Protein AF-0000000080604332 (afdb_homodimer)

Structure (mmCIF, N/CA/C/O backbone):
data_AF-0000000080604332-model_v1
#
loop_
_entity.id
_entity.type
_entity.pdbx_description
1 polymer 'CRE-TWK-10 protein'
#
loop_
_atom_site.group_PDB
_atom_site.id
_atom_site.type_symbol
_atom_site.label_atom_id
_atom_site.label_alt_id
_atom_site.label_comp_id
_atom_site.label_asym_id
_atom_site.label_entity_id
_atom_site.label_seq_id
_atom_site.pdbx_PDB_ins_code
_atom_site.Cartn_x
_atom_site.Cartn_y
_atom_site.Cartn_z
_atom_site.occupancy
_atom_site.B_iso_or_equiv
_atom_site.auth_seq_id
_atom_site.auth_comp_id
_atom_site.auth_asym_id
_atom_site.auth_atom_id
_atom_site.pdbx_PDB_model_num
ATOM 1 N N . MET A 1 1 ? 10.156 51.062 -5.375 1 40.91 1 MET A N 1
ATOM 2 C CA . MET A 1 1 ? 11.289 50.219 -5.723 1 40.91 1 MET A CA 1
ATOM 3 C C . MET A 1 1 ? 11.492 49.125 -4.684 1 40.91 1 MET A C 1
ATOM 5 O O . MET A 1 1 ? 11.969 48.031 -5.012 1 40.91 1 MET A O 1
ATOM 9 N N . ASN A 1 2 ? 11.242 49.406 -3.324 1 49.41 2 ASN A N 1
ATOM 10 C CA . ASN A 1 2 ? 11.484 48.5 -2.193 1 49.41 2 ASN A CA 1
ATOM 11 C C . ASN A 1 2 ? 10.469 47.375 -2.156 1 49.41 2 ASN A C 1
ATOM 13 O O . ASN A 1 2 ? 10.789 46.281 -1.706 1 49.41 2 ASN A O 1
ATOM 17 N N . SER A 1 3 ? 9.297 47.688 -2.58 1 48.81 3 SER A N 1
ATOM 18 C CA . SER A 1 3 ? 8.242 46.688 -2.516 1 48.81 3 SER A CA 1
ATOM 19 C C . SER A 1 3 ? 8.5 45.531 -3.498 1 48.81 3 SER A C 1
ATOM 21 O O . SER A 1 3 ? 8.25 44.375 -3.188 1 48.81 3 SER A O 1
ATOM 23 N N . ALA A 1 4 ? 8.992 45.969 -4.621 1 48.16 4 ALA A N 1
ATOM 24 C CA . ALA A 1 4 ? 9.289 44.969 -5.637 1 48.16 4 ALA A CA 1
ATOM 25 C C . ALA A 1 4 ? 10.406 44.031 -5.172 1 48.16 4 ALA A C 1
ATOM 27 O O . ALA A 1 4 ? 10.367 42.844 -5.438 1 48.16 4 ALA A O 1
ATOM 28 N N . PHE A 1 5 ? 11.398 44.562 -4.562 1 49.5 5 PHE A N 1
ATOM 29 C CA . PHE A 1 5 ? 12.508 43.75 -4.074 1 49.5 5 PHE A CA 1
ATOM 30 C C . PHE A 1 5 ? 12.031 42.781 -3.002 1 49.5 5 PHE A C 1
ATOM 32 O O . PHE A 1 5 ? 12.516 41.656 -2.93 1 49.5 5 PHE A O 1
ATOM 39 N N . GLN A 1 6 ? 11.094 43.188 -2.186 1 49.22 6 GLN A N 1
ATOM 40 C CA . GLN A 1 6 ? 10.555 42.312 -1.149 1 49.22 6 GLN A CA 1
ATOM 41 C C . GLN A 1 6 ? 9.75 41.156 -1.76 1 49.22 6 GLN A C 1
ATOM 43 O O . GLN A 1 6 ? 9.812 40.031 -1.283 1 49.22 6 GLN A O 1
ATOM 48 N N . LEU A 1 7 ? 9.086 41.5 -2.711 1 50.44 7 LEU A N 1
ATOM 49 C CA . LEU A 1 7 ? 8.328 40.469 -3.408 1 50.44 7 LEU A CA 1
ATOM 50 C C . LEU A 1 7 ? 9.273 39.469 -4.059 1 50.44 7 LEU A C 1
ATOM 52 O O . LEU A 1 7 ? 9 38.25 -4.051 1 50.44 7 LEU A O 1
ATOM 56 N N . THR A 1 8 ? 10.32 40.062 -4.598 1 51.41 8 THR A N 1
ATOM 57 C CA . THR A 1 8 ? 11.281 39.188 -5.262 1 51.41 8 THR A CA 1
ATOM 58 C C . THR A 1 8 ? 12 38.281 -4.246 1 51.41 8 THR A C 1
ATOM 60 O O . THR A 1 8 ? 12.281 37.125 -4.52 1 51.41 8 THR A O 1
ATOM 63 N N . ARG A 1 9 ? 12.281 38.844 -3.111 1 53.56 9 ARG A N 1
ATOM 64 C CA . ARG A 1 9 ? 12.953 38.062 -2.082 1 53.56 9 ARG A CA 1
ATOM 65 C C . ARG A 1 9 ? 12.039 37 -1.533 1 53.56 9 ARG A C 1
ATOM 67 O O . ARG A 1 9 ? 12.469 35.844 -1.306 1 53.56 9 ARG A O 1
ATOM 74 N N . GLN A 1 10 ? 10.789 37.375 -1.355 1 57.75 10 GLN A N 1
ATOM 75 C CA . GLN A 1 10 ? 9.812 36.375 -0.91 1 57.75 10 GLN A CA 1
ATOM 76 C C . GLN A 1 10 ? 9.617 35.281 -1.955 1 57.75 10 GLN A C 1
ATOM 78 O O . GLN A 1 10 ? 9.523 34.094 -1.615 1 57.75 10 GLN A O 1
ATOM 83 N N . GLY A 1 11 ? 9.625 35.781 -3.145 1 61.22 11 GLY A N 1
ATOM 84 C CA . GLY A 1 11 ? 9.562 34.812 -4.23 1 61.22 11 GLY A CA 1
ATOM 85 C C . GLY A 1 11 ? 10.781 33.938 -4.309 1 61.22 11 GLY A C 1
ATOM 86 O O . GLY A 1 11 ? 10.672 32.75 -4.602 1 61.22 11 GLY A O 1
ATOM 87 N N . GLY A 1 12 ? 11.883 34.5 -4.043 1 64.25 12 GLY A N 1
ATOM 88 C CA . GLY A 1 12 ? 13.125 33.75 -4.062 1 64.25 12 GLY A CA 1
ATOM 89 C C . GLY A 1 12 ? 13.172 32.656 -3.014 1 64.25 12 GLY A C 1
ATOM 90 O O . GLY A 1 12 ? 13.672 31.547 -3.275 1 64.25 12 GLY A O 1
ATOM 91 N N . LEU A 1 13 ? 12.625 32.906 -1.876 1 67.5 13 LEU A N 1
ATOM 92 C CA . LEU A 1 13 ? 12.602 31.906 -0.804 1 67.5 13 LEU A CA 1
ATOM 93 C C . LEU A 1 13 ? 11.68 30.75 -1.152 1 67.5 13 LEU A C 1
ATOM 95 O O . LEU A 1 13 ? 11.992 29.594 -0.864 1 67.5 13 LEU A O 1
ATOM 99 N N . HIS A 1 14 ? 10.648 31.188 -1.83 1 73.5 14 HIS A N 1
ATOM 100 C CA . HIS A 1 14 ? 9.719 30.156 -2.264 1 73.5 14 HIS A CA 1
ATOM 101 C C . HIS A 1 14 ? 10.367 29.25 -3.305 1 73.5 14 HIS A C 1
ATOM 103 O O . HIS A 1 14 ? 10.273 28.016 -3.205 1 73.5 14 HIS A O 1
ATOM 109 N N . VAL A 1 15 ? 11.008 29.844 -4.152 1 78.38 15 VAL A N 1
ATOM 110 C CA . VAL A 1 15 ? 11.656 29.078 -5.219 1 78.38 15 VAL A CA 1
ATOM 111 C C . VAL A 1 15 ? 12.805 28.25 -4.641 1 78.38 15 VAL A C 1
ATOM 113 O O . VAL A 1 15 ? 13.031 27.125 -5.062 1 78.38 15 VAL A O 1
ATOM 116 N N . GLY A 1 16 ? 13.484 28.766 -3.74 1 81 16 GLY A N 1
ATOM 117 C CA . GLY A 1 16 ? 14.562 28.031 -3.1 1 81 16 GLY A CA 1
ATOM 118 C C . GLY A 1 16 ? 14.094 26.781 -2.387 1 81 16 GLY A C 1
ATOM 119 O O . GLY A 1 16 ? 14.742 25.734 -2.473 1 81 16 GLY A O 1
ATOM 120 N N . LEU A 1 17 ? 12.992 26.844 -1.728 1 81.75 17 LEU A N 1
ATOM 121 C CA . LEU A 1 17 ? 12.445 25.688 -1.012 1 81.75 17 LEU A CA 1
ATOM 122 C C . LEU A 1 17 ? 11.977 24.625 -1.986 1 81.75 17 LEU A C 1
ATOM 124 O O . LEU A 1 17 ? 12.148 23.422 -1.733 1 81.75 17 LEU A O 1
ATOM 128 N N . ILE A 1 18 ? 11.43 25.062 -3.029 1 82.62 18 ILE A N 1
ATOM 129 C CA . ILE A 1 18 ? 10.969 24.141 -4.051 1 82.62 18 ILE A CA 1
ATOM 130 C C . ILE A 1 18 ? 12.164 23.422 -4.668 1 82.62 18 ILE A C 1
ATOM 132 O O . ILE A 1 18 ? 12.148 22.188 -4.828 1 82.62 18 ILE A O 1
ATOM 136 N N . LEU A 1 19 ? 13.172 24.156 -4.965 1 86.75 19 LEU A N 1
ATOM 137 C CA . LEU A 1 19 ? 14.375 23.578 -5.547 1 86.75 19 LEU A CA 1
ATOM 138 C C . LEU A 1 19 ? 15.047 22.625 -4.57 1 86.75 19 LEU A C 1
ATOM 140 O O . LEU A 1 19 ? 15.562 21.578 -4.973 1 86.75 19 LEU A O 1
ATOM 144 N N . LEU A 1 20 ? 15.016 22.953 -3.361 1 88.69 20 LEU A N 1
ATOM 145 C CA . LEU A 1 20 ? 15.586 22.078 -2.34 1 88.69 20 LEU A CA 1
ATOM 146 C C . LEU A 1 20 ? 14.828 20.75 -2.264 1 88.69 20 LEU A C 1
ATOM 148 O O . LEU A 1 20 ? 15.43 19.688 -2.111 1 88.69 20 LEU A O 1
ATOM 152 N N . CYS A 1 21 ? 13.625 20.828 -2.369 1 86.62 21 CYS A N 1
ATOM 153 C CA . CYS A 1 21 ? 12.812 19.609 -2.33 1 86.62 21 CYS A CA 1
ATOM 154 C C . CYS A 1 21 ? 13.078 18.75 -3.555 1 86.62 21 CYS A C 1
ATOM 156 O O . CYS A 1 21 ? 13.164 17.516 -3.443 1 86.62 21 CYS A O 1
ATOM 158 N N . ILE A 1 22 ? 13.18 19.422 -4.648 1 88.25 22 ILE A N 1
ATOM 159 C CA . ILE A 1 22 ? 13.461 18.688 -5.883 1 88.25 22 ILE A CA 1
ATOM 160 C C . ILE A 1 22 ? 14.82 18 -5.777 1 88.25 22 ILE A C 1
ATOM 162 O O . ILE A 1 22 ? 14.953 16.828 -6.125 1 88.25 22 ILE A O 1
ATOM 166 N N . LEU A 1 23 ? 15.727 18.703 -5.281 1 92.5 23 LEU A N 1
ATOM 167 C CA . LEU A 1 23 ? 17.062 18.141 -5.102 1 92.5 23 LEU A CA 1
ATOM 168 C C . LEU A 1 23 ? 17.031 16.984 -4.105 1 92.5 23 LEU A C 1
ATOM 170 O O . LEU A 1 23 ? 17.672 15.953 -4.312 1 92.5 23 LEU A O 1
ATOM 174 N N . TYR A 1 24 ? 16.297 17.172 -3.062 1 93 24 TYR A N 1
ATOM 175 C CA . TYR A 1 24 ? 16.172 16.141 -2.045 1 93 24 TYR A CA 1
ATOM 176 C C . TYR A 1 24 ? 15.594 14.859 -2.645 1 93 24 TYR A C 1
ATOM 178 O O . TYR A 1 24 ? 16.094 13.758 -2.371 1 93 24 TYR A O 1
ATOM 186 N N . VAL A 1 25 ? 14.633 15 -3.498 1 93.62 25 VAL A N 1
ATOM 187 C CA . VAL A 1 25 ? 13.969 13.859 -4.133 1 93.62 25 VAL A CA 1
ATOM 188 C C . VAL A 1 25 ? 14.93 13.172 -5.094 1 93.62 25 VAL A C 1
ATOM 190 O O . VAL A 1 25 ? 15.016 11.945 -5.125 1 93.62 25 VAL A O 1
ATOM 193 N N . HIS A 1 26 ? 15.68 13.961 -5.797 1 93.69 26 HIS A N 1
ATOM 194 C CA . HIS A 1 26 ? 16.594 13.391 -6.777 1 93.69 26 HIS A CA 1
ATOM 195 C C . HIS A 1 26 ? 17.766 12.68 -6.098 1 93.69 26 HIS A C 1
ATOM 197 O O . HIS A 1 26 ? 18.172 11.602 -6.535 1 93.69 26 HIS A O 1
ATOM 203 N N . VAL A 1 27 ? 18.25 13.258 -5.047 1 96.62 27 VAL A N 1
ATOM 204 C CA . VAL A 1 27 ? 19.344 12.633 -4.312 1 96.62 27 VAL A CA 1
ATOM 205 C C . VAL A 1 27 ? 18.875 11.32 -3.703 1 96.62 27 VAL A C 1
ATOM 207 O O . VAL A 1 27 ? 19.594 10.312 -3.754 1 96.62 27 VAL A O 1
ATOM 210 N N . GLY A 1 28 ? 17.703 11.32 -3.107 1 97.12 28 GLY A N 1
ATOM 211 C CA . GLY A 1 28 ? 17.156 10.078 -2.594 1 97.12 28 GLY A CA 1
ATOM 212 C C . GLY A 1 28 ? 16.969 9.016 -3.662 1 97.12 28 GLY A C 1
ATOM 213 O O . GLY A 1 28 ? 17.297 7.848 -3.445 1 97.12 28 GLY A O 1
ATOM 214 N N . ALA A 1 29 ? 16.484 9.469 -4.801 1 95.25 29 ALA A N 1
ATOM 215 C CA . ALA A 1 29 ? 16.234 8.539 -5.902 1 95.25 29 ALA A CA 1
ATOM 216 C C . ALA A 1 29 ? 17.547 7.898 -6.371 1 95.25 29 ALA A C 1
ATOM 218 O O . ALA A 1 29 ? 17.594 6.688 -6.605 1 95.25 29 ALA A O 1
ATOM 219 N N . LEU A 1 30 ? 18.547 8.68 -6.469 1 96.44 30 LEU A N 1
ATOM 220 C CA . LEU A 1 30 ? 19.844 8.164 -6.891 1 96.44 30 LEU A CA 1
ATOM 221 C C . LEU A 1 30 ? 20.406 7.191 -5.859 1 96.44 30 LEU A C 1
ATOM 223 O O . LEU A 1 30 ? 20.922 6.137 -6.219 1 96.44 30 LEU A O 1
ATOM 227 N N . PHE A 1 31 ? 20.281 7.508 -4.648 1 97.5 31 PHE A N 1
ATOM 228 C CA . PHE A 1 31 ? 20.781 6.633 -3.592 1 97.5 31 PHE A CA 1
ATOM 229 C C . PHE A 1 31 ? 20.078 5.281 -3.635 1 97.5 31 PHE A C 1
ATOM 231 O O . PHE A 1 31 ? 20.734 4.238 -3.67 1 97.5 31 PHE A O 1
ATOM 238 N N . PHE A 1 32 ? 18.797 5.273 -3.643 1 97.62 32 PHE A N 1
ATOM 239 C CA . PHE A 1 32 ? 18.047 4.02 -3.572 1 97.62 32 PHE A CA 1
ATOM 240 C C . PHE A 1 32 ? 18.219 3.219 -4.859 1 97.62 32 PHE A C 1
ATOM 242 O O . PHE A 1 32 ? 18.297 1.989 -4.824 1 97.62 32 PHE A O 1
ATOM 249 N N . MET A 1 33 ? 18.234 3.949 -5.953 1 96.69 33 MET A N 1
ATOM 250 C CA . MET A 1 33 ? 18.453 3.256 -7.219 1 96.69 33 MET A CA 1
ATOM 251 C C . MET A 1 33 ? 19.781 2.506 -7.211 1 96.69 33 MET A C 1
ATOM 253 O O . MET A 1 33 ? 19.828 1.314 -7.52 1 96.69 33 MET A O 1
ATOM 257 N N . TYR A 1 34 ? 20.828 3.162 -6.789 1 96.31 34 TYR A N 1
ATOM 258 C CA . TYR A 1 34 ? 22.156 2.582 -6.84 1 96.31 34 TYR A CA 1
ATOM 259 C C . TYR A 1 34 ? 22.344 1.535 -5.746 1 96.31 34 TYR A C 1
ATOM 261 O O . TYR A 1 34 ? 22.969 0.495 -5.973 1 96.31 34 TYR A O 1
ATOM 269 N N . TYR A 1 35 ? 21.781 1.761 -4.645 1 96.62 35 TYR A N 1
ATOM 270 C CA . TYR A 1 35 ? 22.047 0.892 -3.5 1 96.62 35 TYR A CA 1
ATOM 271 C C . TYR A 1 35 ? 21.156 -0.353 -3.555 1 96.62 35 TYR A C 1
ATOM 273 O O . TYR A 1 35 ? 21.562 -1.425 -3.098 1 96.62 35 TYR A O 1
ATOM 281 N N . GLU A 1 36 ? 19.969 -0.281 -4.09 1 97.62 36 GLU A N 1
ATOM 282 C CA . GLU A 1 36 ? 19.016 -1.387 -4.059 1 97.62 36 GLU A CA 1
ATOM 283 C C . GLU A 1 36 ? 19.109 -2.221 -5.332 1 97.62 36 GLU A C 1
ATOM 285 O O . GLU A 1 36 ? 18.656 -3.373 -5.355 1 97.62 36 GLU A O 1
ATOM 290 N N . SER A 1 37 ? 19.672 -1.721 -6.406 1 96.62 37 SER A N 1
ATOM 291 C CA . SER A 1 37 ? 19.688 -2.387 -7.703 1 96.62 37 SER A CA 1
ATOM 292 C C . SER A 1 37 ? 20.438 -3.711 -7.637 1 96.62 37 SER A C 1
ATOM 294 O O . SER A 1 37 ? 19.969 -4.727 -8.148 1 96.62 37 SER A O 1
ATOM 296 N N . PRO A 1 38 ? 21.641 -3.738 -6.957 1 96.88 38 PRO A N 1
ATOM 297 C CA . PRO A 1 38 ? 22.344 -5.016 -6.887 1 96.88 38 PRO A CA 1
ATOM 298 C C . PRO A 1 38 ? 21.562 -6.094 -6.145 1 96.88 38 PRO A C 1
ATOM 300 O O . PRO A 1 38 ? 21.609 -7.27 -6.516 1 96.88 38 PRO A O 1
ATOM 303 N N . GLU A 1 39 ? 20.906 -5.711 -5.082 1 96.94 39 GLU A N 1
ATOM 304 C CA . GLU A 1 39 ? 20.094 -6.68 -4.344 1 96.94 39 GLU A CA 1
ATOM 305 C C . GLU A 1 39 ? 18.906 -7.164 -5.18 1 96.94 39 GLU A C 1
ATOM 307 O O . GLU A 1 39 ? 18.547 -8.344 -5.133 1 96.94 39 GLU A O 1
ATOM 312 N N . GLU A 1 40 ? 18.312 -6.273 -5.934 1 97.19 40 GLU A N 1
ATOM 313 C CA . GLU A 1 40 ? 17.25 -6.668 -6.855 1 97.19 40 GLU A CA 1
ATOM 314 C C . GLU A 1 40 ? 17.734 -7.715 -7.848 1 97.19 40 GLU A C 1
ATOM 316 O O . GLU A 1 40 ? 17.047 -8.703 -8.109 1 97.19 40 GLU A O 1
ATOM 321 N N . GLU A 1 41 ? 18.891 -7.477 -8.383 1 96.81 41 GLU A N 1
ATOM 322 C CA . GLU A 1 41 ? 19.469 -8.414 -9.344 1 96.81 41 GLU A CA 1
ATOM 323 C C . GLU A 1 41 ? 19.75 -9.766 -8.695 1 96.81 41 GLU A C 1
ATOM 325 O O . GLU A 1 41 ? 19.531 -10.812 -9.305 1 96.81 41 GLU A O 1
ATOM 330 N N . ARG A 1 42 ? 20.234 -9.68 -7.543 1 97.06 42 ARG A N 1
ATOM 331 C CA . ARG A 1 42 ? 20.5 -10.914 -6.816 1 97.06 42 ARG A CA 1
ATOM 332 C C . ARG A 1 42 ? 19.219 -11.719 -6.605 1 97.06 42 ARG A C 1
ATOM 334 O O . ARG A 1 42 ? 19.188 -12.922 -6.852 1 97.06 42 ARG A O 1
ATOM 341 N N . ILE A 1 43 ? 18.234 -11.078 -6.133 1 96.19 43 ILE A N 1
ATOM 342 C CA . ILE A 1 43 ? 16.953 -11.727 -5.887 1 96.19 43 ILE A CA 1
ATOM 343 C C . ILE A 1 43 ? 16.375 -12.25 -7.199 1 96.19 43 ILE A C 1
ATOM 345 O O . ILE A 1 43 ? 15.805 -13.344 -7.242 1 96.19 43 ILE A O 1
ATOM 349 N N . HIS A 1 44 ? 16.5 -11.43 -8.242 1 96.06 44 HIS A N 1
ATOM 350 C CA . HIS A 1 44 ? 16.047 -11.836 -9.562 1 96.06 44 HIS A CA 1
ATOM 351 C C . HIS A 1 44 ? 16.703 -13.133 -10.008 1 96.06 44 HIS A C 1
ATOM 353 O O . HIS A 1 44 ? 16.031 -14.07 -10.438 1 96.06 44 HIS A O 1
ATOM 359 N N . ARG A 1 45 ? 18 -13.203 -9.883 1 96 45 ARG A N 1
ATOM 360 C CA . ARG A 1 45 ? 18.75 -14.391 -10.281 1 96 45 ARG A CA 1
ATOM 361 C C . ARG A 1 45 ? 18.344 -15.594 -9.43 1 96 45 ARG A C 1
ATOM 363 O O . ARG A 1 45 ? 18.156 -16.688 -9.953 1 96 45 ARG A O 1
ATOM 370 N N . LYS A 1 46 ? 18.281 -15.367 -8.141 1 96.56 46 LYS A N 1
ATOM 371 C CA . LYS A 1 46 ? 17.891 -16.438 -7.234 1 96.56 46 LYS A CA 1
ATOM 372 C C . LYS A 1 46 ? 16.531 -17 -7.594 1 96.56 46 LYS A C 1
ATOM 374 O O . LYS A 1 46 ? 16.328 -18.219 -7.637 1 96.56 46 LYS A O 1
ATOM 379 N N . ASN A 1 47 ? 15.578 -16.109 -7.859 1 95.38 47 ASN A N 1
ATOM 380 C CA . ASN A 1 47 ? 14.219 -16.547 -8.172 1 95.38 47 ASN A CA 1
ATOM 381 C C . ASN A 1 47 ? 14.141 -17.203 -9.547 1 95.38 47 ASN A C 1
ATOM 383 O O . ASN A 1 47 ? 13.328 -18.109 -9.758 1 95.38 47 ASN A O 1
ATOM 387 N N . THR A 1 48 ? 14.969 -16.734 -10.477 1 94.38 48 THR A N 1
ATOM 388 C CA . THR A 1 48 ? 15.031 -17.375 -11.789 1 94.38 48 THR A CA 1
ATOM 389 C C . THR A 1 48 ? 15.523 -18.812 -11.672 1 94.38 48 THR A C 1
ATOM 391 O O . THR A 1 48 ? 14.961 -19.719 -12.281 1 94.38 48 THR A O 1
ATOM 394 N N . LYS A 1 49 ? 16.484 -18.984 -10.898 1 95.94 49 LYS A N 1
ATOM 395 C CA . LYS A 1 49 ? 17.016 -20.328 -10.68 1 95.94 49 LYS A CA 1
ATOM 396 C C . LYS A 1 49 ? 16 -21.203 -9.961 1 95.94 49 LYS A C 1
ATOM 398 O O . LYS A 1 49 ? 15.828 -22.375 -10.305 1 95.94 49 LYS A O 1
ATOM 403 N N . LYS A 1 50 ? 15.391 -20.656 -8.93 1 95.31 50 LYS A N 1
ATOM 404 C CA . LYS A 1 50 ? 14.375 -21.406 -8.195 1 95.31 50 LYS A CA 1
ATOM 405 C C . LYS A 1 50 ? 13.227 -21.828 -9.109 1 95.31 50 LYS A C 1
ATOM 407 O O . LYS A 1 50 ? 12.727 -22.953 -9 1 95.31 50 LYS A O 1
ATOM 412 N N . PHE A 1 51 ? 12.797 -20.922 -9.984 1 94 51 PHE A N 1
ATOM 413 C CA . PHE A 1 51 ? 11.727 -21.234 -10.93 1 94 51 PHE A CA 1
ATOM 414 C C . PHE A 1 51 ? 12.148 -22.344 -11.875 1 94 51 PHE A C 1
ATOM 416 O O . PHE A 1 51 ? 11.375 -23.281 -12.125 1 94 51 PHE A O 1
ATOM 423 N N . ALA A 1 52 ? 13.344 -22.25 -12.383 1 93.44 52 ALA A N 1
ATOM 424 C CA . ALA A 1 52 ? 13.852 -23.281 -13.289 1 93.44 52 ALA A CA 1
ATOM 425 C C . ALA A 1 52 ? 13.945 -24.641 -12.586 1 93.44 52 ALA A C 1
ATOM 427 O O . ALA A 1 52 ? 13.586 -25.672 -13.164 1 93.44 52 ALA A O 1
ATOM 428 N N . SER A 1 53 ? 14.414 -24.594 -11.391 1 95.19 53 SER A N 1
ATOM 429 C CA . SER A 1 53 ? 14.523 -25.828 -10.617 1 95.19 53 SER A CA 1
ATOM 430 C C . SER A 1 53 ? 13.148 -26.438 -10.336 1 95.19 53 SER A C 1
ATOM 432 O O . SER A 1 53 ? 12.977 -27.656 -10.398 1 95.19 53 SER A O 1
ATOM 434 N N . LEU A 1 54 ? 12.234 -25.562 -9.977 1 93.44 54 LEU A N 1
ATOM 435 C CA . LEU A 1 54 ? 10.875 -26.016 -9.703 1 93.44 54 LEU A CA 1
ATOM 436 C C . LEU A 1 54 ? 10.273 -26.688 -10.938 1 93.44 54 LEU A C 1
ATOM 438 O O . LEU A 1 54 ? 9.664 -27.75 -10.828 1 93.44 54 LEU A O 1
ATOM 442 N N . ARG A 1 55 ? 10.461 -26.094 -12.031 1 91.75 55 ARG A N 1
ATOM 443 C CA . ARG A 1 55 ? 9.961 -26.625 -13.289 1 91.75 55 ARG A CA 1
ATOM 444 C C . ARG A 1 55 ? 10.609 -27.953 -13.617 1 91.75 55 ARG A C 1
ATOM 446 O O . ARG A 1 55 ? 9.922 -28.922 -13.961 1 91.75 55 ARG A O 1
ATOM 453 N N . GLU A 1 56 ? 11.898 -27.969 -13.508 1 93.12 56 GLU A N 1
ATOM 454 C CA . GLU A 1 56 ? 12.641 -29.188 -13.828 1 93.12 56 GLU A CA 1
ATOM 455 C C . GLU A 1 56 ? 12.273 -30.328 -12.875 1 93.12 56 GLU A C 1
ATOM 457 O O . GLU A 1 56 ? 12.109 -31.469 -13.305 1 93.12 56 GLU A O 1
ATOM 462 N N . ASN A 1 57 ? 12.211 -30.031 -11.57 1 93.62 57 ASN A N 1
ATOM 463 C CA . ASN A 1 57 ? 11.82 -31.047 -10.594 1 93.62 57 ASN A CA 1
ATOM 464 C C . ASN A 1 57 ? 10.422 -31.578 -10.867 1 93.62 57 ASN A C 1
ATOM 466 O O . ASN A 1 57 ? 10.172 -32.781 -10.711 1 93.62 57 ASN A O 1
ATOM 470 N N . PHE A 1 58 ? 9.508 -30.719 -11.203 1 94 58 PHE A N 1
ATOM 471 C CA . PHE A 1 58 ? 8.148 -31.125 -11.531 1 94 58 PHE A CA 1
ATOM 472 C C . PHE A 1 58 ? 8.141 -32.062 -12.727 1 94 58 PHE A C 1
ATOM 474 O O . PHE A 1 58 ? 7.527 -33.156 -12.672 1 94 58 PHE A O 1
ATOM 481 N N . LEU A 1 59 ? 8.82 -31.719 -13.805 1 90.81 59 LEU A N 1
ATOM 482 C CA . LEU A 1 59 ? 8.852 -32.531 -15.023 1 90.81 59 LEU A CA 1
ATOM 483 C C . LEU A 1 59 ? 9.508 -33.875 -14.758 1 90.81 59 LEU A C 1
ATOM 485 O O . LEU A 1 59 ? 9.023 -34.906 -15.242 1 90.81 59 LEU A O 1
ATOM 489 N N . SER A 1 60 ? 10.57 -33.844 -14.023 1 92 60 SER A N 1
ATOM 490 C CA . SER A 1 60 ? 11.25 -35.094 -13.68 1 92 60 SER A CA 1
ATOM 491 C C . SER A 1 60 ? 10.352 -36 -12.836 1 92 60 SER A C 1
ATOM 493 O O . SER A 1 60 ? 10.344 -37.219 -13.016 1 92 60 SER A O 1
ATOM 495 N N . SER A 1 61 ? 9.641 -35.406 -11.898 1 91.75 61 SER A N 1
ATOM 496 C CA . SER A 1 61 ? 8.742 -36.188 -11.039 1 91.75 61 SER A CA 1
ATOM 497 C C . SER A 1 61 ? 7.594 -36.781 -11.844 1 91.75 61 SER A C 1
ATOM 499 O O . SER A 1 61 ? 7.164 -37.906 -11.578 1 91.75 61 SER A O 1
ATOM 501 N N . VAL A 1 62 ? 7.051 -36.031 -12.734 1 89.25 62 VAL A N 1
ATOM 502 C CA . VAL A 1 62 ? 5.973 -36.531 -13.578 1 89.25 62 VAL A CA 1
ATOM 503 C C . VAL A 1 62 ? 6.473 -37.688 -14.414 1 89.25 62 VAL A C 1
ATOM 505 O O . VAL A 1 62 ? 5.762 -38.688 -14.586 1 89.25 62 VAL A O 1
ATOM 508 N N . GLU A 1 63 ? 7.645 -37.594 -14.953 1 86.5 63 GLU A N 1
ATOM 509 C CA . GLU A 1 63 ? 8.242 -38.656 -15.727 1 86.5 63 GLU A CA 1
ATOM 510 C C . GLU A 1 63 ? 8.422 -39.906 -14.875 1 86.5 63 GLU A C 1
ATOM 512 O O . GLU A 1 63 ? 8.164 -41.031 -15.336 1 86.5 63 GLU A O 1
ATOM 517 N N . ARG A 1 64 ? 8.828 -39.719 -13.719 1 87.62 64 ARG A N 1
ATOM 518 C CA . ARG A 1 64 ? 9.031 -40.844 -12.812 1 87.62 64 ARG A CA 1
ATOM 519 C C . ARG A 1 64 ? 7.711 -41.531 -12.5 1 87.62 64 ARG A C 1
ATOM 521 O O . ARG A 1 64 ? 7.648 -42.75 -12.477 1 87.62 64 ARG A O 1
ATOM 528 N N . VAL A 1 65 ? 6.734 -40.75 -12.172 1 87.38 65 VAL A N 1
ATOM 529 C CA . VAL A 1 65 ? 5.422 -41.312 -11.852 1 87.38 65 VAL A CA 1
ATOM 530 C C . VAL A 1 65 ? 4.879 -42.094 -13.047 1 87.38 65 VAL A C 1
ATOM 532 O O . VAL A 1 65 ? 4.254 -43.156 -12.883 1 87.38 65 VAL A O 1
ATOM 535 N N . LYS A 1 66 ? 5.047 -41.625 -14.227 1 81.56 66 LYS A N 1
ATOM 536 C CA . LYS A 1 66 ? 4.594 -42.281 -15.445 1 81.56 66 LYS A CA 1
ATOM 537 C C . LYS A 1 66 ? 5.281 -43.656 -15.617 1 81.56 66 LYS A C 1
ATOM 539 O O . LYS A 1 66 ? 4.668 -44.594 -16.109 1 81.56 66 LYS A O 1
ATOM 544 N N . LEU A 1 67 ? 6.523 -43.656 -15.297 1 79.25 67 LEU A N 1
ATOM 545 C CA . LEU A 1 67 ? 7.293 -44.875 -15.461 1 79.25 67 LEU A CA 1
ATOM 546 C C . LEU A 1 67 ? 6.93 -45.906 -14.383 1 79.25 67 LEU A C 1
ATOM 548 O O . LEU A 1 67 ? 6.824 -47.094 -14.672 1 79.25 67 LEU A O 1
ATOM 552 N N . GLU A 1 68 ? 6.707 -45.406 -13.227 1 82.75 68 GLU A N 1
ATOM 553 C CA . GLU A 1 68 ? 6.453 -46.312 -12.102 1 82.75 68 GLU A CA 1
ATOM 554 C C . GLU A 1 68 ? 5.016 -46.812 -12.109 1 82.75 68 GLU A C 1
ATOM 556 O O . GLU A 1 68 ? 4.762 -48 -11.797 1 82.75 68 GLU A O 1
ATOM 561 N N . ASP A 1 69 ? 4.109 -45.969 -12.352 1 75.5 69 ASP A N 1
ATOM 562 C CA . ASP A 1 69 ? 2.695 -46.312 -12.25 1 75.5 69 ASP A CA 1
ATOM 563 C C . ASP A 1 69 ? 2.084 -46.562 -13.633 1 75.5 69 ASP A C 1
ATOM 565 O O . ASP A 1 69 ? 0.875 -46.406 -13.812 1 75.5 69 ASP A O 1
ATOM 569 N N . ALA A 1 70 ? 2.869 -46.844 -14.641 1 69.12 70 ALA A N 1
ATOM 570 C CA . ALA A 1 70 ? 2.498 -46.938 -16.047 1 69.12 70 ALA A CA 1
ATOM 571 C C . ALA A 1 70 ? 1.285 -47.844 -16.234 1 69.12 70 ALA A C 1
ATOM 573 O O . ALA A 1 70 ? 0.442 -47.594 -17.109 1 69.12 70 ALA A O 1
ATOM 574 N N . TYR A 1 71 ? 1.086 -48.781 -15.328 1 75.5 71 TYR A N 1
ATOM 575 C CA . TYR A 1 71 ? 0.052 -49.781 -15.555 1 75.5 71 TYR A CA 1
ATOM 576 C C . TYR A 1 71 ? -1.272 -49.344 -14.938 1 75.5 71 TYR A C 1
ATOM 578 O O . TYR A 1 71 ? -2.324 -49.906 -15.258 1 75.5 71 TYR A O 1
ATOM 586 N N . ASP A 1 72 ? -1.298 -48.312 -14.078 1 81.94 72 ASP A N 1
ATOM 587 C CA . ASP A 1 72 ? -2.504 -47.844 -13.391 1 81.94 72 ASP A CA 1
ATOM 588 C C . ASP A 1 72 ? -2.756 -46.375 -13.633 1 81.94 72 ASP A C 1
ATOM 590 O O . ASP A 1 72 ? -2.17 -45.531 -12.961 1 81.94 72 ASP A O 1
ATOM 594 N N . GLU A 1 73 ? -3.652 -46.062 -14.516 1 79.25 73 GLU A N 1
ATOM 595 C CA . GLU A 1 73 ? -3.947 -44.688 -14.914 1 79.25 73 GLU A CA 1
ATOM 596 C C . GLU A 1 73 ? -4.508 -43.906 -13.742 1 79.25 73 GLU A C 1
ATOM 598 O O . GLU A 1 73 ? -4.219 -42.719 -13.609 1 79.25 73 GLU A O 1
ATOM 603 N N . ARG A 1 74 ? -5.344 -44.531 -12.961 1 83.88 74 ARG A N 1
ATOM 604 C CA . ARG A 1 74 ? -5.934 -43.875 -11.812 1 83.88 74 ARG A CA 1
ATOM 605 C C . ARG A 1 74 ? -4.859 -43.438 -10.82 1 83.88 74 ARG A C 1
ATOM 607 O O . ARG A 1 74 ? -4.898 -42.312 -10.305 1 83.88 74 ARG A O 1
ATOM 614 N N . ARG A 1 75 ? -3.975 -44.281 -10.578 1 85.81 75 ARG A N 1
ATOM 615 C CA . ARG A 1 75 ? -2.891 -43.969 -9.648 1 85.81 75 ARG A CA 1
ATOM 616 C C . ARG A 1 75 ? -1.99 -42.875 -10.195 1 85.81 75 ARG A C 1
ATOM 618 O O . ARG A 1 75 ? -1.507 -42.031 -9.445 1 85.81 75 ARG A O 1
ATOM 625 N N . VAL A 1 76 ? -1.737 -42.875 -11.5 1 84.19 76 VAL A N 1
ATOM 626 C CA . VAL A 1 76 ? -0.926 -41.844 -12.141 1 84.19 76 VAL A CA 1
ATOM 627 C C . VAL A 1 76 ? -1.593 -40.5 -11.977 1 84.19 76 VAL A C 1
ATOM 629 O O . VAL A 1 76 ? -0.937 -39.5 -11.609 1 84.19 76 VAL A O 1
ATOM 632 N N . ASN A 1 77 ? -2.857 -40.469 -12.188 1 83.19 77 ASN A N 1
ATOM 633 C CA . ASN A 1 77 ? -3.596 -39.219 -12.078 1 83.19 77 ASN A CA 1
ATOM 634 C C . ASN A 1 77 ? -3.578 -38.688 -10.656 1 83.19 77 ASN A C 1
ATOM 636 O O . ASN A 1 77 ? -3.48 -37.469 -10.453 1 83.19 77 ASN A O 1
ATOM 640 N N . GLU A 1 78 ? -3.721 -39.5 -9.734 1 88.31 78 GLU A N 1
ATOM 641 C CA . GLU A 1 78 ? -3.676 -39.062 -8.336 1 88.31 78 GLU A CA 1
ATOM 642 C C . GLU A 1 78 ? -2.299 -38.531 -7.969 1 88.31 78 GLU A C 1
ATOM 644 O O . GLU A 1 78 ? -2.191 -37.531 -7.262 1 88.31 78 GLU A O 1
ATOM 649 N N . SER A 1 79 ? -1.307 -39.219 -8.438 1 89.38 79 SER A N 1
ATOM 650 C CA . SER A 1 79 ? 0.055 -38.781 -8.156 1 89.38 79 SER A CA 1
ATOM 651 C C . SER A 1 79 ? 0.355 -37.438 -8.836 1 89.38 79 SER A C 1
ATOM 653 O O . SER A 1 79 ? 0.956 -36.531 -8.227 1 89.38 79 SER A O 1
ATOM 655 N N . VAL A 1 80 ? -0.071 -37.312 -10.055 1 89.75 80 VAL A N 1
ATOM 656 C CA . VAL A 1 80 ? 0.155 -36.062 -10.781 1 89.75 80 VAL A CA 1
ATOM 657 C C . VAL A 1 80 ? -0.625 -34.938 -10.125 1 89.75 80 VAL A C 1
ATOM 659 O O . VAL A 1 80 ? -0.157 -33.781 -10.078 1 89.75 80 VAL A O 1
ATOM 662 N N . SER A 1 81 ? -1.783 -35.25 -9.594 1 90.25 81 SER A N 1
ATOM 663 C CA . SER A 1 81 ? -2.59 -34.281 -8.883 1 90.25 81 SER A CA 1
ATOM 664 C C . SER A 1 81 ? -1.86 -33.75 -7.648 1 90.25 81 SER A C 1
ATOM 666 O O . SER A 1 81 ? -1.881 -32.531 -7.371 1 90.25 81 SER A O 1
ATOM 668 N N . ARG A 1 82 ? -1.252 -34.531 -6.988 1 91.06 82 ARG A N 1
ATOM 669 C CA . ARG A 1 82 ? -0.482 -34.125 -5.816 1 91.06 82 ARG A CA 1
ATOM 670 C C . ARG A 1 82 ? 0.725 -33.281 -6.215 1 91.06 82 ARG A C 1
ATOM 672 O O . ARG A 1 82 ? 1.064 -32.312 -5.531 1 91.06 82 ARG A O 1
ATOM 679 N N . LEU A 1 83 ? 1.365 -33.719 -7.301 1 92.88 83 LEU A N 1
ATOM 680 C CA . LEU A 1 83 ? 2.537 -33 -7.777 1 92.88 83 LEU A CA 1
ATOM 681 C C . LEU A 1 83 ? 2.166 -31.562 -8.18 1 92.88 83 LEU A C 1
ATOM 683 O O . LEU A 1 83 ? 2.902 -30.625 -7.887 1 92.88 83 LEU A O 1
ATOM 687 N N . ILE A 1 84 ? 1.043 -31.453 -8.812 1 92.94 84 ILE A N 1
ATOM 688 C CA . ILE A 1 84 ? 0.639 -30.141 -9.281 1 92.94 84 ILE A CA 1
ATOM 689 C C . ILE A 1 84 ? 0.25 -29.266 -8.086 1 92.94 84 ILE A C 1
ATOM 691 O O . ILE A 1 84 ? 0.479 -28.047 -8.102 1 92.94 84 ILE A O 1
ATOM 695 N N . ASP A 1 85 ? -0.329 -29.828 -7.039 1 90.44 85 ASP A N 1
ATOM 696 C CA . ASP A 1 85 ? -0.641 -29.078 -5.824 1 90.44 85 ASP A CA 1
ATOM 697 C C . ASP A 1 85 ? 0.63 -28.562 -5.16 1 90.44 85 ASP A C 1
ATOM 699 O O . ASP A 1 85 ? 0.685 -27.406 -4.738 1 90.44 85 ASP A O 1
ATOM 703 N N . GLU A 1 86 ? 1.587 -29.359 -5.086 1 92.56 86 GLU A N 1
ATOM 704 C CA . GLU A 1 86 ? 2.863 -28.953 -4.504 1 92.56 86 GLU A CA 1
ATOM 705 C C . GLU A 1 86 ? 3.539 -27.875 -5.355 1 92.56 86 GLU A C 1
ATOM 707 O O . GLU A 1 86 ? 4.102 -26.922 -4.824 1 92.56 86 GLU A O 1
ATOM 712 N N . TYR A 1 87 ? 3.434 -28.109 -6.641 1 94.12 87 TYR A N 1
ATOM 713 C CA . TYR A 1 87 ? 3.975 -27.125 -7.57 1 94.12 87 TYR A CA 1
ATOM 714 C C . TYR A 1 87 ? 3.291 -25.781 -7.398 1 94.12 87 TYR A C 1
ATOM 716 O O . TYR A 1 87 ? 3.955 -24.75 -7.348 1 94.12 87 TYR A O 1
ATOM 724 N N . SER A 1 88 ? 1.986 -25.844 -7.289 1 92.75 88 SER A N 1
ATOM 725 C CA . SER A 1 88 ? 1.208 -24.625 -7.125 1 92.75 88 SER A CA 1
ATOM 726 C C . SER A 1 88 ? 1.557 -23.922 -5.82 1 92.75 88 SER A C 1
ATOM 728 O O . SER A 1 88 ? 1.632 -22.688 -5.773 1 92.75 88 SER A O 1
ATOM 730 N N . LYS A 1 89 ? 1.794 -24.641 -4.797 1 92.12 89 LYS A N 1
ATOM 731 C CA . LYS A 1 89 ? 2.172 -24.094 -3.5 1 92.12 89 LYS A CA 1
ATOM 732 C C . LYS A 1 89 ? 3.508 -23.359 -3.582 1 92.12 89 LYS A C 1
ATOM 734 O O . LYS A 1 89 ? 3.629 -22.219 -3.115 1 92.12 89 LYS A O 1
ATOM 739 N N . HIS A 1 90 ? 4.461 -23.938 -4.199 1 92.69 90 HIS A N 1
ATOM 740 C CA . HIS A 1 90 ? 5.785 -23.344 -4.324 1 92.69 90 HIS A CA 1
ATOM 741 C C . HIS A 1 90 ? 5.75 -22.125 -5.258 1 92.69 90 HIS A C 1
ATOM 743 O O . HIS A 1 90 ? 6.457 -21.141 -5.031 1 92.69 90 HIS A O 1
ATOM 749 N N . MET A 1 91 ? 4.961 -22.266 -6.277 1 92.69 91 MET A N 1
ATOM 750 C CA . MET A 1 91 ? 4.801 -21.125 -7.188 1 92.69 91 MET A CA 1
ATOM 751 C C . MET A 1 91 ? 4.172 -19.938 -6.473 1 92.69 91 MET A C 1
ATOM 753 O O . MET A 1 91 ? 4.582 -18.797 -6.68 1 92.69 91 MET A O 1
ATOM 757 N N . PHE A 1 92 ? 3.229 -20.219 -5.641 1 90.88 92 PHE A N 1
ATOM 758 C CA . PHE A 1 92 ? 2.561 -19.156 -4.883 1 90.88 92 PHE A CA 1
ATOM 759 C C . PHE A 1 92 ? 3.551 -18.438 -3.982 1 90.88 92 PHE A C 1
ATOM 761 O O . PHE A 1 92 ? 3.518 -17.203 -3.883 1 90.88 92 PHE A O 1
ATOM 768 N N . GLN A 1 93 ? 4.379 -19.141 -3.373 1 88.81 93 GLN A N 1
ATOM 769 C CA . GLN A 1 93 ? 5.402 -18.547 -2.521 1 88.81 93 GLN A CA 1
ATOM 770 C C . GLN A 1 93 ? 6.352 -17.672 -3.33 1 88.81 93 GLN A C 1
ATOM 772 O O . GLN A 1 93 ? 6.762 -16.594 -2.873 1 88.81 93 GLN A O 1
ATOM 777 N N . LEU A 1 94 ? 6.641 -18.156 -4.508 1 90.44 94 LEU A N 1
ATOM 778 C CA . LEU A 1 94 ? 7.52 -17.391 -5.391 1 90.44 94 LEU A CA 1
ATOM 779 C C . LEU A 1 94 ? 6.859 -16.094 -5.82 1 90.44 94 LEU A C 1
ATOM 781 O O . LEU A 1 94 ? 7.523 -15.055 -5.91 1 90.44 94 LEU A O 1
ATOM 785 N N . PHE A 1 95 ? 5.625 -16.109 -5.957 1 87.12 95 PHE A N 1
ATOM 786 C CA . PHE A 1 95 ? 4.891 -14.969 -6.488 1 87.12 95 PHE A CA 1
ATOM 787 C C . PHE A 1 95 ? 4.699 -13.898 -5.418 1 87.12 95 PHE A C 1
ATOM 789 O O . PHE A 1 95 ? 4.375 -12.75 -5.73 1 87.12 95 PHE A O 1
ATOM 796 N N . LYS A 1 96 ? 4.93 -14.258 -4.207 1 85 96 LYS A N 1
ATOM 797 C CA . LYS A 1 96 ? 4.781 -13.305 -3.109 1 85 96 LYS A CA 1
ATOM 798 C C . LYS A 1 96 ? 5.945 -12.312 -3.082 1 85 96 LYS A C 1
ATOM 800 O O . LYS A 1 96 ? 5.812 -11.211 -2.551 1 85 96 LYS A O 1
ATOM 805 N N . ASN A 1 97 ? 7.023 -12.695 -3.688 1 87.69 97 ASN A N 1
ATOM 806 C CA . ASN A 1 97 ? 8.156 -11.781 -3.828 1 87.69 97 ASN A CA 1
ATOM 807 C C . ASN A 1 97 ? 7.922 -10.773 -4.945 1 87.69 97 ASN A C 1
ATOM 809 O O . ASN A 1 97 ? 7.617 -11.148 -6.078 1 87.69 97 ASN A O 1
ATOM 813 N N . PRO A 1 98 ? 8.062 -9.516 -4.617 1 88.06 98 PRO A N 1
ATOM 814 C CA . PRO A 1 98 ? 7.75 -8.5 -5.625 1 88.06 98 PRO A CA 1
ATOM 815 C C . PRO A 1 98 ? 8.672 -8.578 -6.84 1 88.06 98 PRO A C 1
ATOM 817 O O . PRO A 1 98 ? 8.25 -8.273 -7.957 1 88.06 98 PRO A O 1
ATOM 820 N N . VAL A 1 99 ? 9.914 -8.891 -6.66 1 93.31 99 VAL A N 1
ATOM 821 C CA . VAL A 1 99 ? 10.859 -9.008 -7.77 1 93.31 99 VAL A CA 1
ATOM 822 C C . VAL A 1 99 ? 10.461 -10.172 -8.672 1 93.31 99 VAL A C 1
ATOM 824 O O . VAL A 1 99 ? 10.469 -10.055 -9.898 1 93.31 99 VAL A O 1
ATOM 827 N N . ALA A 1 100 ? 10.109 -11.258 -8.031 1 92.69 100 ALA A N 1
ATOM 828 C CA . ALA A 1 100 ? 9.648 -12.422 -8.797 1 92.69 100 ALA A CA 1
ATOM 829 C C . ALA A 1 100 ? 8.344 -12.117 -9.523 1 92.69 100 ALA A C 1
ATOM 831 O O . ALA A 1 100 ? 8.156 -12.523 -10.672 1 92.69 100 ALA A O 1
ATOM 832 N N . ALA A 1 101 ? 7.453 -11.492 -8.852 1 89.88 101 ALA A N 1
ATOM 833 C CA . ALA A 1 101 ? 6.191 -11.109 -9.484 1 89.88 101 ALA A CA 1
ATOM 834 C C . ALA A 1 101 ? 6.434 -10.273 -10.734 1 89.88 101 ALA A C 1
ATOM 836 O O . ALA A 1 101 ? 5.762 -10.453 -11.75 1 89.88 101 ALA A O 1
ATOM 837 N N . ASN A 1 102 ? 7.34 -9.336 -10.633 1 90.31 102 ASN A N 1
ATOM 838 C CA . ASN A 1 102 ? 7.707 -8.523 -11.789 1 90.31 102 ASN A CA 1
ATOM 839 C C . ASN A 1 102 ? 8.312 -9.375 -12.898 1 90.31 102 ASN A C 1
ATOM 841 O O . ASN A 1 102 ? 8.023 -9.148 -14.078 1 90.31 102 ASN A O 1
ATOM 845 N N . MET A 1 103 ? 9.164 -10.273 -12.516 1 91.62 103 MET A N 1
ATOM 846 C CA . MET A 1 103 ? 9.758 -11.195 -13.484 1 91.62 103 MET A CA 1
ATOM 847 C C . MET A 1 103 ? 8.68 -11.945 -14.266 1 91.62 103 MET A C 1
ATOM 849 O O . MET A 1 103 ? 8.75 -12.039 -15.492 1 91.62 103 MET A O 1
ATOM 853 N N . PHE A 1 104 ? 7.707 -12.359 -13.562 1 90.75 104 PHE A N 1
ATOM 854 C CA . PHE A 1 104 ? 6.66 -13.156 -14.195 1 90.75 104 PHE A CA 1
ATOM 855 C C . PHE A 1 104 ? 5.742 -12.273 -15.031 1 90.75 104 PHE A C 1
ATOM 857 O O . PHE A 1 104 ? 5.227 -12.703 -16.062 1 90.75 104 PHE A O 1
ATOM 864 N N . ASP A 1 105 ? 5.539 -11.102 -14.57 1 87.56 105 ASP A N 1
ATOM 865 C CA . ASP A 1 105 ? 4.789 -10.148 -15.391 1 87.56 105 ASP A CA 1
ATOM 866 C C . ASP A 1 105 ? 5.484 -9.898 -16.719 1 87.56 105 ASP A C 1
ATOM 868 O O . ASP A 1 105 ? 4.836 -9.852 -17.766 1 87.56 105 ASP A O 1
ATOM 872 N N . CYS A 1 106 ? 6.73 -9.758 -16.672 1 88.31 106 CYS A N 1
ATOM 873 C CA . CYS A 1 106 ? 7.512 -9.539 -17.891 1 88.31 106 CYS A CA 1
ATOM 874 C C . CYS A 1 106 ? 7.496 -10.781 -18.781 1 88.31 106 CYS A C 1
ATOM 876 O O . CYS A 1 106 ? 7.312 -10.68 -19.984 1 88.31 106 CYS A O 1
ATOM 878 N N . LEU A 1 107 ? 7.625 -11.906 -18.172 1 85.75 107 LEU A N 1
ATOM 879 C CA . LEU A 1 107 ? 7.734 -13.172 -18.891 1 85.75 107 LEU A CA 1
ATOM 880 C C . LEU A 1 107 ? 6.398 -13.547 -19.516 1 85.75 107 LEU A C 1
ATOM 882 O O . LEU A 1 107 ? 6.344 -13.875 -20.703 1 85.75 107 LEU A O 1
ATOM 886 N N . PHE A 1 108 ? 5.316 -13.398 -18.766 1 83.5 108 PHE A N 1
ATOM 887 C CA . PHE A 1 108 ? 4.047 -13.969 -19.188 1 83.5 108 PHE A CA 1
ATOM 888 C C . PHE A 1 108 ? 3.221 -12.945 -19.953 1 83.5 108 PHE A C 1
ATOM 890 O O . PHE A 1 108 ? 2.438 -13.305 -20.844 1 83.5 108 PHE A O 1
ATOM 897 N N . TYR A 1 109 ? 3.326 -11.719 -19.703 1 78.88 109 TYR A N 1
ATOM 898 C CA . TYR A 1 109 ? 2.41 -10.734 -20.281 1 78.88 109 TYR A CA 1
ATOM 899 C C . TYR A 1 109 ? 3.137 -9.797 -21.234 1 78.88 109 TYR A C 1
ATOM 901 O O . TYR A 1 109 ? 2.65 -9.523 -22.328 1 78.88 109 TYR A O 1
ATOM 909 N N . ALA A 1 110 ? 4.254 -9.414 -20.812 1 75.5 110 ALA A N 1
ATOM 910 C CA . ALA A 1 110 ? 4.988 -8.508 -21.688 1 75.5 110 ALA A CA 1
ATOM 911 C C . ALA A 1 110 ? 5.832 -9.273 -22.703 1 75.5 110 ALA A C 1
ATOM 913 O O . ALA A 1 110 ? 6.246 -8.727 -23.719 1 75.5 110 ALA A O 1
ATOM 914 N N . LYS A 1 111 ? 6.078 -10.562 -22.484 1 82.56 111 LYS A N 1
ATOM 915 C CA . LYS A 1 111 ? 6.953 -11.375 -23.328 1 82.56 111 LYS A CA 1
ATOM 916 C C . LYS A 1 111 ? 8.258 -10.648 -23.641 1 82.56 111 LYS A C 1
ATOM 918 O O . LYS A 1 111 ? 8.68 -10.594 -24.797 1 82.56 111 LYS A O 1
ATOM 923 N N . SER A 1 112 ? 8.719 -9.969 -22.656 1 82.62 112 SER A N 1
ATOM 924 C CA . SER A 1 112 ? 9.961 -9.203 -22.766 1 82.62 112 SER A CA 1
ATOM 925 C C . SER A 1 112 ? 10.961 -9.617 -21.688 1 82.62 112 SER A C 1
ATOM 927 O O . SER A 1 112 ? 10.648 -10.453 -20.844 1 82.62 112 SER A O 1
ATOM 929 N N . ASN A 1 113 ? 12.102 -9.078 -21.828 1 88.19 113 ASN A N 1
ATOM 930 C CA . ASN A 1 113 ? 13.125 -9.312 -20.812 1 88.19 113 ASN A CA 1
ATOM 931 C C . ASN A 1 113 ? 12.789 -8.586 -19.516 1 88.19 113 ASN A C 1
ATOM 933 O O . ASN A 1 113 ? 11.938 -7.699 -19.5 1 88.19 113 ASN A O 1
ATOM 937 N N . TYR A 1 114 ? 13.367 -9.039 -18.5 1 91.69 114 TYR A N 1
ATOM 938 C CA . TYR A 1 114 ? 13.156 -8.469 -17.172 1 91.69 114 TYR A CA 1
ATOM 939 C C . TYR A 1 114 ? 13.484 -6.98 -17.156 1 91.69 114 TYR A C 1
ATOM 941 O O . TYR A 1 114 ? 14.562 -6.57 -17.594 1 91.69 114 TYR A O 1
ATOM 949 N N . THR A 1 115 ? 12.562 -6.238 -16.797 1 88.56 115 THR A N 1
ATOM 950 C CA . THR A 1 115 ? 12.766 -4.812 -16.562 1 88.56 115 THR A CA 1
ATOM 951 C C . THR A 1 115 ? 12.938 -4.531 -15.07 1 88.56 115 THR A C 1
ATOM 953 O O . THR A 1 115 ? 12.055 -4.828 -14.273 1 88.56 115 THR A O 1
ATOM 956 N N . PRO A 1 116 ? 14.016 -3.959 -14.734 1 92.62 116 PRO A N 1
ATOM 957 C CA . PRO A 1 116 ? 14.25 -3.715 -13.312 1 92.62 116 PRO A CA 1
ATOM 958 C C . PRO A 1 116 ? 13.203 -2.803 -12.688 1 92.62 116 PRO A C 1
ATOM 960 O O . PRO A 1 116 ? 12.609 -1.97 -13.383 1 92.62 116 PRO A O 1
ATOM 963 N N . LEU A 1 117 ? 12.977 -3.018 -11.422 1 91.88 117 LEU A N 1
ATOM 964 C CA . LEU A 1 117 ? 12.047 -2.186 -10.664 1 91.88 117 LEU A CA 1
ATOM 965 C C . LEU A 1 117 ? 12.695 -0.86 -10.281 1 91.88 117 LEU A C 1
ATOM 967 O O . LEU A 1 117 ? 12.062 0.195 -10.367 1 91.88 117 LEU A O 1
ATOM 971 N N . TRP A 1 118 ? 13.914 -1.004 -9.867 1 94 118 TRP A N 1
ATOM 972 C CA . TRP A 1 118 ? 14.617 0.184 -9.398 1 94 118 TRP A CA 1
ATOM 973 C C . TRP A 1 118 ? 15.289 0.913 -10.562 1 94 118 TRP A C 1
ATOM 975 O O . TRP A 1 118 ? 16.516 1.02 -10.609 1 94 118 TRP A O 1
ATOM 985 N N . THR A 1 119 ? 14.445 1.456 -11.43 1 91.56 119 THR A N 1
ATOM 986 C CA . THR A 1 119 ? 14.867 2.346 -12.5 1 91.56 119 THR A CA 1
ATOM 987 C C . THR A 1 119 ? 14.875 3.799 -12.031 1 91.56 119 THR A C 1
ATOM 989 O O . THR A 1 119 ? 14.438 4.098 -10.922 1 91.56 119 THR A O 1
ATOM 992 N N . THR A 1 120 ? 15.375 4.688 -12.891 1 88.62 120 THR A N 1
ATOM 993 C CA . THR A 1 120 ? 15.43 6.105 -12.547 1 88.62 120 THR A CA 1
ATOM 994 C C . THR A 1 120 ? 14.023 6.652 -12.289 1 88.62 120 THR A C 1
ATOM 996 O O . THR A 1 120 ? 13.773 7.281 -11.258 1 88.62 120 THR A O 1
ATOM 999 N N . ASP A 1 121 ? 13.094 6.324 -13.148 1 86.06 121 ASP A N 1
ATOM 1000 C CA . ASP A 1 121 ? 11.734 6.844 -13.039 1 86.06 121 ASP A CA 1
ATOM 1001 C C . ASP A 1 121 ? 11.023 6.277 -11.805 1 86.06 121 ASP A C 1
ATOM 1003 O O . ASP A 1 121 ? 10.375 7.016 -11.062 1 86.06 121 ASP A O 1
ATOM 1007 N N . SER A 1 122 ? 11.18 4.992 -11.594 1 89.62 122 SER A N 1
ATOM 1008 C CA . SER A 1 122 ? 10.523 4.352 -10.461 1 89.62 122 SER A CA 1
ATOM 1009 C C . SER A 1 122 ? 11.125 4.824 -9.141 1 89.62 122 SER A C 1
ATOM 1011 O O . SER A 1 122 ? 10.406 4.969 -8.141 1 89.62 122 SER A O 1
ATOM 1013 N N . SER A 1 123 ? 12.414 5.086 -9.148 1 92.31 123 SER A N 1
ATOM 1014 C CA . SER A 1 123 ? 13.07 5.566 -7.938 1 92.31 123 SER A CA 1
ATOM 1015 C C . SER A 1 123 ? 12.641 6.988 -7.602 1 92.31 123 SER A C 1
ATOM 1017 O O . SER A 1 123 ? 12.469 7.328 -6.43 1 92.31 123 SER A O 1
ATOM 1019 N N . LEU A 1 124 ? 12.516 7.781 -8.641 1 89.56 124 LEU A N 1
ATOM 1020 C CA . LEU A 1 124 ? 12.047 9.148 -8.438 1 89.56 124 LEU A CA 1
ATOM 1021 C C . LEU A 1 124 ? 10.633 9.164 -7.879 1 89.56 124 LEU A C 1
ATOM 1023 O O . LEU A 1 124 ? 10.336 9.93 -6.953 1 89.56 124 LEU A O 1
ATOM 1027 N N . LEU A 1 125 ? 9.859 8.328 -8.398 1 87.19 125 LEU A N 1
ATOM 1028 C CA . LEU A 1 125 ? 8.492 8.227 -7.91 1 87.19 125 LEU A CA 1
ATOM 1029 C C . LEU A 1 125 ? 8.461 7.738 -6.465 1 87.19 125 LEU A C 1
ATOM 1031 O O . LEU A 1 125 ? 7.684 8.234 -5.652 1 87.19 125 LEU A O 1
ATOM 1035 N N . PHE A 1 126 ? 9.289 6.848 -6.223 1 91.69 126 PHE A N 1
ATOM 1036 C CA . PHE A 1 126 ? 9.375 6.27 -4.887 1 91.69 126 PHE A CA 1
ATOM 1037 C C . PHE A 1 126 ? 9.734 7.332 -3.855 1 91.69 126 PHE A C 1
ATOM 1039 O O . PHE A 1 126 ? 9.07 7.453 -2.824 1 91.69 126 PHE A O 1
ATOM 1046 N N . THR A 1 127 ? 10.68 8.047 -4.129 1 92.19 127 THR A N 1
ATOM 1047 C CA . THR A 1 127 ? 11.141 9.047 -3.174 1 92.19 127 THR A CA 1
ATOM 1048 C C . THR A 1 127 ? 10.156 10.211 -3.094 1 92.19 127 THR A C 1
ATOM 1050 O O . THR A 1 127 ? 9.898 10.742 -2.012 1 92.19 127 THR A O 1
ATOM 1053 N N . ALA A 1 128 ? 9.617 10.555 -4.195 1 87.81 128 ALA A N 1
ATOM 1054 C CA . ALA A 1 128 ? 8.633 11.633 -4.211 1 87.81 128 ALA A CA 1
ATOM 1055 C C . ALA A 1 128 ? 7.395 11.258 -3.404 1 87.81 128 ALA A C 1
ATOM 1057 O O . ALA A 1 128 ? 6.883 12.07 -2.629 1 87.81 128 ALA A O 1
ATOM 1058 N N . THR A 1 129 ? 6.93 10.047 -3.555 1 87.19 129 THR A N 1
ATOM 1059 C CA . THR A 1 129 ? 5.727 9.617 -2.852 1 87.19 129 THR A CA 1
ATOM 1060 C C . THR A 1 129 ? 6.023 9.352 -1.379 1 87.19 129 THR A C 1
ATOM 1062 O O . THR A 1 129 ? 5.129 9.422 -0.535 1 87.19 129 THR A O 1
ATOM 1065 N N . THR A 1 130 ? 7.234 9.117 -1.119 1 90.38 130 THR A N 1
ATOM 1066 C CA . THR A 1 130 ? 7.625 8.906 0.271 1 90.38 130 THR A CA 1
ATOM 1067 C C . THR A 1 130 ? 7.516 10.203 1.068 1 90.38 130 THR A C 1
ATOM 1069 O O . THR A 1 130 ? 6.984 10.211 2.182 1 90.38 130 THR A O 1
ATOM 1072 N N . ILE A 1 131 ? 7.961 11.297 0.503 1 87.94 131 ILE A N 1
ATOM 1073 C CA . ILE A 1 131 ? 8.016 12.523 1.287 1 87.94 131 ILE A CA 1
ATOM 1074 C C . ILE A 1 131 ? 6.625 13.148 1.368 1 87.94 131 ILE A C 1
ATOM 1076 O O . ILE A 1 131 ? 6.379 14.023 2.207 1 87.94 131 ILE A O 1
ATOM 1080 N N . ILE A 1 132 ? 5.703 12.797 0.515 1 81.06 132 ILE A N 1
ATOM 1081 C CA . ILE A 1 132 ? 4.301 13.164 0.64 1 81.06 132 ILE A CA 1
ATOM 1082 C C . ILE A 1 132 ? 3.498 11.984 1.182 1 81.06 132 ILE A C 1
ATOM 1084 O O . ILE A 1 132 ? 2.266 12.008 1.173 1 81.06 132 ILE A O 1
ATOM 1088 N N . PRO A 1 133 ? 3.896 11.195 1.786 1 83.81 133 PRO A N 1
ATOM 1089 C CA . PRO A 1 133 ? 3.607 9.914 2.43 1 83.81 133 PRO A CA 1
ATOM 1090 C C . PRO A 1 133 ? 2.484 9.148 1.735 1 83.81 133 PRO A C 1
ATOM 1092 O O . PRO A 1 133 ? 1.53 8.719 2.387 1 83.81 133 PRO A O 1
ATOM 1095 N N . VAL A 1 134 ? 2.662 9.078 0.378 1 83.94 134 VAL A N 1
ATOM 1096 C CA . VAL A 1 134 ? 1.82 8.172 -0.399 1 83.94 134 VAL A CA 1
ATOM 1097 C C . VAL A 1 134 ? 2.531 6.836 -0.583 1 83.94 134 VAL A C 1
ATOM 1099 O O . VAL A 1 134 ? 3.6 6.77 -1.199 1 83.94 134 VAL A O 1
ATOM 1102 N N . GLY A 1 135 ? 2.18 5.742 0.112 1 83.12 135 GLY A N 1
ATOM 1103 C CA . GLY A 1 135 ? 2.789 4.418 0.086 1 83.12 135 GLY A CA 1
ATOM 1104 C C . GLY A 1 135 ? 2.072 3.451 -0.835 1 83.12 135 GLY A C 1
ATOM 1105 O O . GLY A 1 135 ? 1.492 2.465 -0.376 1 83.12 135 GLY A O 1
ATOM 1106 N N . TYR A 1 136 ? 2.32 3.684 -2.119 1 81.69 136 TYR A N 1
ATOM 1107 C CA . TYR A 1 136 ? 1.643 2.811 -3.07 1 81.69 136 TYR A CA 1
ATOM 1108 C C . TYR A 1 136 ? 2.055 1.357 -2.865 1 81.69 136 TYR A C 1
ATOM 1110 O O . TYR A 1 136 ? 1.281 0.44 -3.15 1 81.69 136 TYR A O 1
ATOM 1118 N N . GLY A 1 137 ? 3.314 1.198 -2.512 1 84.44 137 GLY A N 1
ATOM 1119 C CA . GLY A 1 137 ? 3.803 -0.155 -2.293 1 84.44 137 GLY A CA 1
ATOM 1120 C C . GLY A 1 137 ? 4.285 -0.829 -3.562 1 84.44 137 GLY A C 1
ATOM 1121 O O . GLY A 1 137 ? 4.48 -2.045 -3.59 1 84.44 137 GLY A O 1
ATOM 1122 N N . TYR A 1 138 ? 4.402 -0.083 -4.664 1 82.81 138 TYR A N 1
ATOM 1123 C CA . TYR A 1 138 ? 4.902 -0.614 -5.926 1 82.81 138 TYR A CA 1
ATOM 1124 C C . TYR A 1 138 ? 6.352 -1.065 -5.793 1 82.81 138 TYR A C 1
ATOM 1126 O O . TYR A 1 138 ? 6.723 -2.141 -6.27 1 82.81 138 TYR A O 1
ATOM 1134 N N . ILE A 1 139 ? 7.137 -0.25 -5.242 1 89.25 139 ILE A N 1
ATOM 1135 C CA . ILE A 1 139 ? 8.508 -0.62 -4.898 1 89.25 139 ILE A CA 1
ATOM 1136 C C . ILE A 1 139 ? 8.797 -0.238 -3.449 1 89.25 139 ILE A C 1
ATOM 1138 O O . ILE A 1 139 ? 8.242 0.738 -2.936 1 89.25 139 ILE A O 1
ATOM 1142 N N . ALA A 1 140 ? 9.539 -1.002 -2.799 1 92.94 140 ALA A N 1
ATOM 1143 C CA . ALA A 1 140 ? 9.977 -0.794 -1.421 1 92.94 140 ALA A CA 1
ATOM 1144 C C . ALA A 1 140 ? 11.391 -1.336 -1.205 1 92.94 140 ALA A C 1
ATOM 1146 O O . ALA A 1 140 ? 11.852 -2.199 -1.955 1 92.94 140 ALA A O 1
ATOM 1147 N N . PRO A 1 141 ? 12.055 -0.784 -0.241 1 95.5 141 PRO A N 1
ATOM 1148 C CA . PRO A 1 141 ? 13.43 -1.239 -0.015 1 95.5 141 PRO A CA 1
ATOM 1149 C C . PRO A 1 141 ? 13.516 -2.736 0.266 1 95.5 141 PRO A C 1
ATOM 1151 O O . PRO A 1 141 ? 12.711 -3.275 1.023 1 95.5 141 PRO A O 1
ATOM 1154 N N . LEU A 1 142 ? 14.562 -3.311 -0.337 1 95.12 142 LEU A N 1
ATOM 1155 C CA . LEU A 1 142 ? 14.773 -4.75 -0.212 1 95.12 142 LEU A CA 1
ATOM 1156 C C . LEU A 1 142 ? 15.812 -5.051 0.862 1 95.12 142 LEU A C 1
ATOM 1158 O O . LEU A 1 142 ? 15.75 -6.094 1.516 1 95.12 142 LEU A O 1
ATOM 1162 N N . THR A 1 143 ? 16.719 -4.129 1.08 1 96.12 143 THR A N 1
ATOM 1163 C CA . THR A 1 143 ? 17.844 -4.344 1.991 1 96.12 143 THR A CA 1
ATOM 1164 C C . THR A 1 143 ? 17.562 -3.727 3.357 1 96.12 143 THR A C 1
ATOM 1166 O O . THR A 1 143 ? 16.734 -2.814 3.471 1 96.12 143 THR A O 1
ATOM 1169 N N . SER A 1 144 ? 18.234 -4.266 4.363 1 95.38 144 SER A N 1
ATOM 1170 C CA . SER A 1 144 ? 18.125 -3.707 5.707 1 95.38 144 SER A CA 1
ATOM 1171 C C . SER A 1 144 ? 18.656 -2.279 5.758 1 95.38 144 SER A C 1
ATOM 1173 O O . SER A 1 144 ? 18.062 -1.411 6.395 1 95.38 144 SER A O 1
ATOM 1175 N N . THR A 1 145 ? 19.766 -2.115 5.094 1 96.25 145 THR A N 1
ATOM 1176 C CA . THR A 1 145 ? 20.328 -0.775 5.047 1 96.25 145 THR A CA 1
ATOM 1177 C C . THR A 1 145 ? 19.375 0.199 4.363 1 96.25 145 THR A C 1
ATOM 1179 O O . THR A 1 145 ? 19.203 1.332 4.816 1 96.25 145 THR A O 1
ATOM 1182 N N . GLY A 1 146 ? 18.781 -0.243 3.236 1 97.12 146 GLY A N 1
ATOM 1183 C CA . GLY A 1 146 ? 17.797 0.595 2.561 1 97.12 146 GLY A CA 1
ATOM 1184 C C . GLY A 1 146 ? 16.625 0.974 3.445 1 97.12 146 GLY A C 1
ATOM 1185 O O . GLY A 1 146 ? 16.156 2.111 3.404 1 97.12 146 GLY A O 1
ATOM 1186 N N . ARG A 1 147 ? 16.203 0.063 4.277 1 96.38 147 ARG A N 1
ATOM 1187 C CA . ARG A 1 147 ? 15.078 0.3 5.184 1 96.38 147 ARG A CA 1
ATOM 1188 C C . ARG A 1 147 ? 15.453 1.308 6.266 1 96.38 147 ARG A C 1
ATOM 1190 O O . ARG A 1 147 ? 14.664 2.188 6.602 1 96.38 147 ARG A O 1
ATOM 1197 N N . ILE A 1 148 ? 16.625 1.222 6.754 1 95.69 148 ILE A N 1
ATOM 1198 C CA . ILE A 1 148 ? 17.078 2.156 7.773 1 95.69 148 ILE A CA 1
ATOM 1199 C C . ILE A 1 148 ? 17.219 3.551 7.168 1 95.69 148 ILE A C 1
ATOM 1201 O O . ILE A 1 148 ? 16.781 4.539 7.758 1 95.69 148 ILE A O 1
ATOM 1205 N N . VAL A 1 149 ? 17.812 3.621 6.031 1 97.19 149 VAL A N 1
ATOM 1206 C CA . VAL A 1 149 ? 18.031 4.902 5.371 1 97.19 149 VAL A CA 1
ATOM 1207 C C . VAL A 1 149 ? 16.672 5.543 5.031 1 97.19 149 VAL A C 1
ATOM 1209 O O . VAL A 1 149 ? 16.516 6.762 5.121 1 97.19 149 VAL A O 1
ATOM 1212 N N . LEU A 1 150 ? 15.75 4.723 4.613 1 96.88 150 LEU A N 1
ATOM 1213 C CA . LEU A 1 150 ? 14.43 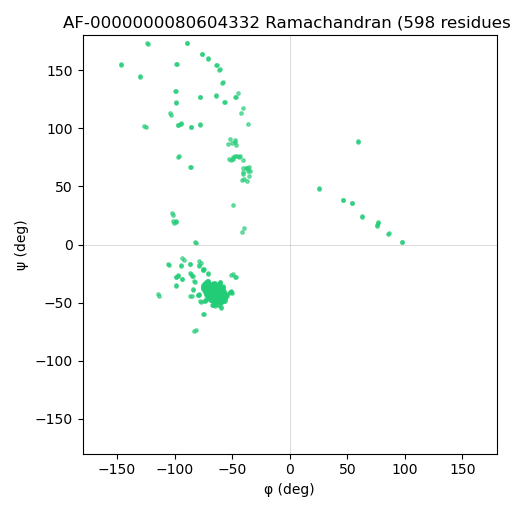5.25 4.301 1 96.88 150 LEU A CA 1
ATOM 1214 C C . LEU A 1 150 ? 13.797 5.898 5.531 1 96.88 150 LEU A C 1
ATOM 1216 O O . LEU A 1 150 ? 13.133 6.93 5.418 1 96.88 150 LEU A O 1
ATOM 1220 N N . CYS A 1 151 ? 14.016 5.25 6.672 1 92.81 151 CYS A N 1
ATOM 1221 C CA . CYS A 1 151 ? 13.484 5.812 7.91 1 92.81 151 CYS A CA 1
ATOM 1222 C C . CYS A 1 151 ? 14.062 7.199 8.172 1 92.81 151 CYS A C 1
ATOM 1224 O O . CYS A 1 151 ? 13.32 8.141 8.477 1 92.81 151 CYS A O 1
ATOM 1226 N N . ILE A 1 152 ? 15.289 7.344 8.008 1 93 152 ILE A N 1
ATOM 1227 C CA . ILE A 1 152 ? 15.961 8.625 8.195 1 93 152 ILE A CA 1
ATOM 1228 C C . ILE A 1 152 ? 15.539 9.594 7.098 1 93 152 ILE A C 1
ATOM 1230 O O . ILE A 1 152 ? 15.234 10.758 7.375 1 93 152 ILE A O 1
ATOM 1234 N N . TYR A 1 153 ? 15.508 9.117 5.871 1 94.81 153 TYR A N 1
ATOM 1235 C CA . TYR A 1 153 ? 15.109 9.922 4.719 1 94.81 153 TYR A CA 1
ATOM 1236 C C . TYR A 1 153 ? 13.711 10.492 4.914 1 94.81 153 TYR A C 1
ATOM 1238 O O . TYR A 1 153 ? 13.469 11.672 4.637 1 94.81 153 TYR A O 1
ATOM 1246 N N . ALA A 1 154 ? 12.852 9.664 5.371 1 90.94 154 ALA A N 1
ATOM 1247 C CA . ALA A 1 154 ? 11.469 10.086 5.582 1 90.94 154 ALA A CA 1
ATOM 1248 C C . ALA A 1 154 ? 11.375 11.094 6.73 1 90.94 154 ALA A C 1
ATOM 1250 O O . ALA A 1 154 ? 10.594 12.039 6.668 1 90.94 154 ALA A O 1
ATOM 1251 N N . ALA A 1 155 ? 12.156 10.891 7.73 1 85 155 ALA A N 1
ATOM 1252 C CA . ALA A 1 155 ? 12.133 11.766 8.906 1 85 155 ALA A CA 1
ATOM 1253 C C . ALA A 1 155 ? 12.484 13.203 8.531 1 85 155 ALA A C 1
ATOM 1255 O O . ALA A 1 155 ? 11.93 14.148 9.086 1 85 155 ALA A O 1
ATOM 1256 N N . PHE A 1 156 ? 13.312 13.305 7.547 1 86.75 156 PHE A N 1
ATOM 1257 C CA . PHE A 1 156 ? 13.727 14.641 7.141 1 86.75 156 PHE A CA 1
ATOM 1258 C C . PHE A 1 156 ? 12.93 15.117 5.934 1 86.75 156 PHE A C 1
ATOM 1260 O O . PHE A 1 156 ? 12.672 16.312 5.781 1 86.75 156 PHE A O 1
ATOM 1267 N N . GLY A 1 157 ? 12.625 14.219 5.102 1 87.19 157 GLY A N 1
ATOM 1268 C CA . GLY A 1 157 ? 11.953 14.57 3.859 1 87.19 157 GLY A CA 1
ATOM 1269 C C . GLY A 1 157 ? 10.523 15.016 4.059 1 87.19 157 GLY A C 1
ATOM 1270 O O . GLY A 1 157 ? 10.07 15.969 3.422 1 87.19 157 GLY A O 1
ATOM 1271 N N . ILE A 1 158 ? 9.766 14.391 4.922 1 82.81 158 ILE A N 1
ATOM 1272 C CA . ILE A 1 158 ? 8.344 14.68 5.117 1 82.81 158 ILE A CA 1
ATOM 1273 C C . ILE A 1 158 ? 8.18 16.078 5.684 1 82.81 158 ILE A C 1
ATOM 1275 O O . ILE A 1 158 ? 7.434 16.891 5.137 1 82.81 158 ILE A O 1
ATOM 1279 N N . PRO A 1 159 ? 8.914 16.438 6.73 1 76.19 159 PRO A N 1
ATOM 1280 C CA . PRO A 1 159 ? 8.828 17.828 7.203 1 76.19 159 PRO A CA 1
ATOM 1281 C C . PRO A 1 159 ? 9.242 18.844 6.141 1 76.19 159 PRO A C 1
ATOM 1283 O O . PRO A 1 159 ? 8.641 19.906 6.043 1 76.19 159 PRO A O 1
ATOM 1286 N N . LEU A 1 160 ? 10.219 18.516 5.426 1 80.06 160 LEU A N 1
ATOM 1287 C CA . LEU A 1 160 ? 10.656 19.406 4.355 1 80.06 160 LEU A CA 1
ATOM 1288 C C . LEU A 1 160 ? 9.539 19.641 3.348 1 80.06 160 LEU A C 1
ATOM 1290 O O . LEU A 1 160 ? 9.281 20.766 2.941 1 80.06 160 LEU A O 1
ATOM 1294 N N . ALA A 1 161 ? 8.969 18.594 2.961 1 80.94 161 ALA A N 1
ATOM 1295 C CA . ALA A 1 161 ? 7.863 18.688 2.014 1 80.94 161 ALA A CA 1
ATOM 1296 C C . ALA A 1 161 ? 6.699 19.484 2.609 1 80.94 161 ALA A C 1
ATOM 1298 O O . ALA A 1 161 ? 6.043 20.25 1.908 1 80.94 161 ALA A O 1
ATOM 1299 N N . LEU A 1 162 ? 6.477 19.266 3.84 1 72.75 162 LEU A N 1
ATOM 1300 C CA . LEU A 1 162 ? 5.391 19.969 4.516 1 72.75 162 LEU A CA 1
ATOM 1301 C C . LEU A 1 162 ? 5.656 21.469 4.555 1 72.75 162 LEU A C 1
ATOM 1303 O O . LEU A 1 162 ? 4.746 22.266 4.328 1 72.75 162 LEU A O 1
ATOM 1307 N N . VAL A 1 163 ? 6.852 21.781 4.891 1 72.12 163 VAL A N 1
ATOM 1308 C CA . VAL A 1 163 ? 7.223 23.188 4.941 1 72.12 163 VAL A CA 1
ATOM 13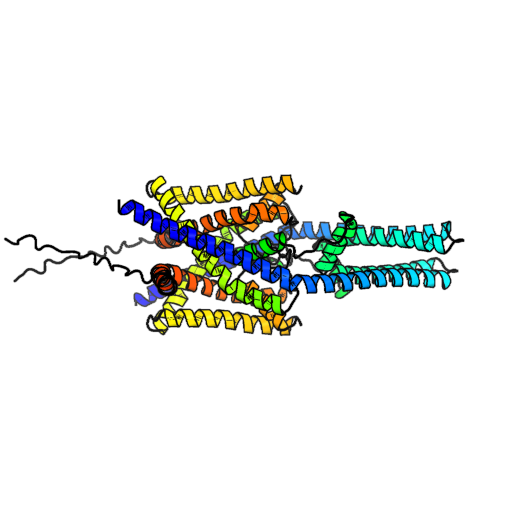09 C C . VAL A 1 163 ? 7.094 23.812 3.553 1 72.12 163 VAL A C 1
ATOM 1311 O O . VAL A 1 163 ? 6.578 24.922 3.408 1 72.12 163 VAL A O 1
ATOM 1314 N N . MET A 1 164 ? 7.594 23.172 2.633 1 76 164 MET A N 1
ATOM 1315 C CA . MET A 1 164 ? 7.48 23.641 1.258 1 76 164 MET A CA 1
ATOM 1316 C C . MET A 1 164 ? 6.016 23.812 0.86 1 76 164 MET A C 1
ATOM 1318 O O . MET A 1 164 ? 5.641 24.844 0.285 1 76 164 MET A O 1
ATOM 1322 N N . MET A 1 165 ? 5.234 22.891 1.278 1 72.19 165 MET A N 1
ATOM 1323 C CA . MET A 1 165 ? 3.814 22.938 0.939 1 72.19 165 MET A CA 1
ATOM 1324 C C . MET A 1 165 ? 3.123 24.094 1.674 1 72.19 165 MET A C 1
ATOM 1326 O O . MET A 1 165 ? 2.232 24.734 1.122 1 72.19 165 MET A O 1
ATOM 1330 N N . SER A 1 166 ? 3.484 24.203 2.799 1 66.56 166 SER A N 1
ATOM 1331 C CA . SER A 1 166 ? 2.914 25.297 3.584 1 66.56 166 SER A CA 1
ATOM 1332 C C . SER A 1 166 ? 3.279 26.656 2.994 1 66.56 166 SER A C 1
ATOM 1334 O O . SER A 1 166 ? 2.443 27.562 2.941 1 66.56 166 SER A O 1
ATOM 1336 N N . ASP A 1 167 ? 4.469 26.766 2.631 1 69.06 167 ASP A N 1
ATOM 1337 C CA . ASP A 1 167 ? 4.957 28.016 2.057 1 69.06 167 ASP A CA 1
ATOM 1338 C C . ASP A 1 167 ? 4.242 28.328 0.744 1 69.06 167 ASP A C 1
ATOM 1340 O O . ASP A 1 167 ? 3.764 29.453 0.546 1 69.06 167 ASP A O 1
ATOM 1344 N N . VAL A 1 168 ? 4.133 27.484 -0.076 1 68.44 168 VAL A N 1
ATOM 1345 C CA . VAL A 1 168 ? 3.471 27.656 -1.363 1 68.44 168 VAL A CA 1
ATOM 1346 C C . VAL A 1 168 ? 1.976 27.891 -1.148 1 68.44 168 VAL A C 1
ATOM 1348 O O . VAL A 1 168 ? 1.359 28.703 -1.831 1 68.44 168 VAL A O 1
ATOM 1351 N N . GLY A 1 169 ? 1.441 27.094 -0.237 1 65.69 169 GLY A N 1
ATOM 1352 C CA . GLY A 1 169 ? 0.034 27.266 0.088 1 65.69 169 GLY A CA 1
ATOM 1353 C C . GLY A 1 169 ? -0.301 28.672 0.579 1 65.69 169 GLY A C 1
ATOM 1354 O O . GLY A 1 169 ? -1.316 29.234 0.184 1 65.69 169 GLY A O 1
ATOM 1355 N N . LYS A 1 170 ? 0.458 29.172 1.443 1 63.09 170 LYS A N 1
ATOM 1356 C CA . LYS A 1 170 ? 0.246 30.531 1.956 1 63.09 170 LYS A CA 1
ATOM 1357 C C . LYS A 1 170 ? 0.322 31.562 0.835 1 63.09 170 LYS A C 1
ATOM 1359 O O . LYS A 1 170 ? -0.455 32.5 0.812 1 63.09 170 LYS A O 1
ATOM 1364 N N . PHE A 1 171 ? 1.265 31.328 0.007 1 65.44 171 PHE A N 1
ATOM 1365 C CA . PHE A 1 171 ? 1.409 32.219 -1.141 1 65.44 171 PHE A CA 1
ATOM 1366 C C . PHE A 1 171 ? 0.131 32.25 -1.971 1 65.44 171 PHE A C 1
ATOM 1368 O O . PHE A 1 171 ? -0.35 33.312 -2.35 1 65.44 171 PHE A O 1
ATOM 1375 N N . PHE A 1 172 ? -0.46 31.094 -2.211 1 66.44 172 PHE A N 1
ATOM 1376 C CA . PHE A 1 172 ? -1.677 30.984 -3.008 1 66.44 172 PHE A CA 1
ATOM 1377 C C . PHE A 1 172 ? -2.883 31.484 -2.225 1 66.44 172 PHE A C 1
ATOM 1379 O O . PHE A 1 172 ? -3.771 32.125 -2.791 1 66.44 172 PHE A O 1
ATOM 1386 N N . ALA A 1 173 ? -2.879 31.141 -0.984 1 63.78 173 ALA A N 1
ATOM 1387 C CA . ALA A 1 173 ? -3.986 31.594 -0.145 1 63.78 173 ALA A CA 1
ATOM 1388 C C . ALA A 1 173 ? -4.051 33.125 -0.09 1 63.78 173 ALA A C 1
ATOM 1390 O O . ALA A 1 173 ? -5.133 33.719 -0.198 1 63.78 173 ALA A O 1
ATOM 1391 N N . ASP A 1 174 ? -2.969 33.688 0.088 1 63.84 174 ASP A N 1
ATOM 1392 C CA . ASP A 1 174 ? -2.918 35.156 0.131 1 63.84 174 ASP A CA 1
ATOM 1393 C C . ASP A 1 174 ? -3.406 35.75 -1.183 1 63.84 174 ASP A C 1
ATOM 1395 O O . ASP A 1 174 ? -4.152 36.75 -1.182 1 63.84 174 ASP A O 1
ATOM 1399 N N . ALA A 1 175 ? -2.961 35.156 -2.238 1 67.19 175 ALA A N 1
ATOM 1400 C CA . ALA A 1 175 ? -3.371 35.625 -3.557 1 67.19 175 ALA A CA 1
ATOM 1401 C C . ALA A 1 175 ? -4.871 35.438 -3.762 1 67.19 175 ALA A C 1
ATOM 1403 O O . ALA A 1 175 ? -5.539 36.312 -4.309 1 67.19 175 ALA A O 1
ATOM 1404 N N . PHE A 1 176 ? -5.406 34.312 -3.297 1 69.25 176 PHE A N 1
ATOM 1405 C CA . PHE A 1 176 ? -6.82 34.031 -3.494 1 69.25 176 PHE A CA 1
ATOM 1406 C C . PHE A 1 176 ? -7.691 34.875 -2.588 1 69.25 176 PHE A C 1
ATOM 1408 O O . PHE A 1 176 ? -8.766 35.344 -2.998 1 69.25 176 PHE A O 1
ATOM 1415 N N . VAL A 1 177 ? -7.281 35.062 -1.41 1 65.81 177 VAL A N 1
ATOM 1416 C CA . VAL A 1 177 ? -8.047 35.906 -0.475 1 65.81 177 VAL A CA 1
ATOM 1417 C C . VAL A 1 177 ? -8.117 37.344 -0.985 1 65.81 177 VAL A C 1
ATOM 1419 O O . VAL A 1 177 ? -9.156 37.969 -0.868 1 65.81 177 VAL A O 1
ATOM 1422 N N . LYS A 1 178 ? -7.039 37.688 -1.461 1 69.31 178 LYS A N 1
ATOM 1423 C CA . LYS A 1 178 ? -7.051 39.031 -2.055 1 69.31 178 LYS A CA 1
ATOM 1424 C C . LYS A 1 178 ? -7.996 39.094 -3.252 1 69.31 178 LYS A C 1
ATOM 1426 O O . LYS A 1 178 ? -8.695 40.094 -3.445 1 69.31 178 LYS A O 1
ATOM 1431 N N . PHE A 1 179 ? -8.023 37.969 -3.979 1 74.12 179 PHE A N 1
ATOM 1432 C CA . PHE A 1 179 ? -8.883 37.875 -5.148 1 74.12 179 PHE A CA 1
ATOM 1433 C C . PHE A 1 179 ? -10.352 37.875 -4.738 1 74.12 179 PHE A C 1
ATOM 1435 O O . PHE A 1 179 ? -11.203 38.438 -5.43 1 74.12 179 PHE A O 1
ATOM 1442 N N . PHE A 1 180 ? -10.648 37.25 -3.639 1 73.56 180 PHE A N 1
ATOM 1443 C CA . PHE A 1 180 ? -12.023 37.125 -3.182 1 73.56 180 PHE A CA 1
ATOM 1444 C C . PHE A 1 180 ? -12.359 38.156 -2.131 1 73.56 180 PHE A C 1
ATOM 1446 O O . PHE A 1 180 ? -13.289 38 -1.345 1 73.56 180 PHE A O 1
ATOM 1453 N N . HIS A 1 181 ? -11.609 39.188 -2.076 1 75.12 181 HIS A N 1
ATOM 1454 C CA . HIS A 1 181 ? -11.844 40.312 -1.17 1 75.12 181 HIS A CA 1
ATOM 1455 C C . HIS A 1 181 ? -11.969 39.844 0.273 1 75.12 181 HIS A C 1
ATOM 1457 O O . HIS A 1 181 ? -12.898 40.219 0.983 1 75.12 181 HIS A O 1
ATOM 1463 N N . GLU A 1 182 ? -11.219 38.875 0.589 1 66.19 182 GLU A N 1
ATOM 1464 C CA . GLU A 1 182 ? -11.031 38.375 1.951 1 66.19 182 GLU A CA 1
ATOM 1465 C C . GLU A 1 182 ? -12.234 37.562 2.408 1 66.19 182 GLU A C 1
ATOM 1467 O O . GLU A 1 182 ? -12.539 37.5 3.602 1 66.19 182 GLU A O 1
ATOM 1472 N N . ASN A 1 183 ? -13.047 37.156 1.379 1 68.19 183 ASN A N 1
ATOM 1473 C CA . ASN A 1 183 ? -14.141 36.219 1.695 1 68.19 183 ASN A CA 1
ATOM 1474 C C . ASN A 1 183 ? -13.648 34.781 1.852 1 68.19 183 ASN A C 1
ATOM 1476 O O . ASN A 1 183 ? -13.469 34.094 0.861 1 68.19 183 ASN A O 1
ATOM 1480 N N . ILE A 1 184 ? -13.531 34.312 3.023 1 64.88 184 ILE A N 1
ATOM 1481 C CA . ILE A 1 184 ? -12.969 33 3.377 1 64.88 184 ILE A CA 1
ATOM 1482 C C . ILE A 1 184 ? -13.891 31.891 2.885 1 64.88 184 ILE A C 1
ATOM 1484 O O . ILE A 1 184 ? -13.422 30.844 2.436 1 64.88 184 ILE A O 1
ATOM 1488 N N . THR A 1 185 ? -15.172 32.156 2.932 1 69.69 185 THR A N 1
ATOM 1489 C CA . THR A 1 185 ? -16.141 31.156 2.488 1 69.69 185 THR A CA 1
ATOM 1490 C C . THR A 1 185 ? -15.961 30.859 1.001 1 69.69 185 THR A C 1
ATOM 1492 O O . THR A 1 185 ? -15.969 29.688 0.587 1 69.69 185 THR A O 1
ATOM 1495 N N . ALA A 1 186 ? -15.836 31.906 0.301 1 70.38 186 ALA A N 1
ATOM 1496 C CA . ALA A 1 186 ? -15.633 31.734 -1.134 1 70.38 186 ALA A CA 1
ATOM 1497 C C . ALA A 1 186 ? -14.352 30.953 -1.412 1 70.38 186 ALA A C 1
ATOM 1499 O O . ALA A 1 186 ? -14.32 30.078 -2.281 1 70.38 186 ALA A O 1
ATOM 1500 N N . PHE A 1 187 ? -13.375 31.172 -0.633 1 68.44 187 PHE A N 1
ATOM 1501 C CA . PHE A 1 187 ? -12.086 30.516 -0.78 1 68.44 187 PHE A CA 1
ATOM 1502 C C . PHE A 1 187 ? -12.219 29.016 -0.505 1 68.44 187 PHE A C 1
ATOM 1504 O O . PHE A 1 187 ? -11.703 28.188 -1.265 1 68.44 187 PHE A O 1
ATOM 1511 N N . MET A 1 188 ? -12.914 28.609 0.507 1 67.31 188 MET A N 1
ATOM 1512 C CA . MET A 1 188 ? -13.078 27.203 0.875 1 67.31 188 MET A CA 1
ATOM 1513 C C . MET A 1 188 ? -13.891 26.453 -0.179 1 67.31 188 MET A C 1
ATOM 1515 O O . MET A 1 188 ? -13.609 25.297 -0.478 1 67.31 188 MET A O 1
ATOM 1519 N N . VAL A 1 189 ? -14.844 27.141 -0.645 1 72.94 189 VAL A N 1
ATOM 1520 C CA . VAL A 1 189 ? -15.68 26.516 -1.671 1 72.94 189 VAL A CA 1
ATOM 1521 C C . VAL A 1 189 ? -14.852 26.25 -2.922 1 72.94 189 VAL A C 1
ATOM 1523 O O . VAL A 1 189 ? -14.961 25.188 -3.531 1 72.94 189 VAL A O 1
ATOM 1526 N N . VAL A 1 190 ? -14.039 27.156 -3.242 1 72.38 190 VAL A N 1
ATOM 1527 C CA . VAL A 1 190 ? -13.18 27 -4.414 1 72.38 190 VAL A CA 1
ATOM 1528 C C . VAL A 1 190 ? -12.203 25.859 -4.188 1 72.38 190 VAL A C 1
ATOM 1530 O O . VAL A 1 190 ? -11.945 25.062 -5.094 1 72.38 190 VAL A O 1
ATOM 1533 N N . LEU A 1 191 ? -11.734 25.734 -2.996 1 69.81 191 LEU A N 1
ATOM 1534 C CA . LEU A 1 191 ? -10.781 24.672 -2.674 1 69.81 191 LEU A CA 1
ATOM 1535 C C . LEU A 1 191 ? -11.438 23.297 -2.775 1 69.81 191 LEU A C 1
ATOM 1537 O O . LEU A 1 191 ? -10.844 22.359 -3.305 1 69.81 191 LEU A O 1
ATOM 1541 N N . ILE A 1 192 ? -12.594 23.219 -2.254 1 71.88 192 ILE A N 1
ATOM 1542 C CA . ILE A 1 192 ? -13.312 21.953 -2.318 1 71.88 192 ILE A CA 1
ATOM 1543 C C . ILE A 1 192 ? -13.617 21.594 -3.773 1 71.88 192 ILE A C 1
ATOM 1545 O O . ILE A 1 192 ? -13.477 20.438 -4.18 1 71.88 192 ILE A O 1
ATOM 1549 N N . PHE A 1 193 ? -13.984 22.594 -4.469 1 76.56 193 PHE A N 1
ATOM 1550 C CA . PHE A 1 193 ? -14.266 22.391 -5.883 1 76.56 193 PHE A CA 1
ATOM 1551 C C . PHE A 1 193 ? -13.016 21.922 -6.621 1 76.56 193 PHE A C 1
ATOM 1553 O O . PHE A 1 193 ? -13.086 21.016 -7.461 1 76.56 193 PHE A O 1
ATOM 1560 N N . LEU A 1 194 ? -11.945 22.531 -6.309 1 72.38 194 LEU A N 1
ATOM 1561 C CA . LEU A 1 194 ? -10.688 22.172 -6.961 1 72.38 194 LEU A CA 1
ATOM 1562 C C . LEU A 1 194 ? -10.289 20.734 -6.602 1 72.38 194 LEU A C 1
ATOM 1564 O O . LEU A 1 194 ? -9.758 20.016 -7.441 1 72.38 194 LEU A O 1
ATOM 1568 N N . LEU A 1 195 ? -10.539 20.375 -5.379 1 73.69 195 LEU A N 1
ATOM 1569 C CA . LEU A 1 195 ? -10.219 19.016 -4.938 1 73.69 195 LEU A CA 1
ATOM 1570 C C . LEU A 1 195 ? -11.047 17.984 -5.707 1 73.69 195 LEU A C 1
ATOM 1572 O O . LEU A 1 195 ? -10.516 16.969 -6.156 1 73.69 195 LEU A O 1
ATOM 1576 N N . VAL A 1 196 ? -12.242 18.29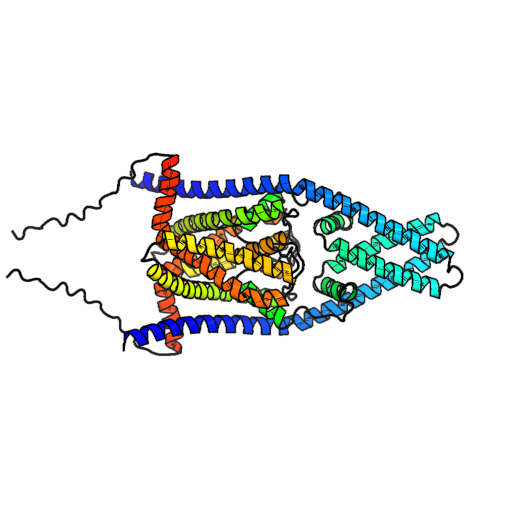7 -5.84 1 80.69 196 VAL A N 1
ATOM 1577 C CA . VAL A 1 196 ? -13.148 17.391 -6.531 1 80.69 196 VAL A CA 1
ATOM 1578 C C . VAL A 1 196 ? -12.828 17.375 -8.023 1 80.69 196 VAL A C 1
ATOM 1580 O O . VAL A 1 196 ? -12.766 16.312 -8.641 1 80.69 196 VAL A O 1
ATOM 1583 N N . ALA A 1 197 ? -12.617 18.5 -8.594 1 81.56 197 ALA A N 1
ATOM 1584 C CA . ALA A 1 197 ? -12.32 18.609 -10.023 1 81.56 197 ALA A CA 1
ATOM 1585 C C . ALA A 1 197 ? -11.023 17.891 -10.367 1 81.56 197 ALA A C 1
ATOM 1587 O O . ALA A 1 197 ? -10.945 17.172 -11.375 1 81.56 197 ALA A O 1
ATOM 1588 N N . TYR A 1 198 ? -10.148 18.125 -9.586 1 75.88 198 TYR A N 1
ATOM 1589 C CA . TYR A 1 198 ? -8.867 17.469 -9.82 1 75.88 198 TYR A CA 1
ATOM 1590 C C . TYR A 1 198 ? -9 15.953 -9.766 1 75.88 198 TYR A C 1
ATOM 1592 O O . TYR A 1 198 ? -8.414 15.242 -10.586 1 75.88 198 TYR A O 1
ATOM 1600 N N . SER A 1 199 ? -9.664 15.492 -8.75 1 83.56 199 SER A N 1
ATOM 1601 C CA . SER A 1 199 ? -9.867 14.055 -8.625 1 83.56 199 SER A CA 1
ATOM 1602 C C . SER A 1 199 ? -10.617 13.492 -9.82 1 83.56 199 SER A C 1
ATOM 1604 O O . SER A 1 199 ? -10.305 12.398 -10.305 1 83.56 199 SER A O 1
ATOM 1606 N N . LEU A 1 200 ? -11.547 14.273 -10.289 1 87.25 200 LEU A N 1
ATOM 1607 C CA . LEU A 1 200 ? -12.344 13.82 -11.43 1 87.25 200 LEU A CA 1
ATOM 1608 C C . LEU A 1 200 ? -11.523 13.859 -12.711 1 87.25 200 LEU A C 1
ATOM 1610 O O . LEU A 1 200 ? -11.461 12.867 -13.445 1 87.25 200 LEU A O 1
ATOM 1614 N N . ILE A 1 201 ? -10.859 14.891 -12.969 1 84.44 201 ILE A N 1
ATOM 1615 C CA . ILE A 1 201 ? -10.07 15.047 -14.188 1 84.44 201 ILE A CA 1
ATOM 1616 C C . ILE A 1 201 ? -8.898 14.078 -14.164 1 84.44 201 ILE A C 1
ATOM 1618 O O . ILE A 1 201 ? -8.641 13.383 -15.156 1 84.44 201 ILE A O 1
ATOM 1622 N N . GLY A 1 202 ? -8.234 14.094 -13.023 1 82 202 GLY A N 1
ATOM 1623 C CA . GLY A 1 202 ? -7.133 13.148 -12.891 1 82 202 GLY A CA 1
ATOM 1624 C C . GLY A 1 202 ? -7.566 11.703 -13.023 1 82 202 GLY A C 1
ATOM 1625 O O . GLY A 1 202 ? -6.879 10.898 -13.656 1 82 202 GLY A O 1
ATOM 1626 N N . GLY A 1 203 ? -8.68 11.398 -12.445 1 86.38 203 GLY A N 1
ATOM 1627 C CA . GLY A 1 203 ? -9.203 10.047 -12.516 1 86.38 203 GLY A CA 1
ATOM 1628 C C . GLY A 1 203 ? -9.602 9.633 -13.922 1 86.38 203 GLY A C 1
ATOM 1629 O O . GLY A 1 203 ? -9.312 8.516 -14.352 1 86.38 203 GLY A O 1
ATOM 1630 N N . ILE A 1 204 ? -10.258 10.516 -14.602 1 88.25 204 ILE A N 1
ATOM 1631 C CA . ILE A 1 204 ? -10.688 10.234 -15.969 1 88.25 204 ILE A CA 1
ATOM 1632 C C . ILE A 1 204 ? -9.469 10.094 -16.875 1 88.25 204 ILE A C 1
ATOM 1634 O O . ILE A 1 204 ? -9.406 9.195 -17.719 1 88.25 204 ILE A O 1
ATOM 1638 N N . ALA A 1 205 ? -8.547 10.961 -16.719 1 83.19 205 ALA A N 1
ATOM 1639 C CA . ALA A 1 205 ? -7.309 10.859 -17.484 1 83.19 205 ALA A CA 1
ATOM 1640 C C . ALA A 1 205 ? -6.598 9.539 -17.219 1 83.19 205 ALA A C 1
ATOM 1642 O O . ALA A 1 205 ? -6.109 8.891 -18.141 1 83.19 205 ALA A O 1
ATOM 1643 N N . TYR A 1 206 ? -6.574 9.18 -15.977 1 84.12 206 TYR A N 1
ATOM 1644 C CA . TYR A 1 206 ? -5.945 7.918 -15.594 1 84.12 206 TYR A CA 1
ATOM 1645 C C . TYR A 1 206 ? -6.668 6.734 -16.234 1 84.12 206 TYR A C 1
ATOM 1647 O O . TYR A 1 206 ? -6.031 5.797 -16.719 1 84.12 206 TYR A O 1
ATOM 1655 N N . SER A 1 207 ? -7.953 6.805 -16.188 1 87.88 207 SER A N 1
ATOM 1656 C CA . SER A 1 207 ? -8.758 5.742 -16.781 1 87.88 207 SER A CA 1
ATOM 1657 C C . SER A 1 207 ? -8.484 5.598 -18.266 1 87.88 207 SER A C 1
ATOM 1659 O O . SER A 1 207 ? -8.344 4.48 -18.781 1 87.88 207 SER A O 1
ATOM 1661 N N . LYS A 1 208 ? -8.344 6.617 -18.984 1 85.12 208 LYS A N 1
ATOM 1662 C CA . LYS A 1 208 ? -8.133 6.598 -20.438 1 85.12 208 LYS A CA 1
ATOM 1663 C C . LYS A 1 208 ? -6.734 6.082 -20.781 1 85.12 208 LYS A C 1
ATOM 1665 O O . LYS A 1 208 ? -6.551 5.391 -21.781 1 85.12 208 LYS A O 1
ATOM 1670 N N . VAL A 1 209 ? -5.844 6.34 -19.938 1 80 209 VAL A N 1
ATOM 1671 C CA . VAL A 1 209 ? -4.461 5.973 -20.234 1 80 209 VAL A CA 1
ATOM 1672 C C . VAL A 1 209 ? -4.227 4.508 -19.859 1 80 209 VAL A C 1
ATOM 1674 O O . VAL A 1 209 ? -3.5 3.793 -20.547 1 80 209 VAL A O 1
ATOM 1677 N N . THR A 1 210 ? -4.773 4.023 -18.766 1 81.38 210 THR A N 1
ATOM 1678 C CA . THR A 1 210 ? -4.457 2.697 -18.25 1 81.38 210 THR A CA 1
ATOM 1679 C C . THR A 1 210 ? -5.5 1.679 -18.703 1 81.38 210 THR A C 1
ATOM 1681 O O . THR A 1 210 ? -5.246 0.472 -18.688 1 81.38 210 THR A O 1
ATOM 1684 N N . GLY A 1 211 ? -6.742 2.15 -18.969 1 84.5 211 GLY A N 1
ATOM 1685 C CA . GLY A 1 211 ? -7.781 1.238 -19.422 1 84.5 211 GLY A CA 1
ATOM 1686 C C . GLY A 1 211 ? -8.688 0.766 -18.297 1 84.5 211 GLY A C 1
ATOM 1687 O O . GLY A 1 211 ? -9.609 -0.017 -18.516 1 84.5 211 GLY A O 1
ATOM 1688 N N . VAL A 1 212 ? -8.422 1.273 -17.141 1 87.19 212 VAL A N 1
ATOM 1689 C CA . VAL A 1 212 ? -9.297 0.89 -16.047 1 87.19 212 VAL A CA 1
ATOM 1690 C C . VAL A 1 212 ? -10.625 1.636 -16.141 1 87.19 212 VAL A C 1
ATOM 1692 O O . VAL A 1 212 ? -10.734 2.613 -16.891 1 87.19 212 VAL A O 1
ATOM 1695 N N . SER A 1 213 ? -11.633 1.202 -15.453 1 92.19 213 SER A N 1
ATOM 1696 C CA . SER A 1 213 ? -12.938 1.861 -15.484 1 92.19 213 SER A CA 1
ATOM 1697 C C . SER A 1 213 ? -12.852 3.275 -14.914 1 92.19 213 SER A C 1
ATOM 1699 O O . SER A 1 213 ? -11.922 3.598 -14.172 1 92.19 213 SER A O 1
ATOM 1701 N N . MET A 1 214 ? -13.75 4.066 -15.344 1 92.25 214 MET A N 1
ATOM 1702 C CA . MET A 1 214 ? -13.789 5.461 -14.914 1 92.25 214 MET A CA 1
ATOM 1703 C C . MET A 1 214 ? -13.891 5.559 -13.398 1 92.25 214 MET A C 1
ATOM 1705 O O . MET A 1 214 ? -13.203 6.375 -12.773 1 92.25 214 MET A O 1
ATOM 1709 N N . ILE A 1 215 ? -14.672 4.711 -12.812 1 94.31 215 ILE A N 1
ATOM 1710 C CA . ILE A 1 215 ? -14.852 4.734 -11.367 1 94.31 215 ILE A CA 1
ATOM 1711 C C . ILE A 1 215 ? -13.539 4.348 -10.68 1 94.31 215 ILE A C 1
ATOM 1713 O O . ILE A 1 215 ? -13.148 4.969 -9.688 1 94.31 215 ILE A O 1
ATOM 1717 N N . GLU A 1 216 ? -12.875 3.4 -11.242 1 93.06 216 GLU A N 1
ATOM 1718 C CA . GLU A 1 216 ? -11.594 2.984 -10.688 1 93.06 216 GLU A CA 1
ATOM 1719 C C . GLU A 1 216 ? -10.555 4.098 -10.805 1 93.06 216 GLU A C 1
ATOM 1721 O O . GLU A 1 216 ? -9.734 4.281 -9.906 1 93.06 216 GLU A O 1
ATOM 1726 N N . GLY A 1 217 ? -10.656 4.734 -11.914 1 90.12 217 GLY A N 1
ATOM 1727 C CA . GLY A 1 217 ? -9.742 5.852 -12.094 1 90.12 217 GLY A CA 1
ATOM 1728 C C . GLY A 1 217 ? -9.977 6.973 -11.102 1 90.12 217 GLY A C 1
ATOM 1729 O O . GLY A 1 217 ? -9.031 7.484 -10.5 1 90.12 217 GLY A O 1
ATOM 1730 N N . ILE A 1 218 ? -11.164 7.367 -10.914 1 90.25 218 ILE A N 1
ATOM 1731 C CA . ILE A 1 218 ? -11.523 8.43 -9.984 1 90.25 218 ILE A CA 1
ATOM 1732 C C . ILE A 1 218 ? -11.195 8.008 -8.555 1 90.25 218 ILE A C 1
ATOM 1734 O O . ILE A 1 218 ? -10.68 8.805 -7.766 1 90.25 218 ILE A O 1
ATOM 1738 N N . TYR A 1 219 ? -11.531 6.781 -8.289 1 92.69 219 TYR A N 1
ATOM 1739 C CA . TYR A 1 219 ? -11.172 6.211 -6.996 1 92.69 219 TYR A CA 1
ATOM 1740 C C . TYR A 1 219 ? -9.672 6.305 -6.75 1 92.69 219 TYR A C 1
ATOM 1742 O O . TYR A 1 219 ? -9.242 6.777 -5.695 1 92.69 219 TYR A O 1
ATOM 1750 N N . PHE A 1 220 ? -8.93 5.934 -7.715 1 89.94 220 PHE A N 1
ATOM 1751 C CA . PHE A 1 220 ? -7.477 5.957 -7.621 1 89.94 220 PHE A CA 1
ATOM 1752 C C . PHE A 1 220 ? -6.969 7.375 -7.395 1 89.94 220 PHE A C 1
ATOM 1754 O O . PHE A 1 220 ? -6.129 7.613 -6.523 1 89.94 220 PHE A O 1
ATOM 1761 N N . SER A 1 221 ? -7.484 8.211 -8.133 1 85.88 221 SER A N 1
ATOM 1762 C CA . SER A 1 221 ? -7.07 9.609 -8.023 1 85.88 221 SER A CA 1
ATOM 1763 C C . SER A 1 221 ? -7.445 10.188 -6.668 1 85.88 221 SER A C 1
ATOM 1765 O O . SER A 1 221 ? -6.652 10.906 -6.055 1 85.88 221 SER A O 1
ATOM 1767 N N . THR A 1 222 ? -8.539 9.891 -6.141 1 87.5 222 THR A N 1
ATOM 1768 C CA . THR A 1 222 ? -9.023 10.438 -4.875 1 87.5 222 THR A CA 1
ATOM 1769 C C . THR A 1 222 ? -8.188 9.922 -3.707 1 87.5 222 THR A C 1
ATOM 1771 O O . THR A 1 222 ? -7.758 10.695 -2.854 1 87.5 222 THR A O 1
ATOM 1774 N N . ILE A 1 223 ? -7.93 8.656 -3.699 1 88.25 223 ILE A N 1
ATOM 1775 C CA . ILE A 1 223 ? -7.176 8.102 -2.578 1 88.25 223 ILE A CA 1
ATOM 1776 C C . ILE A 1 223 ? -5.723 8.562 -2.658 1 88.25 223 ILE A C 1
ATOM 1778 O O . ILE A 1 223 ? -5.039 8.664 -1.636 1 88.25 223 ILE A O 1
ATOM 1782 N N . THR A 1 224 ? -5.348 8.867 -3.863 1 84.44 224 THR A N 1
ATOM 1783 C CA . THR A 1 224 ? -4.008 9.414 -4.023 1 84.44 224 THR A CA 1
ATOM 1784 C C . THR A 1 224 ? -3.934 10.836 -3.475 1 84.44 224 THR A C 1
ATOM 1786 O O . THR A 1 224 ? -2.998 11.18 -2.748 1 84.44 224 THR A O 1
ATOM 1789 N N . ILE A 1 225 ? -4.93 11.562 -3.768 1 80.38 225 ILE A N 1
ATOM 1790 C CA . ILE A 1 225 ? -4.961 12.945 -3.303 1 80.38 225 ILE A CA 1
ATOM 1791 C C . ILE A 1 225 ? -5.051 12.969 -1.779 1 80.38 225 ILE A C 1
ATOM 1793 O O . ILE A 1 225 ? -4.434 13.82 -1.132 1 80.38 225 ILE A O 1
ATOM 1797 N N . PHE A 1 226 ? -5.758 12.078 -1.235 1 82.5 226 PHE A N 1
ATOM 1798 C CA . PHE A 1 226 ? -5.906 12.008 0.213 1 82.5 226 PHE A CA 1
ATOM 1799 C C . PHE A 1 226 ? -4.711 11.305 0.846 1 82.5 226 PHE A C 1
ATOM 1801 O O . PHE A 1 226 ? -4.672 11.109 2.062 1 82.5 226 PHE A O 1
ATOM 1808 N N . THR A 1 227 ? -3.729 10.891 0.085 1 81.12 227 THR A N 1
ATOM 1809 C CA . THR A 1 227 ? -2.459 10.273 0.458 1 81.12 227 THR A CA 1
ATOM 1810 C C . THR A 1 227 ? -2.688 8.938 1.158 1 81.12 227 THR A C 1
ATOM 1812 O O . THR A 1 227 ? -1.892 8.531 2.008 1 81.12 227 THR A O 1
ATOM 1815 N N . ILE A 1 228 ? -3.785 8.328 0.899 1 87.12 228 ILE A N 1
ATOM 1816 C CA . ILE A 1 228 ? -4.062 7.012 1.451 1 87.12 228 ILE A CA 1
ATOM 1817 C C . ILE A 1 228 ? -3.24 5.957 0.71 1 87.12 228 ILE A C 1
ATOM 1819 O O . ILE A 1 228 ? -2.383 5.301 1.303 1 87.12 228 ILE A O 1
ATOM 1823 N N . GLY A 1 229 ? -3.381 5.781 -0.588 1 85.44 229 GLY A N 1
ATOM 1824 C CA . GLY A 1 229 ? -2.6 4.902 -1.444 1 85.44 229 GLY A CA 1
ATOM 1825 C C . GLY A 1 229 ? -2.672 3.445 -1.029 1 85.44 229 GLY A C 1
ATOM 1826 O O . GLY A 1 229 ? -1.745 2.926 -0.405 1 85.44 229 GLY A O 1
ATOM 1827 N N . TYR A 1 230 ? -3.598 2.664 -1.469 1 86.75 230 TYR A N 1
ATOM 1828 C CA . TYR A 1 230 ? -3.754 1.258 -1.116 1 86.75 230 TYR A CA 1
ATOM 1829 C C . TYR A 1 230 ? -2.873 0.375 -1.991 1 86.75 230 TYR A C 1
ATOM 1831 O O . TYR A 1 230 ? -2.547 -0.755 -1.617 1 86.75 230 TYR A O 1
ATOM 1839 N N . GLY A 1 231 ? -2.592 0.838 -3.154 1 85 231 GLY A N 1
ATOM 1840 C CA . GLY A 1 231 ? -1.82 0.042 -4.094 1 85 231 GLY A CA 1
ATOM 1841 C C . GLY A 1 231 ? -2.633 -1.057 -4.754 1 85 231 GLY A C 1
ATOM 1842 O O . GLY A 1 231 ? -2.072 -2.02 -5.281 1 85 231 GLY A O 1
ATOM 1843 N N . ASP A 1 232 ? -3.936 -0.972 -4.727 1 85.62 232 ASP A N 1
ATOM 1844 C CA . ASP A 1 232 ? -4.812 -2.021 -5.242 1 85.62 232 ASP A CA 1
ATOM 1845 C C . ASP A 1 232 ? -5.043 -1.858 -6.742 1 85.62 232 ASP A C 1
ATOM 1847 O O . ASP A 1 232 ? -5.418 -2.812 -7.426 1 85.62 232 ASP A O 1
ATOM 1851 N N . ILE A 1 233 ? -4.902 -0.657 -7.176 1 81.69 233 ILE A N 1
ATOM 1852 C CA . ILE A 1 233 ? -5.066 -0.411 -8.602 1 81.69 233 ILE A CA 1
ATOM 1853 C C . ILE A 1 233 ? -3.699 -0.335 -9.273 1 81.69 233 ILE A C 1
ATOM 1855 O O . ILE A 1 233 ? -2.754 0.223 -8.711 1 81.69 233 ILE A O 1
ATOM 1859 N N . SER A 1 234 ? -3.598 -1.048 -10.367 1 70.19 234 SER A N 1
ATOM 1860 C CA . SER A 1 234 ? -2.336 -1.137 -11.094 1 70.19 234 SER A CA 1
ATOM 1861 C C . SER A 1 234 ? -1.714 0.242 -11.289 1 70.19 234 SER A C 1
ATOM 1863 O O . SER A 1 234 ? -2.424 1.222 -11.523 1 70.19 234 SER A O 1
ATOM 1865 N N . PHE A 1 235 ? -0.471 0.179 -10.828 1 63.75 235 PHE A N 1
ATOM 1866 C CA . PHE A 1 235 ? 0.33 1.397 -10.867 1 63.75 235 PHE A CA 1
ATOM 1867 C C . PHE A 1 235 ? 1.231 1.418 -12.094 1 63.75 235 PHE A C 1
ATOM 1869 O O . PHE A 1 235 ? 1.95 0.452 -12.359 1 63.75 235 PHE A O 1
ATOM 1876 N N . TYR A 1 236 ? 0.818 2.203 -13.102 1 59.59 236 TYR A N 1
ATOM 1877 C CA . TYR A 1 236 ? 1.803 2.398 -14.156 1 59.59 236 TYR A CA 1
ATOM 1878 C C . TYR A 1 236 ? 2.752 3.541 -13.82 1 59.59 236 TYR A C 1
ATOM 1880 O O . TYR A 1 236 ? 2.359 4.711 -13.836 1 59.59 236 TYR A O 1
ATOM 1888 N N . ALA A 1 237 ? 3.928 3.174 -13.359 1 55.81 237 ALA A N 1
ATOM 1889 C CA . ALA A 1 237 ? 4.914 4.094 -12.797 1 55.81 237 ALA A CA 1
ATOM 1890 C C . ALA A 1 237 ? 5.168 5.266 -13.734 1 55.81 237 ALA A C 1
ATOM 1892 O O . ALA A 1 237 ? 5.262 6.414 -13.297 1 55.81 237 ALA A O 1
ATOM 1893 N N . ASP A 1 238 ? 5.23 4.977 -14.969 1 56.34 238 ASP A N 1
ATOM 1894 C CA . ASP A 1 238 ? 5.59 6.031 -15.914 1 56.34 238 ASP A CA 1
ATOM 1895 C C . ASP A 1 238 ? 4.535 7.133 -15.938 1 56.34 238 ASP A C 1
ATOM 1897 O O . ASP A 1 238 ? 4.867 8.32 -15.969 1 56.34 238 ASP A O 1
ATOM 1901 N N . LEU A 1 239 ? 3.385 6.648 -15.883 1 55.47 239 LEU A N 1
ATOM 1902 C CA . LEU A 1 239 ? 2.297 7.609 -16 1 55.47 239 LEU A CA 1
ATOM 1903 C C . LEU A 1 239 ? 2.117 8.398 -14.711 1 55.47 239 LEU A C 1
ATOM 1905 O O . LEU A 1 239 ? 1.884 9.609 -14.75 1 55.47 239 LEU A O 1
ATOM 1909 N N . VAL A 1 240 ? 2.322 7.676 -13.672 1 56 240 VAL A N 1
ATOM 1910 C CA . VAL A 1 240 ? 2.072 8.312 -12.383 1 56 240 VAL A CA 1
ATOM 1911 C C . VAL A 1 240 ? 3.189 9.305 -12.078 1 56 240 VAL A C 1
ATOM 1913 O O . VAL A 1 240 ? 2.939 10.383 -11.523 1 56 240 VAL A O 1
ATOM 1916 N N . ALA A 1 241 ? 4.305 8.891 -12.547 1 55.94 241 ALA A N 1
ATOM 1917 C CA . ALA A 1 241 ? 5.453 9.766 -12.328 1 55.94 241 ALA A CA 1
ATOM 1918 C C . ALA A 1 241 ? 5.258 11.109 -13.031 1 55.94 241 ALA A C 1
ATOM 1920 O O . ALA A 1 241 ? 5.723 12.141 -12.539 1 55.94 241 ALA A O 1
ATOM 1921 N N . LEU A 1 242 ? 4.668 11.039 -14.148 1 50.12 242 LEU A N 1
ATOM 1922 C CA . LEU A 1 242 ? 4.461 12.258 -14.93 1 50.12 242 LEU A CA 1
ATOM 1923 C C . LEU A 1 242 ? 3.408 13.148 -14.281 1 50.12 242 LEU A C 1
ATOM 1925 O O . LEU A 1 242 ? 3.502 14.375 -14.344 1 50.12 242 LEU A O 1
ATOM 1929 N N . PHE A 1 243 ? 2.467 12.531 -13.672 1 53.97 243 PHE A N 1
ATOM 1930 C CA . PHE A 1 243 ? 1.339 13.328 -13.203 1 53.97 243 PHE A CA 1
ATOM 1931 C C . PHE A 1 243 ? 1.414 13.531 -11.695 1 53.97 243 PHE A C 1
ATOM 1933 O O . PHE A 1 243 ? 0.83 14.469 -11.156 1 53.97 243 PHE A O 1
ATOM 1940 N N . SER A 1 244 ? 2.162 12.766 -11.031 1 52.88 244 SER A N 1
ATOM 1941 C CA . SER A 1 244 ? 2.039 12.625 -9.586 1 52.88 244 SER A CA 1
ATOM 1942 C C . SER A 1 244 ? 2.586 13.852 -8.859 1 52.88 244 SER A C 1
ATOM 1944 O O . SER A 1 244 ? 1.932 14.398 -7.969 1 52.88 244 SER A O 1
ATOM 1946 N N . PRO A 1 245 ? 3.766 14.25 -9.25 1 49.41 245 PRO A N 1
ATOM 1947 C CA . PRO A 1 245 ? 4.258 15.344 -8.414 1 49.41 245 PRO A CA 1
ATOM 1948 C C . PRO A 1 245 ? 3.375 16.594 -8.492 1 49.41 245 PRO A C 1
ATOM 1950 O O . PRO A 1 245 ? 3.15 17.25 -7.48 1 49.41 245 PRO A O 1
ATOM 1953 N N . PHE A 1 246 ? 2.924 16.891 -9.672 1 49.5 246 PHE A N 1
ATOM 1954 C CA . PHE A 1 246 ? 2.111 18.094 -9.828 1 49.5 246 PHE A CA 1
ATOM 1955 C C . PHE A 1 246 ? 0.777 17.938 -9.102 1 49.5 246 PHE A C 1
ATOM 1957 O O . PHE A 1 246 ? 0.319 18.859 -8.438 1 49.5 246 PHE A O 1
ATOM 1964 N N . VAL A 1 247 ? 0.308 16.828 -9.281 1 51.19 247 VAL A N 1
ATOM 1965 C CA . VAL A 1 247 ? -0.996 16.578 -8.672 1 51.19 247 VAL A CA 1
ATOM 1966 C C . VAL A 1 247 ? -0.873 16.594 -7.152 1 51.19 247 VAL A C 1
ATOM 1968 O O . VAL A 1 247 ? -1.734 17.141 -6.461 1 51.19 247 VAL A O 1
ATOM 1971 N N . GLN A 1 248 ? 0.195 16.125 -6.777 1 50.81 248 GLN A N 1
ATOM 1972 C CA . GLN A 1 248 ? 0.398 16.031 -5.336 1 50.81 248 GLN A CA 1
ATOM 1973 C C . GLN A 1 248 ? 0.661 17.406 -4.727 1 50.81 248 GLN A C 1
ATOM 1975 O O . GLN A 1 248 ? 0.204 17.688 -3.621 1 50.81 248 GLN A O 1
ATOM 1980 N N . PHE A 1 249 ? 1.327 18.172 -5.594 1 51.22 249 PHE A N 1
ATOM 1981 C CA . PHE A 1 249 ? 1.592 19.531 -5.148 1 51.22 249 PHE A CA 1
ATOM 1982 C C . PHE A 1 249 ? 0.292 20.312 -4.996 1 51.22 249 PHE A C 1
ATOM 1984 O O . PHE A 1 249 ? 0.104 21.031 -4.008 1 51.22 249 PHE A O 1
ATOM 1991 N N . VAL A 1 250 ? -0.503 20.203 -5.891 1 51.22 250 VAL A N 1
ATOM 1992 C CA . VAL A 1 250 ? -1.78 20.906 -5.836 1 51.22 250 VAL A CA 1
ATOM 1993 C C . VAL A 1 250 ? -2.592 20.422 -4.641 1 51.22 250 VAL A C 1
ATOM 1995 O O . VAL A 1 250 ? -3.221 21.219 -3.941 1 51.22 250 VAL A O 1
ATOM 1998 N N . GLU A 1 251 ? -2.439 19.219 -4.414 1 51.12 251 GLU A N 1
ATOM 1999 C CA . GLU A 1 251 ? -3.191 18.578 -3.338 1 51.12 251 GLU A CA 1
ATOM 2000 C C . GLU A 1 251 ? -2.734 19.078 -1.974 1 51.12 251 GLU A C 1
ATOM 2002 O O . GLU A 1 251 ? -3.561 19.391 -1.109 1 51.12 251 GLU A O 1
ATOM 2007 N N . LEU A 1 252 ? -1.508 19.047 -1.908 1 49.84 252 LEU A N 1
ATOM 2008 C CA . LEU A 1 252 ? -0.966 19.5 -0.631 1 49.84 252 LEU A CA 1
ATOM 2009 C C . LEU A 1 252 ? -1.276 20.969 -0.399 1 49.84 252 LEU A C 1
ATOM 2011 O O . LEU A 1 252 ? -1.553 21.391 0.73 1 49.84 252 LEU A O 1
ATOM 2015 N N . LEU A 1 253 ? -1.277 21.641 -1.509 1 49.81 253 LEU A N 1
ATOM 2016 C CA . LEU A 1 253 ? -1.634 23.047 -1.435 1 49.81 253 LEU A CA 1
ATOM 2017 C C . LEU A 1 253 ? -3.053 23.219 -0.907 1 49.81 253 LEU A C 1
ATOM 2019 O O . LEU A 1 253 ? -3.307 24.094 -0.072 1 49.81 253 LEU A O 1
ATOM 2023 N N . ILE A 1 254 ? -3.803 22.359 -1.324 1 49.28 254 ILE A N 1
ATOM 2024 C CA . ILE A 1 254 ? -5.211 22.453 -0.946 1 49.28 254 ILE A CA 1
ATOM 2025 C C . ILE A 1 254 ? -5.371 22.109 0.533 1 49.28 254 ILE A C 1
ATOM 2027 O O . ILE A 1 254 ? -6.082 22.797 1.264 1 49.28 254 ILE A O 1
ATOM 2031 N N . ILE A 1 255 ? -4.695 21.094 0.896 1 49.5 255 ILE A N 1
ATOM 2032 C CA . ILE A 1 255 ? -4.793 20.656 2.279 1 49.5 255 ILE A CA 1
ATOM 2033 C C . ILE A 1 255 ? -4.234 21.719 3.213 1 49.5 255 ILE A C 1
ATOM 2035 O O . ILE A 1 255 ? -4.82 22.016 4.258 1 49.5 255 ILE A O 1
ATOM 2039 N N . PHE A 1 256 ? -3.225 22.297 2.77 1 49.53 256 PHE A N 1
ATOM 2040 C CA . PHE A 1 256 ? -2.598 23.312 3.609 1 49.53 256 PHE A CA 1
ATOM 2041 C C . PHE A 1 256 ? -3.443 24.578 3.656 1 49.53 256 PHE A C 1
ATOM 2043 O O . PHE A 1 256 ? -3.559 25.219 4.703 1 49.53 256 PHE A O 1
ATOM 2050 N N . CYS A 1 257 ? -3.908 24.875 2.52 1 49.72 257 CYS A N 1
ATOM 2051 C CA . CYS A 1 257 ? -4.809 26.016 2.527 1 49.72 257 CYS A CA 1
ATOM 2052 C C . CYS A 1 257 ? -5.988 25.781 3.465 1 49.72 257 CYS A C 1
ATOM 2054 O O . CYS A 1 257 ? -6.391 26.672 4.203 1 49.72 257 CYS A O 1
ATOM 2056 N N . TYR A 1 258 ? -6.309 24.531 3.395 1 46.66 258 TYR A N 1
ATOM 2057 C CA . TYR A 1 258 ? -7.41 24.172 4.277 1 46.66 258 TYR A CA 1
ATOM 2058 C C . TYR A 1 258 ? -6.984 24.25 5.738 1 46.66 258 TYR A C 1
ATOM 2060 O O . TYR A 1 258 ? -7.715 24.781 6.578 1 46.66 258 TYR A O 1
ATOM 2068 N N . GLN A 1 259 ? -5.898 23.734 5.996 1 44.56 259 GLN A N 1
ATOM 2069 C CA . GLN A 1 259 ? -5.395 23.719 7.367 1 44.56 259 GLN A CA 1
ATOM 2070 C C . GLN A 1 259 ? -5.109 25.141 7.852 1 44.56 259 GLN A C 1
ATOM 2072 O O . GLN A 1 259 ? -5.375 25.469 9.016 1 44.56 259 GLN A O 1
ATOM 2077 N N . SER A 1 260 ? -4.391 25.812 7.07 1 44.31 260 SER A N 1
ATOM 2078 C CA . SER A 1 260 ? -4.133 27.203 7.426 1 44.31 260 SER A CA 1
ATOM 2079 C C . SER A 1 260 ? -5.43 27.953 7.707 1 44.31 260 SER A C 1
ATOM 2081 O O . SER A 1 260 ? -5.488 28.797 8.609 1 44.31 260 SER A O 1
ATOM 2083 N N . PHE A 1 261 ? -6.281 27.656 6.906 1 43.59 261 PHE A N 1
ATOM 2084 C CA . PHE A 1 261 ? -7.582 28.266 7.125 1 43.59 261 PHE A CA 1
ATOM 2085 C C . PHE A 1 261 ? -8.234 27.734 8.398 1 43.59 261 PHE A C 1
ATOM 2087 O O . PHE A 1 261 ? -8.906 28.469 9.117 1 43.59 261 PHE A O 1
ATOM 2094 N N . GLN A 1 262 ? -8.141 26.453 8.516 1 39.22 262 GLN A N 1
ATOM 2095 C CA . GLN A 1 262 ? -8.648 25.891 9.766 1 39.22 262 GLN A CA 1
ATOM 2096 C C . GLN A 1 262 ? -7.922 26.484 10.969 1 39.22 262 GLN A C 1
ATOM 2098 O O . GLN A 1 262 ? -8.539 26.719 12.016 1 39.22 262 GLN A O 1
ATOM 2103 N N . LEU A 1 263 ? -6.695 26.5 10.922 1 35.88 263 LEU A N 1
ATOM 2104 C CA . LEU A 1 263 ? -5.949 27.125 12.016 1 35.88 263 LEU A CA 1
ATOM 2105 C C . LEU A 1 263 ? -6.32 28.594 12.164 1 35.88 263 LEU A C 1
ATOM 2107 O O . LEU A 1 263 ? -6.453 29.094 13.281 1 35.88 263 LEU A O 1
ATOM 2111 N N . GLU A 1 264 ? -6.215 29.266 11.172 1 36.69 264 GLU A N 1
ATOM 2112 C CA . GLU A 1 264 ? -6.707 30.641 11.32 1 36.69 264 GLU A CA 1
ATOM 2113 C C . GLU A 1 264 ? -8.219 30.656 11.531 1 36.69 264 GLU A C 1
ATOM 2115 O O . GLU A 1 264 ? -8.727 31.438 12.344 1 36.69 264 GLU A O 1
ATOM 2120 N N . GLY A 1 265 ? -9 30.031 10.711 1 34.47 265 GLY A N 1
ATOM 2121 C CA . GLY A 1 265 ? -10.438 29.859 10.852 1 34.47 265 GLY A CA 1
ATOM 2122 C C . GLY A 1 265 ? -10.82 28.859 11.93 1 34.47 265 GLY A C 1
ATOM 2123 O O . GLY A 1 265 ? -12 28.719 12.266 1 34.47 265 GLY A O 1
ATOM 2124 N N . GLY A 1 266 ? -10.188 27.828 12.227 1 33.62 266 GLY A N 1
ATOM 2125 C CA . GLY A 1 266 ? -10.477 26.969 13.359 1 33.62 266 GLY A CA 1
ATOM 2126 C C . GLY A 1 266 ? -10.672 27.734 14.656 1 33.62 266 GLY A C 1
ATOM 2127 O O . GLY A 1 266 ? -11.219 27.203 15.625 1 33.62 266 GLY A O 1
ATOM 2128 N N . MET A 1 267 ? -10.094 28.844 14.82 1 30.59 267 MET A N 1
ATOM 2129 C CA . MET A 1 267 ? -10.75 29.672 15.836 1 30.59 267 MET A CA 1
ATOM 2130 C C . MET A 1 267 ? -12.188 29.984 15.438 1 30.59 267 MET A C 1
ATOM 2132 O O . MET A 1 267 ? -13.094 29.938 16.266 1 30.59 267 MET A O 1
ATOM 2136 N N . TYR A 1 268 ? -12.43 30.328 14.211 1 30.8 268 TYR A N 1
ATOM 2137 C CA . TYR A 1 268 ? -13.789 30.641 13.781 1 30.8 268 TYR A CA 1
ATOM 2138 C C . TYR A 1 268 ? -14.539 29.359 13.391 1 30.8 268 TYR A C 1
ATOM 2140 O O . TYR A 1 268 ? -15.727 29.219 13.695 1 30.8 268 TYR A O 1
ATOM 2148 N N . LEU A 1 269 ? -14.047 28.453 12.695 1 29.64 269 LEU A N 1
ATOM 2149 C CA . LEU A 1 269 ? -14.766 27.219 12.383 1 29.64 269 LEU A CA 1
ATOM 2150 C C . LEU A 1 269 ? -14.914 26.359 13.633 1 29.64 269 LEU A C 1
ATOM 2152 O O . LEU A 1 269 ? -15.953 25.734 13.836 1 29.64 269 LEU A O 1
ATOM 2156 N N . MET A 1 270 ? -14.016 26.188 14.484 1 28.83 270 MET A N 1
ATOM 2157 C CA . MET A 1 270 ? -14.359 25.719 15.82 1 28.83 270 MET A CA 1
ATOM 2158 C C . MET A 1 270 ? -15.484 26.547 16.422 1 28.83 270 MET A C 1
ATOM 2160 O O . MET A 1 270 ? -16.375 26 17.078 1 28.83 270 MET A O 1
ATOM 2164 N N . LYS A 1 271 ? -15.492 27.844 16.281 1 32.56 271 LYS A N 1
ATOM 2165 C CA . LYS A 1 271 ? -16.625 28.656 16.672 1 32.56 271 LYS A CA 1
ATOM 2166 C C . LYS A 1 271 ? -17.859 28.344 15.828 1 32.56 271 LYS A C 1
ATOM 2168 O O . LYS A 1 271 ? -18.969 28.203 16.344 1 32.56 271 LYS A O 1
ATOM 2173 N N . SER A 1 272 ? -17.781 28.25 14.555 1 29.56 272 SER A N 1
ATOM 2174 C CA . SER A 1 272 ? -18.953 28.016 13.719 1 29.56 272 SER A CA 1
ATOM 2175 C C . SER A 1 272 ? -19.375 26.547 13.75 1 29.56 272 SER A C 1
ATOM 2177 O O . SER A 1 272 ? -20.562 26.234 13.68 1 29.56 272 SER A O 1
ATOM 2179 N N . LEU A 1 273 ? -18.562 25.578 13.586 1 28.67 273 LEU A N 1
ATOM 2180 C CA . LEU A 1 273 ? -18.984 24.203 13.773 1 28.67 273 LEU A CA 1
ATOM 2181 C C . LEU A 1 273 ? -19.453 23.969 15.211 1 28.67 273 LEU A C 1
ATOM 2183 O O . LEU A 1 273 ? -20.344 23.156 15.445 1 28.67 273 LEU A O 1
ATOM 2187 N N . LEU A 1 274 ? -18.906 24.578 16.109 1 26.97 274 LEU A N 1
ATOM 2188 C CA . LEU A 1 274 ? -19.578 24.641 17.406 1 26.97 274 LEU A CA 1
ATOM 2189 C C . LEU A 1 274 ? -20.938 25.344 17.281 1 26.97 274 LEU A C 1
ATOM 2191 O O . LEU A 1 274 ? -21.906 24.953 17.938 1 26.97 274 LEU A O 1
ATOM 2195 N N . VAL A 1 275 ? -21.031 26.438 16.578 1 27.89 275 VAL A N 1
ATOM 2196 C CA . VAL A 1 275 ? -22.328 27.094 16.438 1 27.89 275 VAL A CA 1
ATOM 2197 C C . VAL A 1 275 ? -23.25 26.234 15.57 1 27.89 275 VAL A C 1
ATOM 2199 O O . VAL A 1 275 ? -24.438 26.125 15.844 1 27.89 275 VAL A O 1
ATOM 2202 N N . PHE A 1 276 ? -22.781 25.719 14.508 1 26.97 276 PHE A N 1
ATOM 2203 C CA . PHE A 1 276 ? -23.781 24.938 13.781 1 26.97 276 PHE A CA 1
ATOM 2204 C C . PHE A 1 276 ? -24.188 23.703 14.578 1 26.97 276 PHE A C 1
ATOM 2206 O O . PHE A 1 276 ? -25.375 23.359 14.633 1 26.97 276 PHE A O 1
ATOM 2213 N N . ASN A 1 277 ? -23.266 22.906 15.023 1 28.08 277 ASN A N 1
ATOM 2214 C CA . ASN A 1 277 ? -23.812 21.781 15.781 1 28.08 277 ASN A CA 1
ATOM 2215 C C . ASN A 1 277 ? -24.328 22.234 17.156 1 28.08 277 ASN A C 1
ATOM 2217 O O . ASN A 1 277 ? -24.984 21.469 17.859 1 28.08 277 ASN A O 1
ATOM 2221 N N . PHE A 1 278 ? -23.672 23.234 17.688 1 26.22 278 PHE A N 1
ATOM 2222 C CA . PHE A 1 278 ? -24.281 23.672 18.938 1 26.22 278 PHE A CA 1
ATOM 2223 C C . PHE A 1 278 ? -25.656 24.266 18.688 1 26.22 278 PHE A C 1
ATOM 2225 O O . PHE A 1 278 ? -26.422 24.5 19.625 1 26.22 278 PHE A O 1
ATOM 2232 N N . LYS A 1 279 ? -25.875 25.031 17.656 1 28.95 279 LYS A N 1
ATOM 2233 C CA . LYS A 1 279 ? -27.266 25.453 17.531 1 28.95 279 LYS A CA 1
ATOM 2234 C C . LYS A 1 279 ? -28.203 24.25 17.5 1 28.95 279 LYS A C 1
ATOM 2236 O O . LYS A 1 279 ? -29.328 24.312 18 1 28.95 279 LYS A O 1
ATOM 2241 N N . VAL A 1 280 ? -27.922 23.156 16.781 1 27.16 280 VAL A N 1
ATOM 2242 C CA . VAL A 1 280 ? -28.984 22.156 16.859 1 27.16 280 VAL A CA 1
ATOM 2243 C C . VAL A 1 280 ? -29.062 21.578 18.266 1 27.16 280 VAL A C 1
ATOM 2245 O O . VAL A 1 280 ? -30.156 21.344 18.781 1 27.16 280 VAL A O 1
ATOM 2248 N N . LEU A 1 281 ? -27.891 21.219 18.812 1 23.97 281 LEU A N 1
ATOM 2249 C CA . LEU A 1 281 ? -28.25 20.609 20.078 1 23.97 281 LEU A CA 1
ATOM 2250 C C . LEU A 1 281 ? -28.469 21.656 21.156 1 23.97 281 LEU A C 1
ATOM 2252 O O . LEU A 1 281 ? -29.406 21.547 21.953 1 23.97 281 LEU A O 1
ATOM 2256 N N . PHE A 1 282 ? -27.484 22.406 21.828 1 23.42 282 PHE A N 1
ATOM 2257 C CA . PHE A 1 282 ? -27.859 23.266 22.938 1 23.42 282 PHE A CA 1
ATOM 2258 C C . PHE A 1 282 ? -27.859 24.734 22.484 1 23.42 282 PHE A C 1
ATOM 2260 O O . PHE A 1 282 ? -26.969 25.172 21.766 1 23.42 282 PHE A O 1
ATOM 2267 N N . PRO A 1 283 ? -28.969 25.547 22.375 1 23.75 283 PRO A N 1
ATOM 2268 C CA . PRO A 1 283 ? -29.188 26.984 22.266 1 23.75 283 PRO A CA 1
ATOM 2269 C C . PRO A 1 283 ? -28.25 27.797 23.156 1 23.75 283 PRO A C 1
ATOM 2271 O O . PRO A 1 283 ? -28.516 28.969 23.438 1 23.75 283 PRO A O 1
ATOM 2274 N N . LEU A 1 284 ? -27.125 27.297 23.766 1 22.86 284 LEU A N 1
ATOM 2275 C CA . LEU A 1 284 ? -26.578 28.141 24.812 1 22.86 284 LEU A CA 1
ATOM 2276 C C . LEU A 1 284 ? -26.094 29.469 24.25 1 22.86 284 LEU A C 1
ATOM 2278 O O . LEU A 1 284 ? -25.578 29.531 23.125 1 22.86 284 LEU A O 1
ATOM 2282 N N . GLN A 1 285 ? -26.469 30.703 24.75 1 22.14 285 GLN A N 1
ATOM 2283 C CA . GLN A 1 285 ? -26.172 32.125 24.766 1 22.14 285 GLN A CA 1
ATOM 2284 C C . GLN A 1 285 ? -24.656 32.375 24.828 1 22.14 285 GLN A C 1
ATOM 2286 O O . GLN A 1 285 ? -24 31.984 25.797 1 22.14 285 GLN A O 1
ATOM 2291 N N . PHE A 1 286 ? -23.969 32.188 23.891 1 24.16 286 PHE A N 1
ATOM 2292 C CA . PHE A 1 286 ? -22.562 32.594 23.844 1 24.16 286 PHE A CA 1
ATOM 2293 C C . PHE A 1 286 ? -22.375 34 24.328 1 24.16 286 PHE A C 1
ATOM 2295 O O . PHE A 1 286 ? -22.906 34.969 23.734 1 24.16 286 PHE A O 1
ATOM 2302 N N . VAL A 1 287 ? -22.234 34.25 25.656 1 21.97 287 VAL A N 1
ATOM 2303 C CA . VAL A 1 287 ? -21.859 35.5 26.312 1 21.97 287 VAL A CA 1
ATOM 2304 C C . VAL A 1 287 ? -20.547 36 25.719 1 21.97 287 VAL A C 1
ATOM 2306 O O . VAL A 1 287 ? -19.531 35.281 25.703 1 21.97 287 VAL A O 1
ATOM 2309 N N . CYS A 1 288 ? -20.594 36.75 24.625 1 22.84 288 CYS A N 1
ATOM 2310 C CA . CYS A 1 288 ? -19.625 37.719 24.109 1 22.84 288 CYS A CA 1
ATOM 2311 C C . CYS A 1 288 ? -18.938 38.469 25.234 1 22.84 288 CYS A C 1
ATOM 2313 O O . CYS A 1 288 ? -19.578 39.219 25.969 1 22.84 288 CYS A O 1
ATOM 2315 N N . PHE A 1 289 ? -18.109 37.781 26.078 1 21.3 289 PHE A N 1
ATOM 2316 C CA . PHE A 1 289 ? -17.406 38.625 27.047 1 21.3 289 PHE A CA 1
ATOM 2317 C C . PHE A 1 289 ? -16.75 39.781 26.344 1 21.3 289 PHE A C 1
ATOM 2319 O O . PHE A 1 289 ? -15.977 39.625 25.406 1 21.3 289 PHE A O 1
ATOM 2326 N N . GLU A 1 290 ? -17.422 40.906 26.125 1 22.39 290 GLU A N 1
ATOM 2327 C CA . GLU A 1 290 ? -17.016 42.312 25.922 1 22.39 290 GLU A CA 1
ATOM 2328 C C . GLU A 1 290 ? -15.805 42.656 26.797 1 22.39 290 GLU A C 1
ATOM 2330 O O . GLU A 1 290 ? -15.93 42.75 28.016 1 22.39 290 GLU A O 1
ATOM 2335 N N . VAL A 1 291 ? -14.594 41.969 26.562 1 23.02 291 VAL A N 1
ATOM 2336 C CA . VAL A 1 291 ? -13.461 42.594 27.234 1 23.02 291 VAL A CA 1
ATOM 2337 C C . VAL A 1 291 ? -13.469 44.094 26.938 1 23.02 291 VAL A C 1
ATOM 2339 O O . VAL A 1 291 ? -13.297 44.5 25.797 1 23.02 291 VAL A O 1
ATOM 2342 N N . ARG A 1 292 ? -14.383 44.875 27.547 1 23.48 292 ARG A N 1
ATOM 2343 C CA . ARG A 1 292 ? -14.359 46.312 27.75 1 23.48 292 ARG A CA 1
ATOM 2344 C C . ARG A 1 292 ? -12.984 46.781 28.219 1 23.48 292 ARG A C 1
ATOM 2346 O O . ARG A 1 292 ? -12.516 46.406 29.281 1 23.48 292 ARG A O 1
ATOM 2353 N N . SER A 1 293 ? -11.938 46.844 27.266 1 21.59 293 SER A N 1
ATOM 2354 C CA . SER A 1 293 ? -10.812 47.75 27.516 1 21.59 293 SER A CA 1
ATOM 2355 C C . SER A 1 293 ? -11.289 49.094 28.078 1 21.59 293 SER A C 1
ATOM 2357 O O . SER A 1 293 ? -11.914 49.875 27.375 1 21.59 293 SER A O 1
ATOM 2359 N N . GLU A 1 294 ? -12.008 49.156 29.141 1 22.05 294 GLU A N 1
ATOM 2360 C CA . GLU A 1 294 ? -12.164 50.438 29.828 1 22.05 294 GLU A CA 1
ATOM 2361 C C . GLU A 1 294 ? -10.812 51.062 30.078 1 22.05 294 GLU A C 1
ATOM 2363 O O . GLU A 1 294 ? -9.992 50.531 30.844 1 22.05 294 GLU A O 1
ATOM 2368 N N . CYS A 1 295 ? -10.117 51.594 29 1 21.86 295 CYS A N 1
ATOM 2369 C CA . CYS A 1 295 ? -9.195 52.719 29.109 1 21.86 295 CYS A CA 1
ATOM 2370 C C . CYS A 1 295 ? -9.711 53.75 30.125 1 21.86 295 CYS A C 1
ATOM 2372 O O . CYS A 1 295 ? -10.672 54.469 29.844 1 21.86 295 CYS A O 1
ATOM 2374 N N . GLY A 1 296 ? -10 53.312 31.359 1 20.09 296 GLY A N 1
ATOM 2375 C CA . GLY A 1 296 ? -10.141 54.312 32.375 1 20.09 296 GLY A CA 1
ATOM 2376 C C . GLY A 1 296 ? -9.109 55.438 32.281 1 20.09 296 GLY A C 1
ATOM 2377 O O . GLY A 1 296 ? -7.988 55.188 31.828 1 20.09 296 GLY A O 1
ATOM 2378 N N . THR A 1 297 ? -9.484 56.719 32.062 1 21.89 297 THR A N 1
ATOM 2379 C CA . THR A 1 297 ? -8.945 58.062 32.281 1 21.89 297 THR A CA 1
ATOM 2380 C C . THR A 1 297 ? -8.203 58.125 33.594 1 21.89 297 THR A C 1
ATOM 2382 O O . THR A 1 297 ? -8.797 57.938 34.656 1 21.89 297 THR A O 1
ATOM 2385 N N . PHE A 1 298 ? -7.066 57.406 33.781 1 20.33 298 PHE A N 1
ATOM 2386 C CA . PHE A 1 298 ? -6.234 57.969 34.844 1 20.33 298 PHE A CA 1
ATOM 2387 C C . PHE A 1 298 ? -6.164 59.469 34.75 1 20.33 298 PHE A C 1
ATOM 2389 O O . PHE A 1 298 ? -5.66 60.031 33.75 1 20.33 298 PHE A O 1
ATOM 2396 N N . LYS A 1 299 ? -7.281 60.188 35.188 1 20.48 299 LYS A N 1
ATOM 2397 C CA . LYS A 1 299 ? -7.242 61.562 35.75 1 20.48 299 LYS A CA 1
ATOM 2398 C C . LYS A 1 299 ? -6 61.75 36.594 1 20.48 299 LYS A C 1
ATOM 2400 O O . LYS A 1 299 ? -5.73 60.969 37.5 1 20.48 299 LYS A O 1
ATOM 2405 N N . ALA A 1 300 ? -4.949 62.5 36 1 23 300 ALA A N 1
ATOM 2406 C CA . ALA A 1 300 ? -4.043 63.5 36.5 1 23 300 ALA A CA 1
ATOM 2407 C C . ALA A 1 300 ? -4.746 64.375 37.531 1 23 300 ALA A C 1
ATOM 2409 O O . ALA A 1 300 ? -5.691 65.125 37.188 1 23 300 ALA A O 1
ATOM 2410 N N . LEU A 1 301 ? -5.273 63.812 38.656 1 19.7 301 LEU A N 1
ATOM 2411 C CA . LEU A 1 301 ? -4.93 64.625 39.812 1 19.7 301 LEU A CA 1
ATOM 2412 C C . LEU A 1 301 ? -3.463 64.5 40.188 1 19.7 301 LEU A C 1
ATOM 2414 O O . LEU A 1 301 ? -2.932 63.375 40.125 1 19.7 301 LEU A O 1
ATOM 2418 N N . MET B 1 1 ? -14.844 27.734 41.656 1 41.62 1 MET B N 1
ATOM 2419 C CA . MET B 1 1 ? -15.875 26.828 41.156 1 41.62 1 MET B CA 1
ATOM 2420 C C . MET B 1 1 ? -15.977 26.906 39.625 1 41.62 1 MET B C 1
ATOM 2422 O O . MET B 1 1 ? -16.312 25.922 38.969 1 41.62 1 MET B O 1
ATOM 2426 N N . ASN B 1 2 ? -15.805 28.156 39 1 49.75 2 ASN B N 1
ATOM 2427 C CA . ASN B 1 2 ? -15.977 28.438 37.594 1 49.75 2 ASN B CA 1
ATOM 2428 C C . ASN B 1 2 ? -14.852 27.828 36.75 1 49.75 2 ASN B C 1
ATOM 2430 O O . ASN B 1 2 ? -15.07 27.422 35.625 1 49.75 2 ASN B O 1
ATOM 2434 N N . SER B 1 3 ? -13.719 27.828 37.312 1 48.91 3 SER B N 1
ATOM 2435 C CA . SER B 1 3 ? -12.562 27.328 36.594 1 48.91 3 SER B CA 1
ATOM 2436 C C . SER B 1 3 ? -12.664 25.828 36.344 1 48.91 3 SER B C 1
ATOM 2438 O O . SER B 1 3 ? -12.305 25.344 35.281 1 48.91 3 SER B O 1
ATOM 2440 N N . ALA B 1 4 ? -13.164 25.203 37.375 1 48.84 4 ALA B N 1
ATOM 2441 C CA . ALA B 1 4 ? -13.328 23.766 37.25 1 48.84 4 ALA B CA 1
ATOM 2442 C C . ALA B 1 4 ? -14.352 23.422 36.188 1 48.84 4 ALA B C 1
ATOM 2444 O O . ALA B 1 4 ? -14.18 22.438 35.438 1 48.84 4 ALA B O 1
ATOM 2445 N N . PHE B 1 5 ? -15.414 24.125 36.125 1 49.78 5 PHE B N 1
ATOM 2446 C CA . PHE B 1 5 ? -16.453 23.875 35.125 1 49.78 5 PHE B CA 1
ATOM 2447 C C . PHE B 1 5 ? -15.914 24.109 33.719 1 49.78 5 PHE B C 1
ATOM 2449 O O . PHE B 1 5 ? -16.281 23.406 32.781 1 49.78 5 PHE B O 1
ATOM 2456 N N . GLN B 1 6 ? -15.031 25.078 33.531 1 49.5 6 GLN B N 1
ATOM 2457 C CA . GLN B 1 6 ? -14.438 25.359 32.25 1 49.5 6 GLN B CA 1
ATOM 2458 C C . GLN B 1 6 ? -13.5 24.234 31.812 1 49.5 6 GLN B C 1
ATOM 2460 O O . GLN B 1 6 ? -13.461 23.875 30.641 1 49.5 6 GLN B O 1
ATOM 2465 N N . LEU B 1 7 ? -12.836 23.797 32.719 1 50.78 7 LEU B N 1
ATOM 2466 C CA . LEU B 1 7 ? -11.953 22.672 32.438 1 50.78 7 LEU B CA 1
ATOM 2467 C C . LEU B 1 7 ? -12.75 21.438 32.031 1 50.78 7 LEU B C 1
ATOM 2469 O O . LEU B 1 7 ? -12.359 20.703 31.125 1 50.78 7 LEU B O 1
ATOM 2473 N N . THR B 1 8 ? -13.852 21.312 32.781 1 51.34 8 THR B N 1
ATOM 2474 C CA . THR B 1 8 ? -14.695 20.156 32.5 1 51.34 8 THR B CA 1
ATOM 2475 C C . THR B 1 8 ? -15.352 20.297 31.109 1 51.34 8 THR B C 1
ATOM 2477 O O . THR B 1 8 ? -15.508 19.312 30.391 1 51.34 8 THR B O 1
ATOM 2480 N N . ARG B 1 9 ? -15.742 21.484 30.781 1 53.94 9 ARG B N 1
ATOM 2481 C CA . ARG B 1 9 ? -16.359 21.703 29.484 1 53.94 9 ARG B CA 1
ATOM 2482 C C . ARG B 1 9 ? -15.359 21.516 28.344 1 53.94 9 ARG B C 1
ATOM 2484 O O . ARG B 1 9 ? -15.672 20.922 27.328 1 53.94 9 ARG B O 1
ATOM 2491 N N . GLN B 1 10 ? -14.141 22 28.594 1 57.72 10 GLN B N 1
ATOM 2492 C CA . GLN B 1 10 ? -13.086 21.797 27.609 1 57.72 10 GLN B CA 1
ATOM 2493 C C . GLN B 1 10 ? -12.742 20.328 27.469 1 57.72 10 GLN B C 1
ATOM 2495 O O . GLN B 1 10 ? -12.539 19.828 26.359 1 57.72 10 GLN B O 1
ATOM 2500 N N . GLY B 1 11 ? -12.758 19.734 28.609 1 60.97 11 GLY B N 1
ATOM 2501 C CA . GLY B 1 11 ? -12.547 18.297 28.578 1 60.97 11 GLY B CA 1
ATOM 2502 C C . GLY B 1 11 ? -13.672 17.547 27.891 1 60.97 11 GLY B C 1
ATOM 2503 O O . GLY B 1 11 ? -13.43 16.562 27.188 1 60.97 11 GLY B O 1
ATOM 2504 N N . GLY B 1 12 ? -14.828 18.016 28.109 1 64.31 12 GLY B N 1
ATOM 2505 C CA . GLY B 1 12 ? -15.984 17.391 27.484 1 64.31 12 GLY B CA 1
ATOM 2506 C C . GLY B 1 12 ? -15.969 17.469 25.969 1 64.31 12 GLY B C 1
ATOM 2507 O O . GLY B 1 12 ? -16.344 16.516 25.281 1 64.31 12 GLY B O 1
ATOM 2508 N N . LEU B 1 13 ? -15.5 18.547 25.438 1 67.38 13 LEU B N 1
ATOM 2509 C CA . LEU B 1 13 ? -15.43 18.734 24 1 67.38 13 LEU B CA 1
ATOM 2510 C C . LEU B 1 13 ? -14.375 17.812 23.391 1 67.38 13 LEU B C 1
ATOM 2512 O O . LEU B 1 13 ? -14.586 17.25 22.312 1 67.38 13 LEU B O 1
ATOM 2516 N N . HIS B 1 14 ? -13.352 17.672 24.219 1 73.69 14 HIS B N 1
ATOM 2517 C CA . HIS B 1 14 ? -12.312 16.766 23.75 1 73.69 14 HIS B CA 1
ATOM 2518 C C . HIS B 1 14 ? -12.812 15.336 23.703 1 73.69 14 HIS B C 1
ATOM 2520 O O . HIS B 1 14 ? -12.609 14.633 22.703 1 73.69 14 HIS B O 1
ATOM 2526 N N . VAL B 1 15 ? -13.484 15.008 24.672 1 78.44 15 VAL B N 1
ATOM 2527 C CA . VAL B 1 15 ? -14.008 13.648 24.766 1 78.44 15 VAL B CA 1
ATOM 2528 C C . VAL B 1 15 ? -15.094 13.445 23.719 1 78.44 15 VAL B C 1
ATOM 2530 O O . VAL B 1 15 ? -15.188 12.375 23.109 1 78.44 15 VAL B O 1
ATOM 2533 N N . GLY B 1 16 ? -15.859 14.391 23.484 1 81.12 16 GLY B N 1
ATOM 2534 C CA . GLY B 1 16 ? -16.891 14.297 22.469 1 81.12 16 GLY B CA 1
ATOM 2535 C C . GLY B 1 16 ? -16.328 14.078 21.078 1 81.12 16 GLY B C 1
ATOM 2536 O O . GLY B 1 16 ? -16.859 13.273 20.297 1 81.12 16 GLY B O 1
ATOM 2537 N N . LEU B 1 17 ? -15.281 14.734 20.734 1 81.62 17 LEU B N 1
ATOM 2538 C CA . LEU B 1 17 ? -14.656 14.594 19.422 1 81.62 17 LEU B CA 1
ATOM 2539 C C . LEU B 1 17 ? -14.031 13.211 19.266 1 81.62 17 LEU B C 1
ATOM 2541 O O . LEU B 1 17 ? -14.109 12.617 18.188 1 81.62 17 LEU B O 1
ATOM 2545 N N . ILE B 1 18 ? -13.477 12.773 20.297 1 82.69 18 ILE B N 1
ATOM 2546 C CA . ILE B 1 18 ? -12.875 11.445 20.281 1 82.69 18 ILE B CA 1
ATOM 2547 C C . ILE B 1 18 ? -13.969 10.391 20.078 1 82.69 18 ILE B C 1
ATOM 2549 O O . ILE B 1 18 ? -13.82 9.484 19.25 1 82.69 18 ILE B O 1
ATOM 2553 N N . LEU B 1 19 ? -15.016 10.531 20.781 1 86.75 19 LEU B N 1
ATOM 2554 C CA . LEU B 1 19 ? -16.125 9.586 20.672 1 86.75 19 LEU B CA 1
ATOM 2555 C C . LEU B 1 19 ? -16.75 9.656 19.281 1 86.75 19 LEU B C 1
ATOM 2557 O O . LEU B 1 19 ? -17.141 8.625 18.719 1 86.75 19 LEU B O 1
ATOM 2561 N N . LEU B 1 20 ? -16.812 10.789 18.75 1 88.69 20 LEU B N 1
ATOM 2562 C CA . LEU B 1 20 ? -17.344 10.945 17.391 1 88.69 20 LEU B CA 1
ATOM 2563 C C . LEU B 1 20 ? -16.469 10.234 16.375 1 88.69 20 LEU B C 1
ATOM 2565 O O . LEU B 1 20 ? -16.969 9.602 15.445 1 88.69 20 LEU B O 1
ATOM 2569 N N . CYS B 1 21 ? -15.273 10.328 16.547 1 86.75 21 CYS B N 1
ATOM 2570 C CA . CYS B 1 21 ? -14.344 9.664 15.641 1 86.75 21 CYS B CA 1
ATOM 2571 C C . CYS B 1 21 ? -14.453 8.148 15.766 1 86.75 21 CYS B C 1
ATOM 2573 O O . CYS B 1 21 ? -14.43 7.438 14.758 1 86.75 21 CYS B O 1
ATOM 2575 N N . ILE B 1 22 ? -14.578 7.742 16.984 1 88.25 22 ILE B N 1
ATOM 2576 C CA . ILE B 1 22 ? -14.719 6.309 17.219 1 88.25 22 ILE B CA 1
ATOM 2577 C C . ILE B 1 22 ? -16.016 5.805 16.562 1 88.25 22 ILE B C 1
ATOM 2579 O O . ILE B 1 22 ? -16.016 4.773 15.891 1 88.25 22 ILE B O 1
ATOM 2583 N N . LEU B 1 23 ? -17 6.531 16.719 1 92.5 23 LEU B N 1
ATOM 2584 C CA . LEU B 1 23 ? -18.281 6.172 16.125 1 92.5 23 LEU B CA 1
ATOM 2585 C C . LEU B 1 23 ? -18.188 6.195 14.594 1 92.5 23 LEU B C 1
ATOM 2587 O O . LEU B 1 23 ? -18.719 5.309 13.922 1 92.5 23 LEU B O 1
ATOM 2591 N N . TYR B 1 24 ? -17.531 7.176 14.094 1 93.12 24 TYR B N 1
ATOM 2592 C CA . TYR B 1 24 ? -17.344 7.297 12.656 1 93.12 24 TYR B CA 1
ATOM 2593 C C . TYR B 1 24 ? -16.625 6.078 12.094 1 93.12 24 TYR B C 1
ATOM 2595 O O . TYR B 1 24 ? -17.016 5.531 11.062 1 93.12 24 TYR B O 1
ATOM 2603 N N . VAL B 1 25 ? -15.641 5.625 12.797 1 93.62 25 VAL B N 1
ATOM 2604 C CA . VAL B 1 25 ? -14.844 4.48 12.375 1 93.62 25 VAL B CA 1
ATOM 2605 C C . VAL B 1 25 ? -15.688 3.209 12.43 1 93.62 25 VAL B C 1
ATOM 2607 O O . VAL B 1 25 ? -15.648 2.387 11.516 1 93.62 25 VAL B O 1
ATOM 2610 N N . HIS B 1 26 ? -16.469 3.104 13.453 1 93.5 26 HIS B N 1
ATOM 2611 C CA . HIS B 1 26 ? -17.281 1.902 13.617 1 93.5 26 HIS B CA 1
ATOM 2612 C C . HIS B 1 26 ? -18.406 1.842 12.586 1 93.5 26 HIS B C 1
ATOM 2614 O O . HIS B 1 26 ? -18.688 0.778 12.031 1 93.5 26 HIS B O 1
ATOM 2620 N N . VAL B 1 27 ? -18.984 2.961 12.32 1 96.69 27 VAL B N 1
ATOM 2621 C CA . VAL B 1 27 ? -20.062 3.01 11.328 1 96.69 27 VAL B CA 1
ATOM 2622 C C . VAL B 1 27 ? -19.484 2.672 9.945 1 96.69 27 VAL B C 1
ATOM 2624 O O . VAL B 1 27 ? -20.094 1.915 9.188 1 96.69 27 VAL B O 1
ATOM 2627 N N . GLY B 1 28 ? -18.359 3.248 9.625 1 97.12 28 GLY B N 1
ATOM 2628 C CA . GLY B 1 28 ? -17.703 2.896 8.367 1 97.12 28 GLY B CA 1
ATOM 2629 C C . GLY B 1 28 ? -17.375 1.422 8.266 1 97.12 28 GLY B C 1
ATOM 2630 O O . GLY B 1 28 ? -17.594 0.802 7.223 1 97.12 28 GLY B O 1
ATOM 2631 N N . ALA B 1 29 ? -16.875 0.893 9.359 1 95.25 29 ALA B N 1
ATOM 2632 C CA . ALA B 1 29 ? -16.5 -0.517 9.375 1 95.25 29 ALA B CA 1
ATOM 2633 C C . ALA B 1 29 ? -17.703 -1.417 9.133 1 95.25 29 ALA B C 1
ATOM 2635 O O . ALA B 1 29 ? -17.625 -2.375 8.359 1 95.25 29 ALA B O 1
ATOM 2636 N N . LEU B 1 30 ? -18.766 -1.085 9.75 1 96.44 30 LEU B N 1
ATOM 2637 C CA . LEU B 1 30 ? -19.984 -1.869 9.578 1 96.44 30 LEU B CA 1
ATOM 2638 C C . LEU B 1 30 ? -20.5 -1.766 8.148 1 96.44 30 LEU B C 1
ATOM 2640 O O . LEU B 1 30 ? -20.891 -2.77 7.551 1 96.44 30 LEU B O 1
ATOM 2644 N N . PHE B 1 31 ? -20.453 -0.626 7.609 1 97.5 31 PHE B N 1
ATOM 2645 C CA . PHE B 1 31 ? -20.922 -0.436 6.238 1 97.5 31 PHE B CA 1
ATOM 2646 C C . PHE B 1 31 ? -20.094 -1.267 5.266 1 97.5 31 PHE B C 1
ATOM 2648 O O . PHE B 1 31 ? -20.641 -2.029 4.469 1 97.5 31 PHE B O 1
ATOM 2655 N N . PHE B 1 32 ? -18.812 -1.155 5.316 1 97.62 32 PHE B N 1
ATOM 2656 C CA . PHE B 1 32 ? -17.953 -1.831 4.352 1 97.62 32 PHE B CA 1
ATOM 2657 C C . PHE B 1 32 ? -17.969 -3.34 4.57 1 97.62 32 PHE B C 1
ATOM 2659 O O . PHE B 1 32 ? -17.938 -4.113 3.609 1 97.62 32 PHE B O 1
ATOM 2666 N N . MET B 1 33 ? -18.031 -3.697 5.828 1 96.69 33 MET B N 1
ATOM 2667 C CA . MET B 1 33 ? -18.109 -5.129 6.113 1 96.69 33 MET B CA 1
ATOM 2668 C C . MET B 1 33 ? -19.359 -5.738 5.48 1 96.69 33 MET B C 1
ATOM 2670 O O . MET B 1 33 ? -19.266 -6.742 4.773 1 96.69 33 MET B O 1
ATOM 2674 N N . TYR B 1 34 ? -20.469 -5.105 5.656 1 96.38 34 TYR B N 1
ATOM 2675 C CA . TYR B 1 34 ? -21.75 -5.645 5.188 1 96.38 34 TYR B CA 1
ATOM 2676 C C . TYR B 1 34 ? -21.875 -5.504 3.674 1 96.38 34 TYR B C 1
ATOM 2678 O O . TYR B 1 34 ? -22.375 -6.406 3.002 1 96.38 34 TYR B O 1
ATOM 2686 N N . TYR B 1 35 ? -21.406 -4.465 3.158 1 96.69 35 TYR B N 1
ATOM 2687 C CA . TYR B 1 35 ? -21.625 -4.176 1.745 1 96.69 35 TYR B CA 1
ATOM 2688 C C . TYR B 1 35 ? -20.625 -4.93 0.874 1 96.69 35 TYR B C 1
ATOM 2690 O O . TYR B 1 35 ? -20.938 -5.316 -0.253 1 96.69 35 TYR B O 1
ATOM 2698 N N . GLU B 1 36 ? -19.422 -5.172 1.325 1 97.62 36 GLU B N 1
ATOM 2699 C CA . GLU B 1 36 ? -18.359 -5.762 0.506 1 97.62 36 GLU B CA 1
ATOM 2700 C C . GLU B 1 36 ? -18.297 -7.273 0.691 1 97.62 36 GLU B C 1
ATOM 2702 O O . GLU B 1 36 ? -17.75 -7.988 -0.15 1 97.62 36 GLU B O 1
ATOM 2707 N N . SER B 1 37 ? -18.875 -7.832 1.744 1 96.69 37 SER B N 1
ATOM 2708 C CA . SER B 1 37 ? -18.766 -9.25 2.074 1 96.69 37 SER B CA 1
ATOM 2709 C C . SER B 1 37 ? -19.391 -10.117 0.989 1 96.69 37 SER B C 1
ATOM 2711 O O . SER B 1 37 ? -18.781 -11.109 0.564 1 96.69 37 SER B O 1
ATOM 2713 N N . PRO B 1 38 ? -20.594 -9.727 0.473 1 96.88 38 PRO B N 1
ATOM 2714 C CA . PRO B 1 38 ? -21.188 -10.57 -0.576 1 96.88 38 PRO B CA 1
ATOM 2715 C C . PRO B 1 38 ? -20.328 -10.617 -1.839 1 96.88 38 PRO B C 1
ATOM 2717 O O . PRO B 1 38 ? -20.25 -11.656 -2.498 1 96.88 38 PRO B O 1
ATOM 2720 N N . GLU B 1 39 ? -19.766 -9.5 -2.209 1 96.94 39 GLU B N 1
ATOM 2721 C CA . GLU B 1 39 ? -18.906 -9.484 -3.387 1 96.94 39 GLU B CA 1
ATOM 2722 C C . GLU B 1 39 ? -17.641 -10.312 -3.162 1 96.94 39 GLU B C 1
ATOM 2724 O O . GLU B 1 39 ? -17.172 -10.992 -4.074 1 96.94 39 GLU B O 1
ATOM 2729 N N . GLU B 1 40 ? -17.094 -10.25 -1.965 1 97.19 40 GLU B N 1
ATOM 2730 C CA . GLU B 1 40 ? -15.953 -11.094 -1.62 1 97.19 40 GLU B CA 1
ATOM 2731 C C . GLU B 1 40 ? -16.281 -12.578 -1.792 1 97.19 40 GLU B C 1
ATOM 2733 O O . GLU B 1 40 ? -15.492 -13.336 -2.348 1 97.19 40 GLU B O 1
ATOM 2738 N N . GLU B 1 41 ? -17.438 -12.945 -1.315 1 96.81 41 GLU B N 1
ATOM 2739 C CA . GLU B 1 41 ? -17.875 -14.336 -1.431 1 96.81 41 GLU B CA 1
ATOM 2740 C C . GLU B 1 41 ? -18.047 -14.734 -2.893 1 96.81 41 GLU B C 1
ATOM 2742 O O . GLU B 1 41 ? -17.688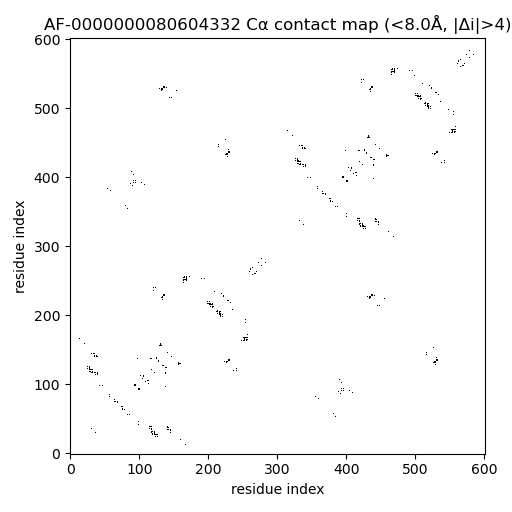 -15.852 -3.279 1 96.81 41 GLU B O 1
ATOM 2747 N N . ARG B 1 42 ? -18.609 -13.859 -3.594 1 97.06 42 ARG B N 1
ATOM 2748 C CA . ARG B 1 42 ? -18.781 -14.125 -5.02 1 97.06 42 ARG B CA 1
ATOM 2749 C C . ARG B 1 42 ? -17.438 -14.352 -5.703 1 97.06 42 ARG B C 1
ATOM 2751 O O . ARG B 1 42 ? -17.281 -15.312 -6.461 1 97.06 42 ARG B O 1
ATOM 2758 N N . ILE B 1 43 ? -16.531 -13.484 -5.477 1 96.25 43 ILE B N 1
ATOM 2759 C CA . ILE B 1 43 ? -15.211 -13.586 -6.074 1 96.25 43 ILE B CA 1
ATOM 2760 C C . ILE B 1 43 ? -14.523 -14.867 -5.598 1 96.25 43 ILE B C 1
ATOM 2762 O O . ILE B 1 43 ? -13.844 -15.547 -6.375 1 96.25 43 ILE B O 1
ATOM 2766 N N . HIS B 1 44 ? -14.68 -15.141 -4.309 1 96.12 44 HIS B N 1
ATOM 2767 C CA . HIS B 1 44 ? -14.117 -16.359 -3.746 1 96.12 44 HIS B CA 1
ATOM 2768 C C . HIS B 1 44 ? -14.641 -17.594 -4.477 1 96.12 44 HIS B C 1
ATOM 2770 O O . HIS B 1 44 ? -13.852 -18.453 -4.883 1 96.12 44 HIS B O 1
ATOM 2776 N N . ARG B 1 45 ? -15.914 -17.688 -4.66 1 96.06 45 ARG B N 1
ATOM 2777 C CA . ARG B 1 45 ? -16.531 -18.812 -5.344 1 96.06 45 ARG B CA 1
ATOM 2778 C C . ARG B 1 45 ? -16.047 -18.906 -6.793 1 96.06 45 ARG B C 1
ATOM 2780 O O . ARG B 1 45 ? -15.719 -19.984 -7.277 1 96.06 45 ARG B O 1
ATOM 2787 N N . LYS B 1 46 ? -16.062 -17.766 -7.449 1 96.56 46 LYS B N 1
ATOM 2788 C CA . LYS B 1 46 ? -15.625 -17.719 -8.836 1 96.56 46 LYS B CA 1
ATOM 2789 C C . LYS B 1 46 ? -14.188 -18.219 -8.969 1 96.56 46 LYS B C 1
ATOM 2791 O O . LYS B 1 46 ? -13.875 -19.031 -9.852 1 96.56 46 LYS B O 1
ATOM 2796 N N . ASN B 1 47 ? -13.32 -17.766 -8.086 1 95.44 47 ASN B N 1
ATOM 2797 C CA . ASN B 1 47 ? -11.914 -18.141 -8.148 1 95.44 47 ASN B CA 1
ATOM 2798 C C . ASN B 1 47 ? -11.703 -19.594 -7.754 1 95.44 47 ASN B C 1
ATOM 2800 O O . ASN B 1 47 ? -10.797 -20.266 -8.266 1 95.44 47 ASN B O 1
ATOM 2804 N N . THR B 1 48 ? -12.516 -20.094 -6.836 1 94.5 48 THR B N 1
ATOM 2805 C CA . THR B 1 48 ? -12.453 -21.516 -6.473 1 94.5 48 THR B CA 1
ATOM 2806 C C . THR B 1 48 ? -12.805 -22.391 -7.664 1 94.5 48 THR B C 1
ATOM 2808 O O . THR B 1 48 ? -12.125 -23.375 -7.934 1 94.5 48 THR B O 1
ATOM 2811 N N . LYS B 1 49 ? -13.797 -22 -8.336 1 96 49 LYS B N 1
ATOM 2812 C CA . LYS B 1 49 ? -14.203 -22.75 -9.523 1 96 49 LYS B CA 1
ATOM 2813 C C . LYS B 1 49 ? -13.133 -22.672 -10.609 1 96 49 LYS B C 1
ATOM 2815 O O . LYS B 1 49 ? -12.828 -23.672 -11.266 1 96 49 LYS B O 1
ATOM 2820 N N . LYS B 1 50 ? -12.633 -21.469 -10.836 1 95.38 50 LYS B N 1
ATOM 2821 C CA . LYS B 1 50 ? -11.586 -21.297 -11.836 1 95.38 50 LYS B CA 1
ATOM 2822 C C . LYS B 1 50 ? -10.359 -22.141 -11.516 1 95.38 50 LYS B C 1
ATOM 2824 O O . LYS B 1 50 ? -9.758 -22.734 -12.414 1 95.38 50 LYS B O 1
ATOM 2829 N N . PHE B 1 51 ? -9.977 -22.188 -10.25 1 94.19 51 PHE B N 1
ATOM 2830 C CA . PHE B 1 51 ? -8.836 -22.984 -9.82 1 94.19 51 PHE B CA 1
ATOM 2831 C C . PHE B 1 51 ? -9.102 -24.469 -10.078 1 94.19 51 PHE B C 1
ATOM 2833 O O . PHE B 1 51 ? -8.234 -25.172 -10.602 1 94.19 51 PHE B O 1
ATOM 2840 N N . ALA B 1 52 ? -10.266 -24.922 -9.719 1 93.56 52 ALA B N 1
ATOM 2841 C CA . ALA B 1 52 ? -10.633 -26.312 -9.938 1 93.56 52 ALA B CA 1
ATOM 2842 C C . ALA B 1 52 ? -10.625 -26.656 -11.43 1 93.56 52 ALA B C 1
ATOM 2844 O O . ALA B 1 52 ? -10.133 -27.719 -11.82 1 93.56 52 ALA B O 1
ATOM 2845 N N . SER B 1 53 ? -11.148 -25.766 -12.195 1 95.25 53 SER B N 1
ATOM 2846 C CA . SER B 1 53 ? -11.18 -25.984 -13.633 1 95.25 53 SER B CA 1
ATOM 2847 C C . SER B 1 53 ? -9.766 -26.016 -14.219 1 95.25 53 SER B C 1
ATOM 2849 O O . SER B 1 53 ? -9.469 -26.828 -15.094 1 95.25 53 SER B O 1
ATOM 2851 N N . LEU B 1 54 ? -8.953 -25.094 -13.75 1 93.5 54 LEU B N 1
ATOM 2852 C CA . LEU B 1 54 ? -7.574 -25.047 -14.219 1 93.5 54 LEU B CA 1
ATOM 2853 C C . LEU B 1 54 ? -6.852 -26.344 -13.906 1 93.5 54 LEU B C 1
ATOM 2855 O O . LEU B 1 54 ? -6.137 -26.891 -14.75 1 93.5 54 LEU B O 1
ATOM 2859 N N . ARG B 1 55 ? -7.039 -26.828 -12.742 1 91.88 55 ARG B N 1
ATOM 2860 C CA . ARG B 1 55 ? -6.426 -28.078 -12.305 1 91.88 55 ARG B CA 1
ATOM 2861 C C . ARG B 1 55 ? -6.926 -29.25 -13.141 1 91.88 55 ARG B C 1
ATOM 2863 O O . ARG B 1 55 ? -6.133 -30.062 -13.625 1 91.88 55 ARG B O 1
ATOM 2870 N N . GLU B 1 56 ? -8.203 -29.297 -13.289 1 93.12 56 GLU B N 1
ATOM 2871 C CA . GLU B 1 56 ? -8.812 -30.391 -14.031 1 93.12 56 GLU B CA 1
ATOM 2872 C C . GLU B 1 56 ? -8.383 -30.359 -15.5 1 93.12 56 GLU B C 1
ATOM 2874 O O . GLU B 1 56 ? -8.078 -31.406 -16.078 1 93.12 56 GLU B O 1
ATOM 2879 N N . ASN B 1 57 ? -8.414 -29.188 -16.125 1 93.69 57 ASN B N 1
ATOM 2880 C CA . ASN B 1 57 ? -7.973 -29.047 -17.5 1 93.69 57 ASN B CA 1
ATOM 2881 C C . ASN B 1 57 ? -6.516 -29.453 -17.672 1 93.69 57 ASN B C 1
ATOM 2883 O O . ASN B 1 57 ? -6.156 -30.078 -18.672 1 93.69 57 ASN B O 1
ATOM 2887 N N . PHE B 1 58 ? -5.68 -29.062 -16.766 1 93.94 58 PHE B N 1
ATOM 2888 C CA . PHE B 1 58 ? -4.27 -29.438 -16.797 1 93.94 58 PHE B CA 1
ATOM 2889 C C . PHE B 1 58 ? -4.109 -30.953 -16.75 1 93.94 58 PHE B C 1
ATOM 2891 O O . PHE B 1 58 ? -3.395 -31.547 -17.562 1 93.94 58 PHE B O 1
ATOM 2898 N N . LEU B 1 59 ? -4.762 -31.625 -15.805 1 90.88 59 LEU B N 1
ATOM 2899 C CA . LEU B 1 59 ? -4.656 -33.062 -15.633 1 90.88 59 LEU B CA 1
ATOM 2900 C C . LEU B 1 59 ? -5.184 -33.812 -16.859 1 90.88 59 LEU B C 1
ATOM 2902 O O . LEU B 1 59 ? -4.578 -34.781 -17.312 1 90.88 59 LEU B O 1
ATOM 2906 N N . SER B 1 60 ? -6.281 -33.312 -17.359 1 92.12 60 SER B N 1
ATOM 2907 C CA . SER B 1 60 ? -6.844 -33.938 -18.562 1 92.12 60 SER B CA 1
ATOM 2908 C C . SER B 1 60 ? -5.906 -33.781 -19.75 1 92.12 60 SER B C 1
ATOM 2910 O O . SER B 1 60 ? -5.766 -34.719 -20.562 1 92.12 60 SER B O 1
ATOM 2912 N N . SER B 1 61 ? -5.312 -32.625 -19.891 1 91.69 61 SER B N 1
ATOM 2913 C CA . SER B 1 61 ? -4.383 -32.375 -20.984 1 91.69 61 SER B CA 1
ATOM 2914 C C . SER B 1 61 ? -3.139 -33.25 -20.875 1 91.69 61 SER B C 1
ATOM 2916 O O . SER B 1 61 ? -2.611 -33.75 -21.875 1 91.69 61 SER B O 1
ATOM 2918 N N . VAL B 1 62 ? -2.625 -33.375 -19.688 1 89.19 62 VAL B N 1
ATOM 2919 C CA . VAL B 1 62 ? -1.463 -34.25 -19.469 1 89.19 62 VAL B CA 1
ATOM 2920 C C . VAL B 1 62 ? -1.801 -35.688 -19.844 1 89.19 62 VAL B C 1
ATOM 2922 O O . VAL B 1 62 ? -0.986 -36.375 -20.453 1 89.19 62 VAL B O 1
ATOM 2925 N N . GLU B 1 63 ? -2.953 -36.125 -19.453 1 86.56 63 GLU B N 1
ATOM 2926 C CA . GLU B 1 63 ? -3.402 -37.469 -19.797 1 86.56 63 GLU B CA 1
ATOM 2927 C C . GLU B 1 63 ? -3.488 -37.656 -21.312 1 86.56 63 GLU B C 1
ATOM 2929 O O . GLU B 1 63 ? -3.092 -38.688 -21.844 1 86.56 63 GLU B O 1
ATOM 2934 N N . ARG B 1 64 ? -3.969 -36.688 -21.938 1 87.69 64 ARG B N 1
ATOM 2935 C CA . ARG B 1 64 ? -4.102 -36.719 -23.375 1 87.69 64 ARG B CA 1
ATOM 2936 C C . ARG B 1 64 ? -2.734 -36.812 -24.062 1 87.69 64 ARG B C 1
ATOM 2938 O O . ARG B 1 64 ? -2.545 -37.594 -25 1 87.69 64 ARG B O 1
ATOM 2945 N N . VAL B 1 65 ? -1.847 -35.969 -23.641 1 87.38 65 VAL B N 1
ATOM 2946 C CA . VAL B 1 65 ? -0.503 -35.969 -24.219 1 87.38 65 VAL B CA 1
ATOM 2947 C C . VAL B 1 65 ? 0.171 -37.312 -24 1 87.38 65 VAL B C 1
ATOM 2949 O O . VAL B 1 65 ? 0.886 -37.781 -24.875 1 87.38 65 VAL B O 1
ATOM 2952 N N . LYS B 1 66 ? 0.009 -37.906 -22.891 1 81.69 66 LYS B N 1
ATOM 2953 C CA . LYS B 1 66 ? 0.587 -39.219 -22.578 1 81.69 66 LYS B CA 1
ATOM 2954 C C . LYS B 1 66 ? 0.048 -40.312 -23.516 1 81.69 66 LYS B C 1
ATOM 2956 O O . LYS B 1 66 ? 0.774 -41.219 -23.891 1 81.69 66 LYS B O 1
ATOM 2961 N N . LEU B 1 67 ? -1.197 -40.188 -23.797 1 79.25 67 LEU B N 1
ATOM 2962 C CA . LEU B 1 67 ? -1.833 -41.188 -24.656 1 79.25 67 LEU B CA 1
ATOM 2963 C C . LEU B 1 67 ? -1.419 -40.969 -26.109 1 79.25 67 LEU B C 1
ATOM 2965 O O . LEU B 1 67 ? -1.178 -41.969 -26.828 1 79.25 67 LEU B O 1
ATOM 2969 N N . GLU B 1 68 ? -1.307 -39.75 -26.5 1 82.69 68 GLU B N 1
ATOM 2970 C CA . GLU B 1 68 ? -1.021 -39.469 -27.891 1 82.69 68 GLU B CA 1
ATOM 2971 C C . GLU B 1 68 ? 0.46 -39.656 -28.203 1 82.69 68 GLU B C 1
ATOM 2973 O O . GLU B 1 68 ? 0.813 -40.125 -29.281 1 82.69 68 GLU B O 1
ATOM 2978 N N . ASP B 1 69 ? 1.292 -39.188 -27.359 1 75.44 69 ASP B N 1
ATOM 2979 C CA . ASP B 1 69 ? 2.725 -39.188 -27.625 1 75.44 69 ASP B CA 1
ATOM 2980 C C . ASP B 1 69 ? 3.424 -40.344 -26.891 1 75.44 69 ASP B C 1
ATOM 2982 O O . ASP B 1 69 ? 4.621 -40.25 -26.594 1 75.44 69 ASP B O 1
ATOM 2986 N N . ALA B 1 70 ? 2.721 -41.344 -26.469 1 69.19 70 ALA B N 1
ATOM 2987 C CA . ALA B 1 70 ? 3.172 -42.438 -25.625 1 69.19 70 ALA B CA 1
ATOM 2988 C C . ALA B 1 70 ? 4.473 -43.062 -26.141 1 69.19 70 ALA B C 1
ATOM 2990 O O . ALA B 1 70 ? 5.328 -43.469 -25.359 1 69.19 70 ALA B O 1
ATOM 2991 N N . TYR B 1 71 ? 4.73 -42.938 -27.453 1 75.5 71 TYR B N 1
ATOM 2992 C CA . TYR B 1 71 ? 5.867 -43.656 -28.016 1 75.5 71 TYR B CA 1
ATOM 2993 C C . TYR B 1 71 ? 7.109 -42.781 -28.031 1 75.5 71 TYR B C 1
ATOM 2995 O O . TYR B 1 71 ? 8.227 -43.281 -28.203 1 75.5 71 TYR B O 1
ATOM 3003 N N . ASP B 1 72 ? 6.977 -41.438 -27.781 1 81.81 72 ASP B N 1
ATOM 3004 C CA . ASP B 1 72 ? 8.094 -40.531 -27.844 1 81.81 72 ASP B CA 1
ATOM 3005 C C . ASP B 1 72 ? 8.211 -39.719 -26.547 1 81.81 72 ASP B C 1
ATOM 3007 O O . ASP B 1 72 ? 7.512 -38.719 -26.359 1 81.81 72 ASP B O 1
ATOM 3011 N N . GLU B 1 73 ? 9.117 -40.094 -25.703 1 79.25 73 GLU B N 1
ATOM 3012 C CA . GLU B 1 73 ? 9.289 -39.5 -24.391 1 79.25 73 GLU B CA 1
ATOM 3013 C C . GLU B 1 73 ? 9.711 -38.031 -24.5 1 79.25 73 GLU B C 1
ATOM 3015 O O . GLU B 1 73 ? 9.297 -37.188 -23.703 1 79.25 73 GLU B O 1
ATOM 3020 N N . ARG B 1 74 ? 10.57 -37.781 -25.469 1 83.94 74 ARG B N 1
ATOM 3021 C CA . ARG B 1 74 ? 11.031 -36.406 -25.672 1 83.94 74 ARG B CA 1
ATOM 3022 C C . ARG B 1 74 ? 9.867 -35.469 -26.031 1 83.94 74 ARG B C 1
ATOM 3024 O O . ARG B 1 74 ? 9.766 -34.375 -25.516 1 83.94 74 ARG B O 1
ATOM 3031 N N . ARG B 1 75 ? 9.062 -35.938 -26.859 1 85.75 75 ARG B N 1
ATOM 3032 C CA . ARG B 1 75 ? 7.906 -35.125 -27.281 1 85.75 75 ARG B CA 1
ATOM 3033 C C . ARG B 1 75 ? 6.926 -34.938 -26.125 1 85.75 75 ARG B C 1
ATOM 3035 O O . ARG B 1 75 ? 6.32 -33.875 -25.984 1 85.75 75 ARG B O 1
ATOM 3042 N N . VAL B 1 76 ? 6.746 -35.969 -25.297 1 84.31 76 VAL B N 1
ATOM 3043 C CA . VAL B 1 76 ? 5.867 -35.875 -24.141 1 84.31 76 VAL B CA 1
ATOM 3044 C C . VAL B 1 76 ? 6.383 -34.812 -23.188 1 84.31 76 VAL B C 1
ATOM 3046 O O . VAL B 1 76 ? 5.613 -33.969 -22.703 1 84.31 76 VAL B O 1
ATOM 3049 N N . ASN B 1 77 ? 7.645 -34.844 -22.984 1 83.19 77 ASN B N 1
ATOM 3050 C CA . ASN B 1 77 ? 8.242 -33.875 -22.062 1 83.19 77 ASN B CA 1
ATOM 3051 C C . ASN B 1 77 ? 8.102 -32.438 -22.578 1 83.19 77 ASN B C 1
ATOM 3053 O O . ASN B 1 77 ? 7.871 -31.516 -21.797 1 83.19 77 ASN B O 1
ATOM 3057 N N . GLU B 1 78 ? 8.289 -32.25 -23.797 1 88.38 78 GLU B N 1
ATOM 3058 C CA . GLU B 1 78 ? 8.133 -30.922 -24.391 1 88.38 78 GLU B CA 1
ATOM 3059 C C . GLU B 1 78 ? 6.691 -30.438 -24.266 1 88.38 78 GLU B C 1
ATOM 3061 O O . GLU B 1 78 ? 6.449 -29.266 -23.969 1 88.38 78 GLU B O 1
ATOM 3066 N N . SER B 1 79 ? 5.797 -31.328 -24.531 1 89.38 79 SER B N 1
ATOM 3067 C CA . SER B 1 79 ? 4.387 -30.969 -24.438 1 89.38 79 SER B CA 1
ATOM 3068 C C . SER B 1 79 ? 3.984 -30.656 -23 1 89.38 79 SER B C 1
ATOM 3070 O O . SER B 1 79 ? 3.268 -29.688 -22.75 1 89.38 79 SER B O 1
ATOM 3072 N N . VAL B 1 80 ? 4.461 -31.453 -22.094 1 89.81 80 VAL B N 1
ATOM 3073 C CA . VAL B 1 80 ? 4.145 -31.234 -20.688 1 89.81 80 VAL B CA 1
ATOM 3074 C C . VAL B 1 80 ? 4.773 -29.938 -20.203 1 89.81 80 VAL B C 1
ATOM 3076 O O . VAL B 1 80 ? 4.191 -29.219 -19.391 1 89.81 80 VAL B O 1
ATOM 3079 N N . SER B 1 81 ? 5.914 -29.609 -20.734 1 90.12 81 SER B N 1
ATOM 3080 C CA . SER B 1 81 ? 6.582 -28.359 -20.422 1 90.12 81 SER B CA 1
ATOM 3081 C C . SER B 1 81 ? 5.75 -27.156 -20.859 1 90.12 81 SER B C 1
ATOM 3083 O O . SER B 1 81 ? 5.633 -26.172 -20.125 1 90.12 81 SER B O 1
ATOM 3085 N N . ARG B 1 82 ? 5.195 -27.219 -21.906 1 91.06 82 ARG B N 1
ATOM 3086 C CA . ARG B 1 82 ? 4.332 -26.156 -22.406 1 91.06 82 ARG B CA 1
ATOM 3087 C C . ARG B 1 82 ? 3.068 -26.031 -21.562 1 91.06 82 ARG B C 1
ATOM 3089 O O . ARG B 1 82 ? 2.6 -24.938 -21.281 1 91.06 82 ARG B O 1
ATOM 3096 N N . LEU B 1 83 ? 2.533 -27.203 -21.203 1 92.88 83 LEU B N 1
ATOM 3097 C CA . LEU B 1 83 ? 1.318 -27.219 -20.406 1 92.88 83 LEU B CA 1
ATOM 3098 C C . LEU B 1 83 ? 1.563 -26.578 -19.047 1 92.88 83 LEU B C 1
ATOM 3100 O O . LEU B 1 83 ? 0.722 -25.812 -18.547 1 92.88 83 LEU B O 1
ATOM 3104 N N . ILE B 1 84 ? 2.699 -26.875 -18.5 1 92.88 84 ILE B N 1
ATOM 3105 C CA . ILE B 1 84 ? 2.992 -26.328 -17.172 1 92.88 84 ILE B CA 1
ATOM 3106 C C . ILE B 1 84 ? 3.232 -24.828 -17.266 1 92.88 84 ILE B C 1
ATOM 3108 O O . ILE B 1 84 ? 2.887 -24.078 -16.344 1 92.88 84 ILE B O 1
ATOM 3112 N N . ASP B 1 85 ? 3.811 -24.344 -18.328 1 90.31 85 ASP B N 1
ATOM 3113 C CA . ASP B 1 85 ? 3.988 -22.906 -18.547 1 90.31 85 ASP B CA 1
ATOM 3114 C C . ASP B 1 85 ? 2.641 -22.203 -18.625 1 90.31 85 ASP B C 1
ATOM 3116 O O . ASP B 1 85 ? 2.451 -21.141 -18.031 1 90.31 85 ASP B O 1
ATOM 3120 N N . GLU B 1 86 ? 1.769 -22.75 -19.344 1 92.56 86 GLU B N 1
ATOM 3121 C CA . GLU B 1 86 ? 0.433 -22.172 -19.469 1 92.56 86 GLU B CA 1
ATOM 3122 C C . GLU B 1 86 ? -0.306 -22.203 -18.125 1 92.56 86 GLU B C 1
ATOM 3124 O O . GLU B 1 86 ? -0.987 -21.25 -17.766 1 92.56 86 GLU B O 1
ATOM 3129 N N . TYR B 1 87 ? -0.12 -23.312 -17.469 1 94.12 87 TYR B N 1
ATOM 3130 C CA . TYR B 1 87 ? -0.712 -23.438 -16.141 1 94.12 87 TYR B CA 1
ATOM 3131 C C . TYR B 1 87 ? -0.174 -22.375 -15.195 1 94.12 87 TYR B C 1
ATOM 3133 O O . TYR B 1 87 ? -0.941 -21.734 -14.469 1 94.12 87 TYR B O 1
ATOM 3141 N N . SER B 1 88 ? 1.121 -22.219 -15.258 1 92.62 88 SER B N 1
ATOM 3142 C CA . SER B 1 88 ? 1.768 -21.219 -14.398 1 92.62 88 SER B CA 1
ATOM 3143 C C . SER B 1 88 ? 1.291 -19.812 -14.719 1 92.62 88 SER B C 1
ATOM 3145 O O . SER B 1 88 ? 1.093 -19 -13.82 1 92.62 88 SER B O 1
ATOM 3147 N N . LYS B 1 89 ? 1.086 -19.531 -15.945 1 92 89 LYS B N 1
ATOM 3148 C CA . LYS B 1 89 ? 0.596 -18.219 -16.375 1 92 89 LYS B CA 1
ATOM 3149 C C . LYS B 1 89 ? -0.801 -17.953 -15.828 1 92 89 LYS B C 1
ATOM 3151 O O . LYS B 1 89 ? -1.055 -16.875 -15.273 1 92 89 LYS B O 1
ATOM 3156 N N . HIS B 1 90 ? -1.668 -18.891 -15.914 1 92.62 90 HIS B N 1
ATOM 3157 C CA . HIS B 1 90 ? -3.033 -18.719 -15.43 1 92.62 90 HIS B CA 1
ATOM 3158 C C . HIS B 1 90 ? -3.076 -18.656 -13.906 1 92.62 90 HIS B C 1
ATOM 3160 O O . HIS B 1 90 ? -3.879 -17.922 -13.336 1 92.62 90 HIS B O 1
ATOM 3166 N N . MET B 1 91 ? -2.234 -19.438 -13.312 1 92.69 91 MET B N 1
ATOM 3167 C CA . MET B 1 91 ? -2.143 -19.391 -11.852 1 92.69 91 MET B CA 1
ATOM 3168 C C . MET B 1 91 ? -1.667 -18.031 -11.383 1 92.69 91 MET B C 1
ATOM 3170 O O . MET B 1 91 ? -2.18 -17.484 -10.398 1 92.69 91 MET B O 1
ATOM 3174 N N . PHE B 1 92 ? -0.74 -17.484 -12.094 1 90.69 92 PHE B N 1
ATOM 3175 C CA . PHE B 1 92 ? -0.215 -16.156 -11.75 1 90.69 92 PHE B CA 1
ATOM 3176 C C . PHE B 1 92 ? -1.312 -15.109 -11.812 1 90.69 92 PHE B C 1
ATOM 3178 O O . PHE B 1 92 ? -1.405 -14.25 -10.938 1 90.69 92 PHE B O 1
ATOM 3185 N N . GLN B 1 93 ? -2.1 -15.172 -12.773 1 88.62 93 GLN B N 1
ATOM 3186 C CA . GLN B 1 93 ? -3.215 -14.242 -12.914 1 88.62 93 GLN B CA 1
ATOM 3187 C C . GLN B 1 93 ? -4.199 -14.391 -11.758 1 88.62 93 GLN B C 1
ATOM 3189 O O . GLN B 1 93 ? -4.73 -13.398 -11.25 1 88.62 93 GLN B O 1
ATOM 3194 N N . LEU B 1 94 ? -4.395 -15.625 -11.375 1 90.5 94 LEU B N 1
ATOM 3195 C CA . LEU B 1 94 ? -5.293 -15.898 -10.258 1 90.5 94 LEU B CA 1
ATOM 3196 C C . LEU B 1 94 ? -4.734 -15.328 -8.953 1 90.5 94 LEU B C 1
ATOM 3198 O O . LEU B 1 94 ? -5.484 -14.797 -8.133 1 90.5 94 LEU B O 1
ATOM 3202 N N . PHE B 1 95 ? -3.5 -15.344 -8.836 1 87.38 95 PHE B N 1
ATOM 3203 C CA . PHE B 1 95 ? -2.846 -14.938 -7.602 1 87.38 95 PHE B CA 1
ATOM 3204 C C . PHE B 1 95 ? -2.824 -13.422 -7.465 1 87.38 95 PHE B C 1
ATOM 3206 O O . PHE B 1 95 ? -2.602 -12.898 -6.371 1 87.38 95 PHE B O 1
ATOM 3213 N N . LYS B 1 96 ? -3.07 -12.742 -8.516 1 85.25 96 LYS B N 1
ATOM 3214 C CA . LYS B 1 96 ? -3.068 -11.281 -8.5 1 85.25 96 LYS B CA 1
ATOM 3215 C C . LYS B 1 96 ? -4.324 -10.742 -7.824 1 85.25 96 LYS B C 1
ATOM 3217 O O . LYS B 1 96 ? -4.328 -9.617 -7.316 1 85.25 96 LYS B O 1
ATOM 3222 N N . ASN B 1 97 ? -5.332 -11.555 -7.781 1 87.75 97 ASN B N 1
ATOM 3223 C CA . ASN B 1 97 ? -6.543 -11.18 -7.055 1 87.75 97 ASN B CA 1
ATOM 3224 C C . ASN B 1 97 ? -6.367 -11.352 -5.547 1 87.75 97 ASN B C 1
ATOM 3226 O O . ASN B 1 97 ? -5.977 -12.422 -5.082 1 87.75 97 ASN B O 1
ATOM 3230 N N . PRO B 1 98 ? -6.648 -10.312 -4.82 1 88.12 98 PRO B N 1
ATOM 3231 C CA . PRO B 1 98 ? -6.402 -10.383 -3.381 1 88.12 98 PRO B CA 1
ATOM 3232 C C . PRO B 1 98 ? -7.258 -11.445 -2.691 1 88.12 98 PRO B C 1
ATOM 3234 O O . PRO B 1 98 ? -6.816 -12.062 -1.716 1 88.12 98 PRO B O 1
ATOM 3237 N N . VAL B 1 99 ? -8.453 -11.641 -3.104 1 93.31 99 VAL B N 1
ATOM 3238 C CA . VAL B 1 99 ? -9.328 -12.648 -2.512 1 93.31 99 VAL B CA 1
ATOM 3239 C C . VAL B 1 99 ? -8.773 -14.047 -2.801 1 93.31 99 VAL B C 1
ATOM 3241 O O . VAL B 1 99 ? -8.734 -14.898 -1.912 1 93.31 99 VAL B O 1
ATOM 3244 N N . ALA B 1 100 ? -8.359 -14.227 -4.027 1 92.81 100 ALA B N 1
ATOM 3245 C CA . ALA B 1 100 ? -7.754 -15.508 -4.391 1 92.81 100 ALA B CA 1
ATOM 3246 C C . ALA B 1 100 ? -6.453 -15.742 -3.633 1 92.81 100 ALA B C 1
ATOM 3248 O O . ALA B 1 100 ? -6.172 -16.859 -3.193 1 92.81 100 ALA B O 1
ATOM 3249 N N . ALA B 1 101 ? -5.66 -14.734 -3.547 1 90.06 101 ALA B N 1
ATOM 3250 C CA . ALA B 1 101 ? -4.418 -14.844 -2.791 1 90.06 101 ALA B CA 1
ATOM 3251 C C . ALA B 1 101 ? -4.684 -15.281 -1.353 1 90.06 101 ALA B C 1
ATOM 3253 O O . ALA B 1 101 ? -3.955 -16.109 -0.801 1 90.06 101 ALA B O 1
ATOM 3254 N N . ASN B 1 102 ? -5.676 -14.688 -0.751 1 90.31 102 ASN B N 1
ATOM 3255 C CA . ASN B 1 102 ? -6.07 -15.086 0.597 1 90.31 102 ASN B CA 1
ATOM 3256 C C . ASN B 1 102 ? -6.535 -16.547 0.642 1 90.31 102 ASN B C 1
ATOM 3258 O O . ASN B 1 102 ? -6.219 -17.266 1.587 1 90.31 102 ASN B O 1
ATOM 3262 N N . MET B 1 103 ? -7.305 -16.906 -0.33 1 91.81 103 MET B N 1
ATOM 3263 C CA . MET B 1 103 ? -7.762 -18.281 -0.431 1 91.81 103 MET B CA 1
ATOM 3264 C C . MET B 1 103 ? -6.582 -19.25 -0.446 1 91.81 103 MET B C 1
ATOM 3266 O O . MET B 1 103 ? -6.582 -20.25 0.277 1 91.81 103 MET B O 1
ATOM 3270 N N . PHE B 1 104 ? -5.605 -18.906 -1.184 1 90.94 104 PHE B N 1
ATOM 3271 C CA . PHE B 1 104 ? -4.453 -19.781 -1.326 1 90.94 104 PHE B CA 1
ATOM 3272 C C . PHE B 1 104 ? -3.594 -19.766 -0.068 1 90.94 104 PHE B C 1
ATOM 3274 O O . PHE B 1 104 ? -2.99 -20.766 0.297 1 90.94 104 PHE B O 1
ATOM 3281 N N . ASP B 1 105 ? -3.523 -18.641 0.536 1 87.81 105 ASP B N 1
ATOM 3282 C CA . ASP B 1 105 ? -2.834 -18.578 1.82 1 87.81 105 ASP B CA 1
ATOM 3283 C C . ASP B 1 105 ? -3.49 -19.516 2.842 1 87.81 105 ASP B C 1
ATOM 3285 O O . ASP B 1 105 ? -2.801 -20.203 3.586 1 87.81 105 ASP B O 1
ATOM 3289 N N . CYS B 1 106 ? -4.746 -19.5 2.857 1 88.5 106 CYS B N 1
ATOM 3290 C CA . CYS B 1 106 ? -5.488 -20.359 3.768 1 88.5 106 CYS B CA 1
ATOM 3291 C C . CYS B 1 106 ? -5.305 -21.828 3.396 1 88.5 106 CYS B C 1
ATOM 3293 O O . CYS B 1 106 ? -5.07 -22.672 4.27 1 88.5 106 CYS B O 1
ATOM 3295 N N . LEU B 1 107 ? -5.355 -22.109 2.137 1 86.31 107 LEU B N 1
ATOM 3296 C CA . LEU B 1 107 ? -5.301 -23.469 1.632 1 86.31 107 LEU B CA 1
ATOM 3297 C C . LEU B 1 107 ? -3.908 -24.062 1.812 1 86.31 107 LEU B C 1
ATOM 3299 O O . LEU B 1 107 ? -3.76 -25.172 2.33 1 86.31 107 LEU B O 1
ATOM 3303 N N . PHE B 1 108 ? -2.871 -23.281 1.479 1 83.88 108 PHE B N 1
ATOM 3304 C CA . PHE B 1 108 ? -1.53 -23.844 1.378 1 83.88 108 PHE B CA 1
ATOM 3305 C C . PHE B 1 108 ? -0.777 -23.688 2.695 1 83.88 108 PHE B C 1
ATOM 3307 O O . PHE B 1 108 ? 0.073 -24.516 3.031 1 83.88 108 PHE B O 1
ATOM 3314 N N . TYR B 1 109 ? -1.021 -22.719 3.465 1 79.25 109 TYR B N 1
ATOM 3315 C CA . TYR B 1 109 ? -0.181 -22.422 4.621 1 79.25 109 TYR B CA 1
ATOM 3316 C C . TYR B 1 109 ? -0.95 -22.641 5.922 1 79.25 109 TYR B C 1
ATOM 3318 O O . TYR B 1 109 ? -0.444 -23.266 6.855 1 79.25 109 TYR B O 1
ATOM 3326 N N . ALA B 1 110 ? -2.109 -22.172 5.902 1 75.81 110 ALA B N 1
ATOM 3327 C CA . ALA B 1 110 ? -2.885 -22.312 7.133 1 75.81 110 ALA B CA 1
ATOM 3328 C C . ALA B 1 110 ? -3.602 -23.672 7.16 1 75.81 110 ALA B C 1
ATOM 3330 O O . ALA B 1 110 ? -4.012 -24.141 8.227 1 75.81 110 ALA B O 1
ATOM 3331 N N . LYS B 1 111 ? -3.736 -24.359 6.02 1 83.06 111 LYS B N 1
ATOM 3332 C CA . LYS B 1 111 ? -4.484 -25.609 5.902 1 83.06 111 LYS B CA 1
ATOM 3333 C C . LYS B 1 111 ? -5.836 -25.5 6.602 1 83.06 111 LYS B C 1
ATOM 3335 O O . LYS B 1 111 ? -6.207 -26.391 7.379 1 83.06 111 LYS B O 1
ATOM 3340 N N . SER B 1 112 ? -6.414 -24.391 6.473 1 82.69 112 SER B N 1
ATOM 3341 C CA . SER B 1 112 ? -7.715 -24.094 7.07 1 82.69 112 SER B CA 1
ATOM 3342 C C . SER B 1 112 ? -8.727 -23.656 6.012 1 82.69 112 SER B C 1
ATOM 3344 O O . SER B 1 112 ? -8.375 -23.516 4.84 1 82.69 112 SER B O 1
ATOM 3346 N N . ASN B 1 113 ? -9.906 -23.531 6.469 1 88.38 113 ASN B N 1
ATOM 3347 C CA . ASN B 1 113 ? -10.945 -23 5.586 1 88.38 113 ASN B CA 1
ATOM 3348 C C . ASN B 1 113 ? -10.75 -21.516 5.312 1 88.38 113 ASN B C 1
ATOM 3350 O O . ASN B 1 113 ? -9.992 -20.844 6.016 1 88.38 113 ASN B O 1
ATOM 3354 N N . TYR B 1 114 ? -11.336 -21.094 4.297 1 91.69 114 TYR B N 1
ATOM 3355 C CA . TYR B 1 114 ? -11.242 -19.703 3.881 1 91.69 114 TYR B CA 1
ATOM 3356 C C . TYR B 1 114 ? -11.711 -18.766 4.988 1 91.69 114 TYR B C 1
ATOM 3358 O O . TYR B 1 114 ? -12.805 -18.938 5.531 1 91.69 114 TYR B O 1
ATOM 3366 N N . THR B 1 115 ? -10.891 -17.922 5.359 1 88.56 115 THR B N 1
ATOM 3367 C CA . THR B 1 115 ? -11.234 -16.844 6.285 1 88.56 115 THR B CA 1
ATOM 3368 C C . THR B 1 115 ? -11.508 -15.547 5.527 1 88.56 115 THR B C 1
ATOM 3370 O O . THR B 1 115 ? -10.625 -15.039 4.832 1 88.56 115 THR B O 1
ATOM 3373 N N . PRO B 1 116 ? -12.648 -15.031 5.688 1 92.62 116 PRO B N 1
ATOM 3374 C CA . PRO B 1 116 ? -12.969 -13.812 4.945 1 92.62 116 PRO B CA 1
ATOM 3375 C C . PRO B 1 116 ? -12.039 -12.656 5.285 1 92.62 116 PRO B C 1
ATOM 3377 O O . PRO B 1 116 ? -11.516 -12.586 6.395 1 92.62 116 PRO B O 1
ATOM 3380 N N . LEU B 1 117 ? -11.859 -11.805 4.312 1 91.81 117 LEU B N 1
ATOM 3381 C CA . LEU B 1 117 ? -11.055 -10.602 4.5 1 91.81 117 LEU B CA 1
ATOM 3382 C C . LEU B 1 117 ? -11.852 -9.523 5.234 1 91.81 117 LEU B C 1
ATOM 3384 O O . LEU B 1 117 ? -11.32 -8.859 6.129 1 91.81 117 LEU B O 1
ATOM 3388 N N . TRP B 1 118 ? -13.07 -9.414 4.797 1 94.06 118 TRP B N 1
ATOM 3389 C CA . TRP B 1 118 ? -13.906 -8.367 5.367 1 94.06 118 TRP B CA 1
ATOM 3390 C C . TRP B 1 118 ? -14.586 -8.844 6.641 1 94.06 118 TRP B C 1
ATOM 3392 O O . TRP B 1 118 ? -15.82 -8.93 6.703 1 94.06 118 TRP B O 1
ATOM 3402 N N . THR B 1 119 ? -13.758 -9.086 7.664 1 91.69 119 THR B N 1
ATOM 3403 C CA . THR B 1 119 ? -14.219 -9.375 9.016 1 91.69 119 THR B CA 1
ATOM 3404 C C . THR B 1 119 ? -14.383 -8.086 9.82 1 91.69 119 THR B C 1
ATOM 3406 O O . THR B 1 119 ? -14.031 -7 9.344 1 91.69 119 THR B O 1
ATOM 3409 N N . THR B 1 120 ? -14.93 -8.211 11.016 1 88.81 120 THR B N 1
ATOM 3410 C CA . THR B 1 120 ? -15.141 -7.047 11.867 1 88.81 120 THR B CA 1
ATOM 3411 C C . THR B 1 120 ? -13.812 -6.363 12.188 1 88.81 120 THR B C 1
ATOM 3413 O O . THR B 1 120 ? -13.68 -5.152 12.008 1 88.81 120 THR B O 1
ATOM 3416 N N . ASP B 1 121 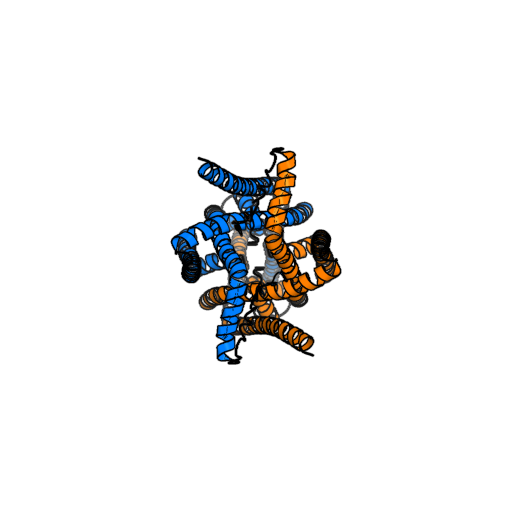? -12.812 -7.133 12.539 1 86 121 ASP B N 1
ATOM 3417 C CA . ASP B 1 121 ? -11.516 -6.582 12.922 1 86 121 ASP B CA 1
ATOM 3418 C C . ASP B 1 121 ? -10.82 -5.938 11.727 1 86 121 ASP B C 1
ATOM 3420 O O . ASP B 1 121 ? -10.281 -4.836 11.836 1 86 121 ASP B O 1
ATOM 3424 N N . SER B 1 122 ? -10.859 -6.621 10.609 1 89.62 122 SER B N 1
ATOM 3425 C CA . SER B 1 122 ? -10.195 -6.105 9.414 1 89.62 122 SER B CA 1
ATOM 3426 C C . SER B 1 122 ? -10.898 -4.855 8.891 1 89.62 122 SER B C 1
ATOM 3428 O O . SER B 1 122 ? -10.25 -3.936 8.391 1 89.62 122 SER B O 1
ATOM 3430 N N . SER B 1 123 ? -12.203 -4.82 9.031 1 92.31 123 SER B N 1
ATOM 3431 C CA . SER B 1 123 ? -12.961 -3.656 8.578 1 92.31 123 SER B CA 1
ATOM 3432 C C . SER B 1 123 ? -12.688 -2.443 9.469 1 92.31 123 SER B C 1
ATOM 3434 O O . SER B 1 123 ? -12.602 -1.316 8.977 1 92.31 123 SER B O 1
ATOM 3436 N N . LEU B 1 124 ? -12.594 -2.711 10.75 1 89.44 124 LEU B N 1
ATOM 3437 C CA . LEU B 1 124 ? -12.273 -1.634 11.68 1 89.44 124 LEU B CA 1
ATOM 3438 C C . LEU B 1 124 ? -10.891 -1.057 11.398 1 89.44 124 LEU B C 1
ATOM 3440 O O . LEU B 1 124 ? -10.711 0.164 11.391 1 89.44 124 LEU B O 1
ATOM 3444 N N . LEU B 1 125 ? -10.023 -1.923 11.133 1 87.31 125 LEU B N 1
ATOM 3445 C CA . LEU B 1 125 ? -8.672 -1.477 10.805 1 87.31 125 LEU B CA 1
ATOM 3446 C C . LEU B 1 125 ? -8.664 -0.692 9.5 1 87.31 125 LEU B C 1
ATOM 3448 O O . LEU B 1 125 ? -7.973 0.326 9.383 1 87.31 125 LEU B O 1
ATOM 3452 N N . PHE B 1 126 ? -9.406 -1.156 8.625 1 91.69 126 PHE B N 1
ATOM 3453 C CA . PHE B 1 126 ? -9.492 -0.522 7.312 1 91.69 126 PHE B CA 1
ATOM 3454 C C . PHE B 1 126 ? -10.008 0.908 7.438 1 91.69 126 PHE B C 1
ATOM 3456 O O . PHE B 1 126 ? -9.406 1.837 6.891 1 91.69 126 PHE B O 1
ATOM 3463 N N . THR B 1 127 ? -11 1.069 8.117 1 92.25 127 THR B N 1
ATOM 3464 C CA . THR B 1 127 ? -11.602 2.393 8.234 1 92.25 127 THR B CA 1
ATOM 3465 C C . THR B 1 127 ? -10.742 3.297 9.117 1 92.25 127 THR B C 1
ATOM 3467 O O . THR B 1 127 ? -10.594 4.488 8.836 1 92.25 127 THR B O 1
ATOM 3470 N N . ALA B 1 128 ? -10.188 2.729 10.117 1 87.88 128 ALA B N 1
ATOM 3471 C CA . ALA B 1 128 ? -9.32 3.506 10.992 1 87.88 128 ALA B CA 1
ATOM 3472 C C . ALA B 1 128 ? -8.094 4.008 10.242 1 87.88 128 ALA B C 1
ATOM 3474 O O . ALA B 1 128 ? -7.703 5.172 10.383 1 87.88 128 ALA B O 1
ATOM 3475 N N . THR B 1 129 ? -7.5 3.164 9.445 1 87.31 129 THR B N 1
ATOM 3476 C CA . THR B 1 129 ? -6.293 3.549 8.727 1 87.31 129 THR B CA 1
ATOM 3477 C C . THR B 1 129 ? -6.633 4.465 7.551 1 87.31 129 THR B C 1
ATOM 3479 O O . THR B 1 129 ? -5.793 5.25 7.109 1 87.31 129 THR B O 1
ATOM 3482 N N . THR B 1 130 ? -7.824 4.391 7.145 1 90.5 130 THR B N 1
ATOM 3483 C CA . THR B 1 130 ? -8.258 5.266 6.059 1 90.5 130 THR B CA 1
ATOM 3484 C C . THR B 1 130 ? -8.312 6.715 6.531 1 90.5 130 THR B C 1
ATOM 3486 O O . THR B 1 130 ? -7.844 7.621 5.836 1 90.5 130 THR B O 1
ATOM 3489 N N . ILE B 1 131 ? -8.836 6.945 7.703 1 88.12 131 ILE B N 1
ATOM 3490 C CA . ILE B 1 131 ? -9.055 8.328 8.125 1 88.12 131 ILE B CA 1
ATOM 3491 C C . ILE B 1 131 ? -7.738 8.93 8.609 1 88.12 131 ILE B C 1
ATOM 3493 O O . ILE B 1 131 ? -7.617 10.148 8.734 1 88.12 131 ILE B O 1
ATOM 3497 N N . ILE B 1 132 ? -6.746 8.141 8.93 1 81.19 132 ILE B N 1
ATOM 3498 C CA . ILE B 1 132 ? -5.391 8.617 9.188 1 81.19 132 ILE B CA 1
ATOM 3499 C C . ILE B 1 132 ? -4.504 8.344 7.977 1 81.19 132 ILE B C 1
ATOM 3501 O O . ILE B 1 132 ? -3.281 8.469 8.055 1 81.19 132 ILE B O 1
ATOM 3505 N N . PRO B 1 133 ? -4.844 8.273 6.961 1 84 133 PRO B N 1
ATOM 3506 C CA . PRO B 1 133 ? -4.449 7.98 5.582 1 84 133 PRO B CA 1
ATOM 3507 C C . PRO B 1 133 ? -3.232 7.066 5.5 1 84 133 PRO B C 1
ATOM 3509 O O . PRO B 1 133 ? -2.264 7.379 4.801 1 84 133 PRO B O 1
ATOM 3512 N N . VAL B 1 134 ? -3.311 5.977 6.289 1 84.56 134 VAL B N 1
ATOM 3513 C CA . VAL B 1 134 ? -2.35 4.887 6.137 1 84.56 134 VAL B CA 1
ATOM 3514 C C . VAL B 1 134 ? -2.922 3.816 5.211 1 84.56 134 VAL B C 1
ATOM 3516 O O . VAL B 1 134 ? -3.926 3.178 5.535 1 84.56 134 VAL B O 1
ATOM 3519 N N . GLY B 1 135 ? -2.541 3.686 4.02 1 83.75 135 GLY B N 1
ATOM 3520 C CA . GLY B 1 135 ? -3.029 2.75 3.016 1 83.75 135 GLY B CA 1
ATOM 3521 C C . GLY B 1 135 ? -2.18 1.498 2.904 1 83.75 135 GLY B C 1
ATOM 3522 O O . GLY B 1 135 ? -1.535 1.269 1.879 1 83.75 135 GLY B O 1
ATOM 3523 N N . TYR B 1 136 ? -2.336 0.623 3.859 1 82.12 136 TYR B N 1
ATOM 3524 C CA . TYR B 1 136 ? -1.542 -0.601 3.85 1 82.12 136 TYR B CA 1
ATOM 3525 C C . TYR B 1 136 ? -1.821 -1.421 2.596 1 82.12 136 TYR B C 1
ATOM 3527 O O . TYR B 1 136 ? -0.955 -2.162 2.127 1 82.12 136 TYR B O 1
ATOM 3535 N N . GLY B 1 137 ? -3.072 -1.371 2.172 1 84.62 137 GLY B N 1
ATOM 3536 C CA . GLY B 1 137 ? -3.436 -2.121 0.981 1 84.62 137 GLY B CA 1
ATOM 3537 C C . GLY B 1 137 ? -3.795 -3.566 1.272 1 84.62 137 GLY B C 1
ATOM 3538 O O . GLY B 1 137 ? -3.873 -4.387 0.358 1 84.62 137 GLY B O 1
ATOM 3539 N N . TYR B 1 138 ? -3.924 -3.932 2.545 1 82.94 138 TYR B N 1
ATOM 3540 C CA . TYR B 1 138 ? -4.312 -5.281 2.939 1 82.94 138 TYR B CA 1
ATOM 3541 C C . TYR B 1 138 ? -5.719 -5.609 2.447 1 82.94 138 TYR B C 1
ATOM 3543 O O . TYR B 1 138 ? -5.961 -6.703 1.93 1 82.94 138 TYR B O 1
ATOM 3551 N N . ILE B 1 139 ? -6.609 -4.75 2.674 1 89.25 139 ILE B N 1
ATOM 3552 C CA . ILE B 1 139 ? -7.949 -4.863 2.111 1 89.25 139 ILE B CA 1
ATOM 3553 C C . ILE B 1 139 ? -8.344 -3.545 1.446 1 89.25 139 ILE B C 1
ATOM 3555 O O . ILE B 1 139 ? -7.91 -2.473 1.879 1 89.25 139 ILE B O 1
ATOM 3559 N N . ALA B 1 140 ? -9.039 -3.613 0.417 1 92.94 140 ALA B N 1
ATOM 3560 C CA . ALA B 1 140 ? -9.555 -2.477 -0.339 1 92.94 140 ALA B CA 1
ATOM 3561 C C . ALA B 1 140 ? -10.914 -2.799 -0.952 1 92.94 140 ALA B C 1
ATOM 3563 O O . ALA B 1 140 ? -11.258 -3.969 -1.146 1 92.94 140 ALA B O 1
ATOM 3564 N N . PRO B 1 141 ? -11.68 -1.773 -1.199 1 95.56 141 PRO B N 1
ATOM 3565 C CA . PRO B 1 141 ? -13.016 -2.029 -1.752 1 95.56 141 PRO B CA 1
ATOM 3566 C C . PRO B 1 141 ? -12.969 -2.787 -3.078 1 95.56 141 PRO B C 1
ATOM 3568 O O . PRO B 1 141 ? -12.148 -2.473 -3.943 1 95.56 141 PRO B O 1
ATOM 3571 N N . LEU B 1 142 ? -13.914 -3.727 -3.172 1 95.19 142 LEU B N 1
ATOM 3572 C CA . LEU B 1 142 ? -13.992 -4.578 -4.355 1 95.19 142 LEU B CA 1
ATOM 3573 C C . LEU B 1 142 ? -15.055 -4.059 -5.324 1 95.19 142 LEU B C 1
ATOM 3575 O O . LEU B 1 142 ? -14.922 -4.223 -6.539 1 95.19 142 LEU B O 1
ATOM 3579 N N . THR B 1 143 ? -16.047 -3.398 -4.809 1 96.19 143 THR B N 1
ATOM 3580 C CA . THR B 1 143 ? -17.188 -2.955 -5.609 1 96.19 143 THR B CA 1
ATOM 3581 C C . THR B 1 143 ? -17.031 -1.492 -6.016 1 96.19 143 THR B C 1
ATOM 3583 O O . THR B 1 143 ? -16.312 -0.737 -5.359 1 96.19 143 THR B O 1
ATOM 3586 N N . SER B 1 144 ? -17.703 -1.147 -7.113 1 95.5 144 SER B N 1
ATOM 3587 C CA . SER B 1 144 ? -17.703 0.244 -7.555 1 95.5 144 SER B CA 1
ATOM 3588 C C . SER B 1 144 ? -18.375 1.147 -6.523 1 95.5 144 SER B C 1
ATOM 3590 O O . SER B 1 144 ? -17.891 2.25 -6.254 1 95.5 144 SER B O 1
ATOM 3592 N N . THR B 1 145 ? -19.453 0.643 -6.02 1 96.31 145 THR B N 1
ATOM 3593 C CA . THR B 1 145 ? -20.156 1.413 -4.996 1 96.31 145 THR B CA 1
ATOM 3594 C C . THR B 1 145 ? -19.266 1.612 -3.77 1 96.31 145 THR B C 1
ATOM 3596 O O . THR B 1 145 ? -19.234 2.701 -3.193 1 96.31 145 THR B O 1
ATOM 3599 N N . GLY B 1 146 ? -18.562 0.534 -3.34 1 97.19 146 GLY B N 1
ATOM 3600 C CA . GLY B 1 146 ? -17.641 0.657 -2.221 1 97.19 146 GLY B CA 1
ATOM 3601 C C . GLY B 1 146 ? -16.562 1.69 -2.453 1 97.19 146 GLY B C 1
ATOM 3602 O O . GLY B 1 146 ? -16.203 2.441 -1.542 1 97.19 146 GLY B O 1
ATOM 3603 N N . ARG B 1 147 ? -16.094 1.777 -3.664 1 96.44 147 ARG B N 1
ATOM 3604 C CA . ARG B 1 147 ? -15.039 2.73 -4.02 1 96.44 147 ARG B CA 1
ATOM 3605 C C . ARG B 1 147 ? -15.562 4.16 -3.975 1 96.44 147 ARG B C 1
ATOM 3607 O O . ARG B 1 147 ? -14.883 5.062 -3.488 1 96.44 147 ARG B O 1
ATOM 3614 N N . ILE B 1 148 ? -16.734 4.359 -4.41 1 95.75 148 ILE B N 1
ATOM 3615 C CA . ILE B 1 148 ? -17.344 5.688 -4.383 1 95.75 148 ILE B CA 1
ATOM 3616 C C . ILE B 1 148 ? -17.594 6.113 -2.938 1 95.75 148 ILE B C 1
ATOM 3618 O O . ILE B 1 148 ? -17.281 7.242 -2.551 1 95.75 148 ILE B O 1
ATOM 3622 N N . VAL B 1 149 ? -18.125 5.246 -2.17 1 97.25 149 VAL B N 1
ATOM 3623 C CA . VAL B 1 149 ? -18.438 5.547 -0.775 1 97.25 149 VAL B CA 1
ATOM 3624 C C . VAL B 1 149 ? -17.141 5.832 -0.011 1 97.25 149 VAL B C 1
ATOM 3626 O O . VAL B 1 149 ? -17.109 6.699 0.865 1 97.25 149 VAL B O 1
ATOM 3629 N N . LEU B 1 150 ? -16.125 5.07 -0.316 1 96.94 150 LEU B N 1
ATOM 3630 C CA . LEU B 1 150 ? -14.852 5.305 0.346 1 96.94 150 LEU B CA 1
ATOM 3631 C C . LEU B 1 150 ? -14.344 6.715 0.071 1 96.94 150 LEU B C 1
ATOM 3633 O O . LEU B 1 150 ? -13.773 7.359 0.956 1 96.94 150 LEU B O 1
ATOM 3637 N N . CYS B 1 151 ? -14.547 7.148 -1.179 1 92.94 151 CYS B N 1
ATOM 3638 C CA . CYS B 1 151 ? -14.125 8.5 -1.525 1 92.94 151 CYS B CA 1
ATOM 3639 C C . CYS B 1 151 ? -14.852 9.531 -0.666 1 92.94 151 CYS B C 1
ATOM 3641 O O . CYS B 1 151 ? -14.227 10.438 -0.119 1 92.94 151 CYS B O 1
ATOM 3643 N N . ILE B 1 152 ? -16.078 9.375 -0.505 1 93.12 152 ILE B N 1
ATOM 3644 C CA . ILE B 1 152 ? -16.891 10.281 0.314 1 93.12 152 ILE B CA 1
ATOM 3645 C C . ILE B 1 152 ? -16.5 10.109 1.784 1 93.12 152 ILE B C 1
ATOM 3647 O O . ILE B 1 152 ? -16.328 11.102 2.502 1 93.12 152 ILE B O 1
ATOM 3651 N N . TYR B 1 153 ? -16.375 8.875 2.215 1 95 153 TYR B N 1
ATOM 3652 C CA . TYR B 1 153 ? -16 8.555 3.588 1 95 153 TYR B CA 1
ATOM 3653 C C . TYR B 1 153 ? -14.68 9.211 3.959 1 95 153 TYR B C 1
ATOM 3655 O O . TYR B 1 153 ? -14.547 9.781 5.043 1 95 153 TYR B O 1
ATOM 3663 N N . ALA B 1 154 ? -13.766 9.109 3.078 1 91 154 ALA B N 1
ATOM 3664 C CA . ALA B 1 154 ? -12.445 9.68 3.326 1 91 154 ALA B CA 1
ATOM 3665 C C . ALA B 1 154 ? -12.5 11.211 3.352 1 91 154 ALA B C 1
ATOM 3667 O O . ALA B 1 154 ? -11.812 11.852 4.148 1 91 154 ALA B O 1
ATOM 3668 N N . ALA B 1 155 ? -13.305 11.766 2.512 1 85.12 155 ALA B N 1
ATOM 3669 C CA . ALA B 1 155 ? -13.422 13.219 2.416 1 85.12 155 ALA B CA 1
ATOM 3670 C C . ALA B 1 155 ? -13.891 13.82 3.736 1 85.12 155 ALA B C 1
ATOM 3672 O O . ALA B 1 155 ? -13.461 14.906 4.117 1 85.12 155 ALA B O 1
ATOM 3673 N N . PHE B 1 156 ? -14.68 13.055 4.422 1 87.06 156 PHE B N 1
ATOM 3674 C CA . PHE B 1 156 ? -15.203 13.562 5.68 1 87.06 156 PHE B CA 1
ATOM 3675 C C . PHE B 1 156 ? -14.398 13.031 6.859 1 87.06 156 PHE B C 1
ATOM 3677 O O . PHE B 1 156 ? -14.258 13.711 7.879 1 87.06 156 PHE B O 1
ATOM 3684 N N . GLY B 1 157 ? -13.969 11.859 6.738 1 87.31 157 GLY B N 1
ATOM 3685 C CA . GLY B 1 157 ? -13.281 11.211 7.844 1 87.31 157 GLY B CA 1
ATOM 3686 C C . GLY B 1 157 ? -11.906 11.789 8.117 1 87.31 157 GLY B C 1
ATOM 3687 O O . GLY B 1 157 ? -11.523 11.961 9.273 1 87.31 157 GLY B O 1
ATOM 3688 N N . ILE B 1 158 ? -11.133 12.117 7.109 1 83.06 158 ILE B N 1
ATOM 3689 C CA . ILE B 1 158 ? -9.766 12.586 7.266 1 83.06 158 ILE B CA 1
ATOM 3690 C C . ILE B 1 158 ? -9.758 13.938 7.977 1 83.06 158 ILE B C 1
ATOM 3692 O O . ILE B 1 158 ? -9.078 14.117 8.984 1 83.06 158 ILE B O 1
ATOM 3696 N N . PRO B 1 159 ? -10.578 14.891 7.531 1 76.25 159 PRO B N 1
ATOM 3697 C CA . PRO B 1 159 ? -10.648 16.141 8.281 1 76.25 159 PRO B CA 1
ATOM 3698 C C . PRO B 1 159 ? -11.109 15.953 9.719 1 76.25 159 PRO B C 1
ATOM 3700 O O . PRO B 1 159 ? -10.617 16.625 10.633 1 76.25 159 PRO B O 1
ATOM 3703 N N . LEU B 1 160 ? -12.016 15.102 9.898 1 80.56 160 LEU B N 1
ATOM 3704 C CA . LEU B 1 160 ? -12.492 14.82 11.242 1 80.56 160 LEU B CA 1
ATOM 3705 C C . LEU B 1 160 ? -11.352 14.312 12.125 1 80.56 160 LEU B C 1
ATOM 3707 O O . LEU B 1 160 ? -11.195 14.758 13.266 1 80.56 160 LEU B O 1
ATOM 3711 N N . ALA B 1 161 ? -10.672 13.406 11.609 1 81.31 161 ALA B N 1
ATOM 3712 C CA . ALA B 1 161 ? -9.539 12.859 12.352 1 81.31 161 ALA B CA 1
ATOM 3713 C C . ALA B 1 161 ? -8.484 13.93 12.617 1 81.31 161 ALA B C 1
ATOM 3715 O O . ALA B 1 161 ? -7.879 13.961 13.688 1 81.31 161 ALA B O 1
ATOM 3716 N N . LEU B 1 162 ? -8.289 14.758 11.672 1 72.81 162 LEU B N 1
ATOM 3717 C CA . LEU B 1 162 ? -7.312 15.828 11.82 1 72.81 162 LEU B CA 1
ATOM 3718 C C . LEU B 1 162 ? -7.727 16.797 12.922 1 72.81 162 LEU B C 1
ATOM 3720 O O . LEU B 1 162 ? -6.887 17.234 13.719 1 72.81 162 LEU B O 1
ATOM 3724 N N . VAL B 1 163 ? -8.961 17.125 12.875 1 72.19 163 VAL B N 1
ATOM 3725 C CA . VAL B 1 163 ? -9.469 18.047 13.898 1 72.19 163 VAL B CA 1
ATOM 3726 C C . VAL B 1 163 ? -9.344 17.391 15.273 1 72.19 163 VAL B C 1
ATOM 3728 O O . VAL B 1 163 ? -8.93 18.047 16.234 1 72.19 163 VAL B O 1
ATOM 3731 N N . MET B 1 164 ? -9.734 16.234 15.359 1 76.19 164 MET B N 1
ATOM 3732 C CA . MET B 1 164 ? -9.609 15.508 16.625 1 76.19 164 MET B CA 1
ATOM 3733 C C . MET B 1 164 ? -8.156 15.461 17.078 1 76.19 164 MET B C 1
ATOM 3735 O O . MET B 1 164 ? -7.859 15.719 18.25 1 76.19 164 MET B O 1
ATOM 3739 N N . MET B 1 165 ? -7.309 15.266 16.141 1 72.38 165 MET B N 1
ATOM 3740 C CA . MET B 1 165 ? -5.891 15.18 16.469 1 72.38 165 MET B CA 1
ATOM 3741 C C . MET B 1 165 ? -5.348 16.531 16.891 1 72.38 165 MET B C 1
ATOM 3743 O O . MET B 1 165 ? -4.5 16.625 17.797 1 72.38 165 MET B O 1
ATOM 3747 N N . SER B 1 166 ? -5.762 17.438 16.25 1 66.94 166 SER B N 1
ATOM 3748 C CA . SER B 1 166 ? -5.332 18.797 16.594 1 66.94 166 SER B CA 1
ATOM 3749 C C . SER B 1 166 ? -5.809 19.172 17.984 1 66.94 166 SER B C 1
ATOM 3751 O O . SER B 1 166 ? -5.062 19.797 18.75 1 66.94 166 SER B O 1
ATOM 3753 N N . ASP B 1 167 ? -6.988 18.844 18.25 1 69.44 167 ASP B N 1
ATOM 3754 C CA . ASP B 1 167 ? -7.574 19.172 19.547 1 69.44 167 ASP B CA 1
ATOM 3755 C C . ASP B 1 167 ? -6.84 18.438 20.672 1 69.44 167 ASP B C 1
ATOM 3757 O O . ASP B 1 167 ? -6.465 19.047 21.688 1 69.44 167 ASP B O 1
ATOM 3761 N N . VAL B 1 168 ? -6.613 17.281 20.578 1 68.81 168 VAL B N 1
ATOM 3762 C CA . VAL B 1 168 ? -5.914 16.469 21.562 1 68.81 168 VAL B CA 1
ATOM 3763 C C . VAL B 1 168 ? -4.457 16.922 21.672 1 68.81 168 VAL B C 1
ATOM 3765 O O . VAL B 1 168 ? -3.896 17 22.766 1 68.81 168 VAL B O 1
ATOM 3768 N N . GLY B 1 169 ? -3.883 17.156 20.5 1 65.81 169 GLY B N 1
ATOM 3769 C CA . GLY B 1 169 ? -2.516 17.656 20.484 1 65.81 169 GLY B CA 1
ATOM 3770 C C . GLY B 1 169 ? -2.34 18.953 21.25 1 65.81 169 GLY B C 1
ATOM 3771 O O . GLY B 1 169 ? -1.368 19.125 21.984 1 65.81 169 GLY B O 1
ATOM 3772 N N . LYS B 1 170 ? -3.184 19.875 21.031 1 63.34 170 LYS B N 1
ATOM 3773 C CA . LYS B 1 170 ? -3.125 21.156 21.734 1 63.34 170 LYS B CA 1
ATOM 3774 C C . LYS B 1 170 ? -3.248 20.953 23.25 1 63.34 170 LYS B C 1
ATOM 3776 O O . LYS B 1 170 ? -2.566 21.625 24.031 1 63.34 170 LYS B O 1
ATOM 3781 N N . PHE B 1 171 ? -4.129 20.078 23.562 1 65.69 171 PHE B N 1
ATOM 3782 C CA . PHE B 1 171 ? -4.305 19.766 24.984 1 65.69 171 PHE B CA 1
ATOM 3783 C C . PHE B 1 171 ? -3 19.266 25.594 1 65.69 171 PHE B C 1
ATOM 3785 O O . PHE B 1 171 ? -2.605 19.719 26.672 1 65.69 171 PHE B O 1
ATOM 3792 N N . PHE B 1 172 ? -2.301 18.406 24.906 1 66.62 172 PHE B N 1
ATOM 3793 C CA . PHE B 1 172 ? -1.045 17.844 25.391 1 66.62 172 PHE B CA 1
ATOM 3794 C C . PHE B 1 172 ? 0.069 18.875 25.328 1 66.62 172 PHE B C 1
ATOM 3796 O O . PHE B 1 172 ? 0.917 18.938 26.219 1 66.62 172 PHE B O 1
ATOM 3803 N N . ALA B 1 173 ? 0.045 19.609 24.266 1 64 173 ALA B N 1
ATOM 3804 C CA . ALA B 1 173 ? 1.064 20.641 24.109 1 64 173 ALA B CA 1
ATOM 3805 C C . ALA B 1 173 ? 0.977 21.672 25.234 1 64 173 ALA B C 1
ATOM 3807 O O . ALA B 1 173 ? 1.997 22.078 25.797 1 64 173 ALA B O 1
ATOM 3808 N N . ASP B 1 174 ? -0.166 22.078 25.516 1 64.19 174 ASP B N 1
ATOM 3809 C CA . ASP B 1 174 ? -0.36 23.047 26.594 1 64.19 174 ASP B CA 1
ATOM 3810 C C . ASP B 1 174 ? 0.127 22.469 27.922 1 64.19 174 ASP B C 1
ATOM 3812 O O . ASP B 1 174 ? 0.772 23.172 28.703 1 64.19 174 ASP B O 1
ATOM 3816 N N . ALA B 1 175 ? -0.211 21.234 28.125 1 67.44 175 ALA B N 1
ATOM 3817 C CA . ALA B 1 175 ? 0.21 20.578 29.359 1 67.44 175 ALA B CA 1
ATOM 3818 C C . ALA B 1 175 ? 1.729 20.453 29.422 1 67.44 175 ALA B C 1
ATOM 3820 O O . ALA B 1 175 ? 2.33 20.672 30.469 1 67.44 175 ALA B O 1
ATOM 3821 N N . PHE B 1 176 ? 2.346 20.141 28.297 1 69.25 176 PHE B N 1
ATOM 3822 C CA . PHE B 1 176 ? 3.789 19.938 28.25 1 69.25 176 PHE B CA 1
ATOM 3823 C C . PHE B 1 176 ? 4.531 21.266 28.359 1 69.25 176 PHE B C 1
ATOM 3825 O O . PHE B 1 176 ? 5.57 21.344 29.016 1 69.25 176 PHE B O 1
ATOM 3832 N N . VAL B 1 177 ? 4.055 22.25 27.719 1 65.88 177 VAL B N 1
ATOM 3833 C CA . VAL B 1 177 ? 4.688 23.562 27.781 1 65.88 177 VAL B CA 1
ATOM 3834 C C . VAL B 1 177 ? 4.645 24.094 29.203 1 65.88 177 VAL B C 1
ATOM 3836 O O . VAL B 1 177 ? 5.609 24.703 29.672 1 65.88 177 VAL B O 1
ATOM 3839 N N . LYS B 1 178 ? 3.553 23.859 29.75 1 69.88 178 LYS B N 1
ATOM 3840 C CA . LYS B 1 178 ? 3.463 24.266 31.156 1 69.88 178 LYS B CA 1
ATOM 3841 C C . LYS B 1 178 ? 4.449 23.484 32.031 1 69.88 178 LYS B C 1
ATOM 3843 O O . LYS B 1 178 ? 5.062 24.047 32.938 1 69.88 178 LYS B O 1
ATOM 3848 N N . PHE B 1 179 ? 4.621 22.219 31.625 1 74.5 179 PHE B N 1
ATOM 3849 C CA . PHE B 1 179 ? 5.539 21.359 32.375 1 74.5 179 PHE B CA 1
ATOM 3850 C C . PHE B 1 179 ? 6.98 21.812 32.156 1 74.5 179 PHE B C 1
ATOM 3852 O O . PHE B 1 179 ? 7.805 21.719 33.062 1 74.5 179 PHE B O 1
ATOM 3859 N N . PHE B 1 180 ? 7.289 22.297 30.984 1 73.94 180 PHE B N 1
ATOM 3860 C CA . PHE B 1 180 ? 8.648 22.688 30.656 1 73.94 180 PHE B CA 1
ATOM 3861 C C . PHE B 1 180 ? 8.828 24.188 30.797 1 73.94 180 PHE B C 1
ATOM 3863 O O . PHE B 1 180 ? 9.734 24.781 30.203 1 73.94 180 PHE B O 1
ATOM 3870 N N . HIS B 1 181 ? 7.984 24.812 31.5 1 75.69 181 HIS B N 1
ATOM 3871 C CA . HIS B 1 181 ? 8.062 26.234 31.781 1 75.69 181 HIS B CA 1
ATOM 3872 C C . HIS B 1 181 ? 8.164 27.047 30.484 1 75.69 181 HIS B C 1
ATOM 3874 O O . HIS B 1 181 ? 9.008 27.938 30.375 1 75.69 181 HIS B O 1
ATOM 3880 N N . GLU B 1 182 ? 7.492 26.578 29.516 1 66.62 182 GLU B N 1
ATOM 3881 C CA . GLU B 1 182 ? 7.297 27.281 28.25 1 66.62 182 GLU B CA 1
ATOM 3882 C C . GLU B 1 182 ? 8.555 2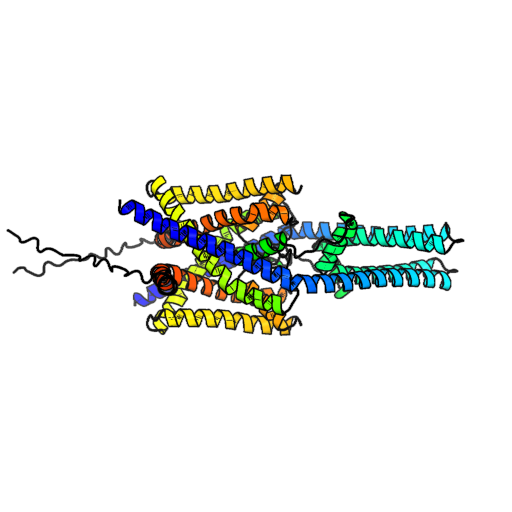7.234 27.375 1 66.62 182 GLU B C 1
ATOM 3884 O O . GLU B 1 182 ? 8.805 28.141 26.578 1 66.62 182 GLU B O 1
ATOM 3889 N N . ASN B 1 183 ? 9.461 26.281 27.781 1 68.31 183 ASN B N 1
ATOM 3890 C CA . ASN B 1 183 ? 10.625 26.047 26.938 1 68.31 183 ASN B CA 1
ATOM 3891 C C . ASN B 1 183 ? 10.273 25.203 25.719 1 68.31 183 ASN B C 1
ATOM 3893 O O . ASN B 1 183 ? 10.211 23.969 25.812 1 68.31 183 ASN B O 1
ATOM 3897 N N . ILE B 1 184 ? 10.156 25.766 24.562 1 64.75 184 ILE B N 1
ATOM 3898 C CA . ILE B 1 184 ? 9.711 25.156 23.328 1 64.75 184 ILE B CA 1
ATOM 3899 C C . ILE B 1 184 ? 10.766 24.156 22.844 1 64.75 184 ILE B C 1
ATOM 3901 O O . ILE B 1 184 ? 10.422 23.094 22.312 1 64.75 184 ILE B O 1
ATOM 3905 N N . THR B 1 185 ? 12.008 24.469 23.047 1 69.75 185 THR B N 1
ATOM 3906 C CA . THR B 1 185 ? 13.086 23.594 22.625 1 69.75 185 THR B CA 1
ATOM 3907 C C . THR B 1 185 ? 13.016 22.25 23.359 1 69.75 185 THR B C 1
ATOM 3909 O O . THR B 1 185 ? 13.148 21.188 22.75 1 69.75 185 THR B O 1
ATOM 3912 N N . ALA B 1 186 ? 12.82 22.375 24.594 1 70.25 186 ALA B N 1
ATOM 3913 C CA . ALA B 1 186 ? 12.695 21.156 25.391 1 70.25 186 ALA B CA 1
ATOM 3914 C C . ALA B 1 186 ? 11.508 20.312 24.922 1 70.25 186 ALA B C 1
ATOM 3916 O O . ALA B 1 186 ? 11.609 19.094 24.812 1 70.25 186 ALA B O 1
ATOM 3917 N N . PHE B 1 187 ? 10.484 20.953 24.547 1 68.69 187 PHE B N 1
ATOM 3918 C CA . PHE B 1 187 ? 9.273 20.281 24.078 1 68.69 187 PHE B CA 1
ATOM 3919 C C . PHE B 1 187 ? 9.539 19.547 22.781 1 68.69 187 PHE B C 1
ATOM 3921 O O . PHE B 1 187 ? 9.141 18.391 22.625 1 68.69 187 PHE B O 1
ATOM 3928 N N . MET B 1 188 ? 10.227 20.125 21.828 1 67.44 188 MET B N 1
ATOM 3929 C CA . MET B 1 188 ? 10.508 19.531 20.531 1 67.44 188 MET B CA 1
ATOM 3930 C C . MET B 1 188 ? 11.43 18.328 20.688 1 67.44 188 MET B C 1
ATOM 3932 O O . MET B 1 188 ? 11.273 17.328 19.984 1 67.44 188 MET B O 1
ATOM 3936 N N . VAL B 1 189 ? 12.344 18.5 21.547 1 72.88 189 V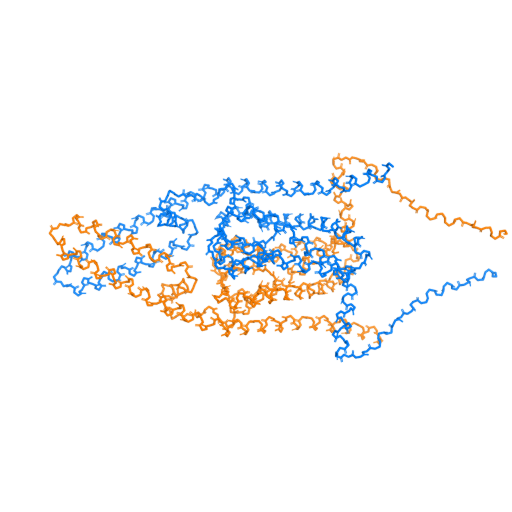AL B N 1
ATOM 3937 C CA . VAL B 1 189 ? 13.281 17.406 21.766 1 72.88 189 VAL B CA 1
ATOM 3938 C C . VAL B 1 189 ? 12.539 16.203 22.344 1 72.88 189 VAL B C 1
ATOM 3940 O O . VAL B 1 189 ? 12.781 15.062 21.922 1 72.88 189 VAL B O 1
ATOM 3943 N N . VAL B 1 190 ? 11.648 16.453 23.203 1 72.44 190 VAL B N 1
ATOM 3944 C CA . VAL B 1 190 ? 10.875 15.383 23.812 1 72.44 190 VAL B CA 1
ATOM 3945 C C . VAL B 1 190 ? 9.992 14.719 22.75 1 72.44 190 VAL B C 1
ATOM 3947 O O . VAL B 1 190 ? 9.852 13.5 22.719 1 72.44 190 VAL B O 1
ATOM 3950 N N . LEU B 1 191 ? 9.484 15.5 21.859 1 69.94 191 LEU B N 1
ATOM 3951 C CA . LEU B 1 191 ? 8.625 14.969 20.812 1 69.94 191 LEU B CA 1
ATOM 3952 C C . LEU B 1 191 ? 9.414 14.078 19.859 1 69.94 191 LEU B C 1
ATOM 3954 O O . LEU B 1 191 ? 8.945 13.016 19.453 1 69.94 191 LEU B O 1
ATOM 3958 N N . ILE B 1 192 ? 10.547 14.539 19.5 1 71.62 192 ILE B N 1
ATOM 3959 C CA . ILE B 1 192 ? 11.391 13.75 18.609 1 71.62 192 ILE B CA 1
ATOM 3960 C C . ILE B 1 192 ? 11.789 12.445 19.297 1 71.62 192 ILE B C 1
ATOM 3962 O O . ILE B 1 192 ? 11.781 11.383 18.672 1 71.62 192 ILE B O 1
ATOM 3966 N N . PHE B 1 193 ? 12.102 12.594 20.531 1 76.69 193 PHE B N 1
ATOM 3967 C CA . PHE B 1 193 ? 12.461 11.406 21.297 1 76.69 193 PHE B CA 1
ATOM 3968 C C . PHE B 1 193 ? 11.297 10.43 21.359 1 76.69 193 PHE B C 1
ATOM 3970 O O . PHE B 1 193 ? 11.492 9.219 21.234 1 76.69 193 PHE B O 1
ATOM 3977 N N . LEU B 1 194 ? 10.156 10.938 21.578 1 72.38 194 LEU B N 1
ATOM 3978 C CA . LEU B 1 194 ? 8.977 10.086 21.672 1 72.38 194 LEU B CA 1
ATOM 3979 C C . LEU B 1 194 ? 8.695 9.406 20.328 1 72.38 194 LEU B C 1
ATOM 3981 O O . LEU B 1 194 ? 8.289 8.25 20.297 1 72.38 194 LEU B O 1
ATOM 3985 N N . LEU B 1 195 ? 8.93 10.141 19.281 1 73.75 195 LEU B N 1
ATOM 3986 C CA . LEU B 1 195 ? 8.727 9.578 17.938 1 73.75 195 LEU B CA 1
ATOM 3987 C C . LEU B 1 195 ? 9.68 8.414 17.688 1 73.75 195 LEU B C 1
ATOM 3989 O O . LEU B 1 195 ? 9.273 7.367 17.188 1 73.75 195 LEU B O 1
ATOM 3993 N N . VAL B 1 196 ? 10.844 8.625 18.062 1 80.56 196 VAL B N 1
ATOM 3994 C CA . VAL B 1 196 ? 11.867 7.602 17.859 1 80.56 196 VAL B CA 1
ATOM 3995 C C . VAL B 1 196 ? 11.617 6.426 18.812 1 80.56 196 VAL B C 1
ATOM 3997 O O . VAL B 1 196 ? 11.68 5.266 18.391 1 80.56 196 VAL B O 1
ATOM 4000 N N . ALA B 1 197 ? 11.32 6.688 20.031 1 81.62 197 ALA B N 1
ATOM 4001 C CA . ALA B 1 197 ? 11.078 5.645 21.016 1 81.62 197 ALA B CA 1
ATOM 4002 C C . ALA B 1 197 ? 9.867 4.797 20.641 1 81.62 197 ALA B C 1
ATOM 4004 O O . ALA B 1 197 ? 9.906 3.568 20.734 1 81.62 197 ALA B O 1
ATOM 4005 N N . TYR B 1 198 ? 8.945 5.461 20.266 1 75.88 198 TYR B N 1
ATOM 4006 C CA . TYR B 1 198 ? 7.742 4.738 19.875 1 75.88 198 TYR B CA 1
ATOM 4007 C C . TYR B 1 198 ? 8.023 3.818 18.688 1 75.88 198 TYR B C 1
ATOM 4009 O O . TYR B 1 198 ? 7.543 2.684 18.641 1 75.88 198 TYR B O 1
ATOM 4017 N N . SER B 1 199 ? 8.688 4.363 17.703 1 83.38 199 SER B N 1
ATOM 4018 C CA . SER B 1 199 ? 9.023 3.557 16.531 1 83.38 199 SER B CA 1
ATOM 4019 C C . SER B 1 199 ? 9.875 2.354 16.922 1 83.38 199 SER B C 1
ATOM 4021 O O . SER B 1 199 ? 9.688 1.256 16.391 1 83.38 199 SER B O 1
ATOM 4023 N N . LEU B 1 200 ? 10.75 2.592 17.859 1 87.31 200 LEU B N 1
ATOM 4024 C CA . LEU B 1 200 ? 11.633 1.513 18.297 1 87.31 200 LEU B CA 1
ATOM 4025 C C . LEU B 1 200 ? 10.867 0.484 19.125 1 87.31 200 LEU B C 1
ATOM 4027 O O . LEU B 1 200 ? 10.938 -0.716 18.844 1 87.31 200 LEU B O 1
ATOM 4031 N N . ILE B 1 201 ? 10.117 0.88 20.031 1 84.69 201 ILE B N 1
ATOM 4032 C CA . ILE B 1 201 ? 9.367 -0.02 20.906 1 84.69 201 ILE B CA 1
ATOM 4033 C C . ILE B 1 201 ? 8.297 -0.748 20.109 1 84.69 201 ILE B C 1
ATOM 4035 O O . ILE B 1 201 ? 8.148 -1.969 20.219 1 84.69 201 ILE B O 1
ATOM 4039 N N . GLY B 1 202 ? 7.582 0.075 19.344 1 82 202 GLY B N 1
ATOM 4040 C CA . GLY B 1 202 ? 6.578 -0.541 18.5 1 82 202 GLY B CA 1
ATOM 4041 C C . GLY B 1 202 ? 7.16 -1.532 17.5 1 82 202 GLY B C 1
ATOM 4042 O O . GLY B 1 202 ? 6.586 -2.598 17.281 1 82 202 GLY B O 1
ATOM 4043 N N . GLY B 1 203 ? 8.273 -1.174 16.938 1 86.38 203 GLY B N 1
ATOM 4044 C CA . GLY B 1 203 ? 8.93 -2.049 15.984 1 86.38 203 GLY B CA 1
ATOM 4045 C C . GLY B 1 203 ? 9.438 -3.338 16.609 1 86.38 203 GLY B C 1
ATOM 4046 O O . GLY B 1 203 ? 9.273 -4.414 16.031 1 86.38 203 GLY B O 1
ATOM 4047 N N . ILE B 1 204 ? 10.023 -3.229 17.75 1 88.31 204 ILE B N 1
ATOM 4048 C CA . ILE B 1 204 ? 10.547 -4.402 18.438 1 88.31 204 ILE B CA 1
ATOM 4049 C C . ILE B 1 204 ? 9.383 -5.301 18.859 1 88.31 204 ILE B C 1
ATOM 4051 O O . ILE B 1 204 ? 9.453 -6.523 18.719 1 88.31 204 ILE B O 1
ATOM 4055 N N . ALA B 1 205 ? 8.375 -4.723 19.375 1 83.12 205 ALA B N 1
ATOM 4056 C CA . ALA B 1 205 ? 7.191 -5.496 19.75 1 83.12 205 ALA B CA 1
ATOM 4057 C C . ALA B 1 205 ? 6.605 -6.207 18.531 1 83.12 205 ALA B C 1
ATOM 4059 O O . ALA B 1 205 ? 6.23 -7.379 18.609 1 83.12 205 ALA B O 1
ATOM 4060 N N . TYR B 1 206 ? 6.566 -5.5 17.438 1 84.12 206 TYR B N 1
ATOM 4061 C CA . TYR B 1 206 ? 6.051 -6.086 16.219 1 84.12 206 TYR B CA 1
ATOM 4062 C C . TYR B 1 206 ? 6.922 -7.254 15.758 1 84.12 206 TYR B C 1
ATOM 4064 O O . TYR B 1 206 ? 6.406 -8.289 15.328 1 84.12 206 TYR B O 1
ATOM 4072 N N . SER B 1 207 ? 8.188 -7.047 15.844 1 87.88 207 SER B N 1
ATOM 4073 C CA . SER B 1 207 ? 9.125 -8.094 15.453 1 87.88 207 SER B CA 1
ATOM 4074 C C . SER B 1 207 ? 8.93 -9.352 16.297 1 87.88 207 SER B C 1
ATOM 4076 O O . SER B 1 207 ? 8.93 -10.461 15.773 1 87.88 207 SER B O 1
ATOM 4078 N N . LYS B 1 208 ? 8.719 -9.258 17.547 1 85.19 208 LYS B N 1
ATOM 4079 C CA . LYS B 1 208 ? 8.578 -10.383 18.453 1 85.19 208 LYS B CA 1
ATOM 4080 C C . LYS B 1 208 ? 7.254 -11.117 18.219 1 85.19 208 LYS B C 1
ATOM 4082 O O . LYS B 1 208 ? 7.188 -12.336 18.344 1 85.19 208 LYS B O 1
ATOM 4087 N N . VAL B 1 209 ? 6.305 -10.391 17.828 1 79.94 209 VAL B N 1
ATOM 4088 C CA . VAL B 1 209 ? 4.984 -10.992 17.688 1 79.94 209 VAL B CA 1
ATOM 4089 C C . VAL B 1 209 ? 4.879 -11.672 16.312 1 79.94 209 VAL B C 1
ATOM 4091 O O . VAL B 1 209 ? 4.262 -12.734 16.188 1 79.94 209 VAL B O 1
ATOM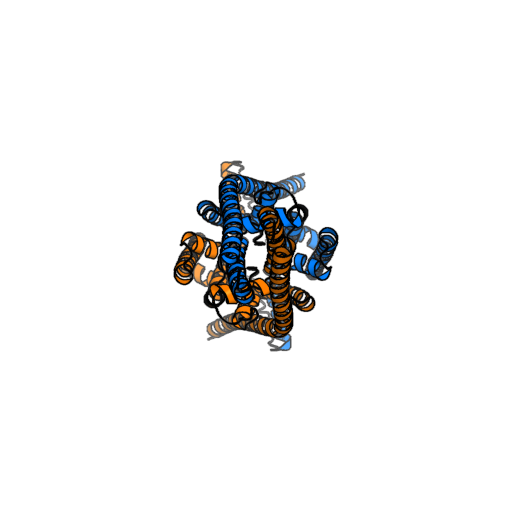 4094 N N . THR B 1 210 ? 5.418 -11.109 15.266 1 81.31 210 THR B N 1
ATOM 4095 C CA . THR B 1 210 ? 5.215 -11.609 13.914 1 81.31 210 THR B CA 1
ATOM 4096 C C . THR B 1 210 ? 6.375 -12.492 13.477 1 81.31 210 THR B C 1
ATOM 4098 O O . THR B 1 210 ? 6.246 -13.281 12.539 1 81.31 210 THR B O 1
ATOM 4101 N N . GLY B 1 211 ? 7.57 -12.258 14.062 1 84.38 211 GLY B N 1
ATOM 4102 C CA . GLY B 1 211 ? 8.719 -13.078 13.711 1 84.38 211 GLY B CA 1
ATOM 4103 C C . GLY B 1 211 ? 9.609 -12.438 12.664 1 84.38 211 GLY B C 1
ATOM 4104 O O . GLY B 1 211 ? 10.625 -13.023 12.266 1 84.38 211 GLY B O 1
ATOM 4105 N N . VAL B 1 212 ? 9.242 -11.266 12.289 1 87.19 212 VAL B N 1
ATOM 4106 C CA . VAL B 1 212 ? 10.094 -10.586 11.32 1 87.19 212 VAL B CA 1
ATOM 4107 C C . VAL B 1 212 ? 11.344 -10.055 12.023 1 87.19 212 VAL B C 1
ATOM 4109 O O . VAL B 1 212 ? 11.391 -9.984 13.25 1 87.19 212 VAL B O 1
ATOM 4112 N N . SER B 1 213 ? 12.367 -9.711 11.281 1 92.25 213 SER B N 1
ATOM 4113 C CA . SER B 1 213 ? 13.594 -9.18 11.859 1 92.25 213 SER B CA 1
ATOM 4114 C C . SER B 1 213 ? 13.344 -7.852 12.562 1 92.25 213 SER B C 1
ATOM 4116 O O . SER B 1 213 ? 12.352 -7.172 12.281 1 92.25 213 SER B O 1
ATOM 4118 N N . MET B 1 214 ? 14.18 -7.578 13.484 1 92.38 214 MET B N 1
ATOM 4119 C CA . MET B 1 214 ? 14.055 -6.352 14.273 1 92.38 214 MET B CA 1
ATOM 4120 C C . MET B 1 214 ? 14.07 -5.125 13.367 1 92.38 214 MET B C 1
ATOM 4122 O O . MET B 1 214 ? 13.281 -4.199 13.547 1 92.38 214 MET B O 1
ATOM 4126 N N . ILE B 1 215 ? 14.914 -5.148 12.375 1 94.38 215 ILE B N 1
ATOM 4127 C CA . ILE B 1 215 ? 15.023 -4.016 11.461 1 94.38 215 ILE B CA 1
ATOM 4128 C C . ILE B 1 215 ? 13.727 -3.871 10.664 1 94.38 215 ILE B C 1
ATOM 4130 O O . ILE B 1 215 ? 13.227 -2.758 10.477 1 94.38 215 ILE B O 1
ATOM 4134 N N . GLU B 1 216 ? 13.188 -4.973 10.281 1 93.12 216 GLU B N 1
ATOM 4135 C CA . GLU B 1 216 ? 11.93 -4.949 9.547 1 93.12 216 GLU B CA 1
ATOM 4136 C C . GLU B 1 216 ? 10.789 -4.426 10.414 1 93.12 216 GLU B C 1
ATOM 4138 O O . GLU B 1 216 ? 9.914 -3.707 9.938 1 93.12 216 GLU B O 1
ATOM 4143 N N . GLY B 1 217 ? 10.883 -4.852 11.625 1 90.06 217 GLY B N 1
ATOM 4144 C CA . GLY B 1 217 ? 9.875 -4.359 12.547 1 90.06 217 GLY B CA 1
ATOM 4145 C C . GLY B 1 217 ? 9.945 -2.861 12.766 1 90.06 217 GLY B C 1
ATOM 4146 O O . GLY B 1 217 ? 8.93 -2.172 12.727 1 90.06 217 GLY B O 1
ATOM 4147 N N . ILE B 1 218 ? 11.078 -2.35 13 1 90.19 218 ILE B N 1
ATOM 4148 C CA . ILE B 1 218 ? 11.289 -0.924 13.227 1 90.19 218 ILE B CA 1
ATOM 4149 C C . ILE B 1 218 ? 10.938 -0.143 11.961 1 90.19 218 ILE B C 1
ATOM 4151 O O . ILE B 1 218 ? 10.312 0.916 12.031 1 90.19 218 ILE B O 1
ATOM 4155 N N . TYR B 1 219 ? 11.383 -0.7 10.867 1 92.56 219 TYR B N 1
ATOM 4156 C CA . TYR B 1 219 ? 11.031 -0.117 9.578 1 92.56 219 TYR B CA 1
ATOM 4157 C C . TYR B 1 219 ? 9.516 -0.019 9.422 1 92.56 219 TYR B C 1
ATOM 4159 O O . TYR B 1 219 ? 8.992 1.042 9.078 1 92.56 219 TYR B O 1
ATOM 4167 N N . PHE B 1 220 ? 8.852 -1.06 9.727 1 89.88 220 PHE B N 1
ATOM 4168 C CA . PHE B 1 220 ? 7.398 -1.117 9.609 1 89.88 220 PHE B CA 1
ATOM 4169 C C . PHE B 1 220 ? 6.746 -0.086 10.523 1 89.88 220 PHE B C 1
ATOM 4171 O O . PHE B 1 220 ? 5.848 0.644 10.102 1 89.88 220 PHE B O 1
ATOM 4178 N N . SER B 1 221 ? 7.203 -0.061 11.664 1 85.88 221 SER B N 1
ATOM 4179 C CA . SER B 1 221 ? 6.652 0.875 12.633 1 85.88 221 SER B CA 1
ATOM 4180 C C . SER B 1 221 ? 6.902 2.32 12.219 1 85.88 221 SER B C 1
ATOM 4182 O O . SER B 1 221 ? 6.016 3.168 12.328 1 85.88 221 SER B O 1
ATOM 4184 N N . THR B 1 222 ? 7.996 2.643 11.703 1 87.44 222 THR B N 1
ATOM 4185 C CA . THR B 1 222 ? 8.367 3.998 11.32 1 87.44 222 THR B CA 1
ATOM 4186 C C . THR B 1 222 ? 7.535 4.473 10.133 1 87.44 222 THR B C 1
ATOM 4188 O O . THR B 1 222 ? 6.992 5.578 10.148 1 87.44 222 THR B O 1
ATOM 4191 N N . ILE B 1 223 ? 7.398 3.643 9.148 1 88.19 223 ILE B N 1
ATOM 4192 C CA . ILE B 1 223 ? 6.656 4.066 7.969 1 88.19 223 ILE B CA 1
ATOM 4193 C C . ILE B 1 223 ? 5.168 4.164 8.305 1 88.19 223 ILE B C 1
ATOM 4195 O O . ILE B 1 223 ? 4.438 4.941 7.691 1 88.19 223 ILE B O 1
ATOM 4199 N N . THR B 1 224 ? 4.824 3.4 9.297 1 84.44 224 THR B N 1
ATOM 4200 C CA . THR B 1 224 ? 3.443 3.5 9.758 1 84.44 224 THR B CA 1
ATOM 4201 C C . THR B 1 224 ? 3.207 4.82 10.477 1 84.44 224 THR B C 1
ATOM 4203 O O . THR B 1 224 ? 2.211 5.504 10.227 1 84.44 224 THR B O 1
ATOM 4206 N N . ILE B 1 225 ? 4.145 5.152 11.273 1 80.25 225 ILE B N 1
ATOM 4207 C CA . ILE B 1 225 ? 4.02 6.395 12.023 1 80.25 225 ILE B CA 1
ATOM 4208 C C . ILE B 1 225 ? 4.035 7.582 11.062 1 80.25 225 ILE B C 1
ATOM 4210 O O . ILE B 1 225 ? 3.305 8.555 11.258 1 80.25 225 ILE B O 1
ATOM 4214 N N . PHE B 1 226 ? 4.793 7.488 10.055 1 82.31 226 PHE B N 1
ATOM 4215 C CA . PHE B 1 226 ? 4.879 8.562 9.07 1 82.31 226 PHE B CA 1
ATOM 4216 C C . PHE B 1 226 ? 3.732 8.469 8.07 1 82.31 226 PHE B C 1
ATOM 4218 O O . PHE B 1 226 ? 3.664 9.258 7.121 1 82.31 226 PHE B O 1
ATOM 4225 N N . THR B 1 227 ? 2.83 7.527 8.211 1 81.12 227 THR B N 1
ATOM 4226 C CA . THR B 1 227 ? 1.609 7.293 7.445 1 81.12 227 THR B CA 1
ATOM 4227 C C . THR B 1 227 ? 1.935 6.984 5.984 1 81.12 227 THR B C 1
ATOM 4229 O O . THR B 1 227 ? 1.136 7.273 5.09 1 81.12 227 THR B O 1
ATOM 4232 N N . ILE B 1 228 ? 3.1 6.512 5.73 1 87.06 228 ILE B N 1
ATOM 4233 C CA . ILE B 1 228 ? 3.482 6.109 4.383 1 87.06 228 ILE B CA 1
ATOM 4234 C C . ILE B 1 228 ? 2.805 4.789 4.027 1 87.06 228 ILE B C 1
ATOM 4236 O O . ILE B 1 228 ? 1.987 4.734 3.105 1 87.06 228 ILE B O 1
ATOM 4240 N N . GLY B 1 229 ? 3.008 3.705 4.727 1 85.5 229 GLY B N 1
ATOM 4241 C CA . GLY B 1 229 ? 2.363 2.412 4.574 1 85.5 229 GLY B CA 1
ATOM 4242 C C . GLY B 1 229 ? 2.566 1.8 3.203 1 85.5 229 GLY B C 1
ATOM 4243 O O . GLY B 1 229 ? 1.676 1.858 2.352 1 85.5 229 GLY B O 1
ATOM 4244 N N . TYR B 1 230 ? 3.592 1.044 2.947 1 86.81 230 TYR B N 1
ATOM 4245 C CA . TYR B 1 230 ? 3.877 0.426 1.657 1 86.81 230 TYR B CA 1
ATOM 4246 C C . TYR B 1 230 ? 3.129 -0.894 1.508 1 86.81 230 TYR B C 1
ATOM 4248 O O . TYR B 1 230 ? 2.912 -1.369 0.391 1 86.81 230 TYR B O 1
ATOM 4256 N N . GLY B 1 231 ? 2.861 -1.51 2.59 1 85.06 231 GLY B N 1
ATOM 4257 C CA . GLY B 1 231 ? 2.221 -2.814 2.555 1 85.06 231 GLY B CA 1
ATOM 4258 C C . GLY B 1 231 ? 3.172 -3.938 2.184 1 85.06 231 GLY B C 1
ATOM 4259 O O . GLY B 1 231 ? 2.738 -5.008 1.753 1 85.06 231 GLY B O 1
ATOM 4260 N N . ASP B 1 232 ? 4.457 -3.729 2.309 1 85.88 232 ASP B N 1
ATOM 4261 C CA . ASP B 1 232 ? 5.457 -4.707 1.888 1 85.88 232 ASP B CA 1
ATOM 4262 C C . ASP B 1 232 ? 5.738 -5.719 2.996 1 85.88 232 ASP B C 1
ATOM 4264 O O . ASP B 1 232 ? 6.238 -6.812 2.73 1 85.88 232 ASP B O 1
ATOM 4268 N N . ILE B 1 233 ? 5.488 -5.289 4.18 1 81.88 233 ILE B N 1
ATOM 4269 C CA . ILE B 1 233 ? 5.695 -6.199 5.301 1 81.88 233 ILE B CA 1
ATOM 4270 C C . ILE B 1 233 ? 4.355 -6.797 5.73 1 81.88 233 ILE B C 1
ATOM 4272 O O . ILE B 1 233 ? 3.334 -6.105 5.742 1 81.88 233 ILE B O 1
ATOM 4276 N N . SER B 1 234 ? 4.363 -8.086 5.895 1 70.19 234 SER B N 1
ATOM 4277 C CA . SER B 1 234 ? 3.15 -8.82 6.238 1 70.19 234 SER B CA 1
ATOM 4278 C C . SER B 1 234 ? 2.396 -8.141 7.375 1 70.19 234 SER B C 1
ATOM 4280 O O . SER B 1 234 ? 3.01 -7.617 8.305 1 70.19 234 SER B O 1
ATOM 4282 N N . PHE B 1 235 ? 1.151 -7.957 6.965 1 64.06 235 PHE B N 1
ATOM 4283 C CA . PHE B 1 235 ? 0.231 -7.281 7.871 1 64.06 235 PHE B CA 1
ATOM 4284 C C . PHE B 1 235 ? -0.611 -8.297 8.641 1 64.06 235 PHE B C 1
ATOM 4286 O O . PHE B 1 235 ? -1.211 -9.188 8.047 1 64.06 235 PHE B O 1
ATOM 4293 N N . TYR B 1 236 ? -0.228 -8.508 9.898 1 59.75 236 TYR B N 1
ATOM 4294 C CA . TYR B 1 236 ? -1.174 -9.281 10.688 1 59.75 236 TYR B CA 1
ATOM 4295 C C . TYR B 1 236 ? -2.246 -8.383 11.297 1 59.75 236 TYR B C 1
ATOM 4297 O O . TYR B 1 236 ? -1.969 -7.613 12.211 1 59.75 236 TYR B O 1
ATOM 4305 N N . ALA B 1 237 ? -3.395 -8.391 10.672 1 55.75 237 ALA B N 1
ATOM 4306 C CA . ALA B 1 237 ? -4.492 -7.477 10.961 1 55.75 237 ALA B CA 1
ATOM 4307 C C . ALA B 1 237 ? -4.816 -7.469 12.453 1 55.75 237 ALA B C 1
ATOM 4309 O O . ALA B 1 237 ? -5.043 -6.41 13.047 1 55.75 237 ALA B O 1
ATOM 4310 N N . ASP B 1 238 ? -4.785 -8.602 13.039 1 56.47 238 ASP B N 1
ATOM 4311 C CA . ASP B 1 238 ? -5.199 -8.688 14.43 1 56.47 238 ASP B CA 1
ATOM 4312 C C . ASP B 1 238 ? -4.25 -7.898 15.336 1 56.47 238 ASP B C 1
ATOM 4314 O O . ASP B 1 238 ? -4.695 -7.199 16.25 1 56.47 238 ASP B O 1
ATOM 4318 N N . LEU B 1 239 ? -3.068 -8.047 14.977 1 55.88 239 LEU B N 1
ATOM 4319 C CA . LEU B 1 239 ? -2.072 -7.418 15.836 1 55.88 239 LEU B CA 1
ATOM 4320 C C . LEU B 1 239 ? -2.037 -5.91 15.617 1 55.88 239 LEU B C 1
ATOM 4322 O O . LEU B 1 239 ? -1.925 -5.141 16.578 1 55.88 239 LEU B O 1
ATOM 4326 N N . VAL B 1 240 ? -2.23 -5.582 14.383 1 56.19 240 VAL B N 1
ATOM 4327 C CA . VAL B 1 240 ? -2.113 -4.168 14.055 1 56.19 240 VAL B CA 1
ATOM 4328 C C . VAL B 1 240 ? -3.336 -3.414 14.57 1 56.19 240 VAL B C 1
ATOM 4330 O O . VAL B 1 240 ? -3.221 -2.281 15.047 1 56.19 240 VAL B O 1
ATOM 4333 N N . ALA B 1 241 ? -4.375 -4.148 14.5 1 55.97 241 ALA B N 1
ATOM 4334 C CA . ALA B 1 241 ? -5.613 -3.545 14.984 1 55.97 241 ALA B CA 1
ATOM 4335 C C . ALA B 1 241 ? -5.512 -3.203 16.469 1 55.97 241 ALA B C 1
ATOM 4337 O O . ALA B 1 241 ? -6.102 -2.223 16.922 1 55.97 241 ALA B O 1
ATOM 4338 N N . LEU B 1 242 ? -4.859 -4.047 17.156 1 49.97 242 LEU B N 1
ATOM 4339 C CA . LEU B 1 242 ? -4.727 -3.848 18.594 1 49.97 242 LEU B CA 1
ATOM 4340 C C . LEU B 1 242 ? -3.797 -2.68 18.906 1 49.97 242 LEU B C 1
ATOM 4342 O O . LEU B 1 242 ? -4.008 -1.95 19.875 1 49.97 242 LEU B O 1
ATOM 4346 N N . PHE B 1 243 ? -2.844 -2.506 18.078 1 54.19 243 PHE B N 1
ATOM 4347 C CA . PHE B 1 243 ? -1.822 -1.527 18.422 1 54.19 243 PHE B CA 1
ATOM 4348 C C . PHE B 1 243 ? -1.981 -0.259 17.594 1 54.19 243 PHE B C 1
ATOM 4350 O O . PHE B 1 243 ? -1.514 0.811 18 1 54.19 243 PHE B O 1
ATOM 4357 N N . SER B 1 244 ? -2.684 -0.321 16.562 1 52.94 244 SER B N 1
ATOM 4358 C CA . SER B 1 244 ? -2.613 0.706 15.523 1 52.94 244 SER B CA 1
ATOM 4359 C C . SER B 1 244 ? -3.309 1.988 15.969 1 52.94 244 SER B C 1
ATOM 4361 O O . SER B 1 244 ? -2.754 3.08 15.836 1 52.94 244 SER B O 1
ATOM 4363 N N . PRO B 1 245 ? -4.5 1.833 16.469 1 49.53 245 PRO B N 1
ATOM 4364 C CA . PRO B 1 245 ? -5.133 3.125 16.75 1 49.53 245 PRO B CA 1
ATOM 4365 C C . PRO B 1 245 ? -4.371 3.943 17.797 1 49.53 245 PRO B C 1
ATOM 4367 O O . PRO B 1 245 ? -4.266 5.168 17.656 1 49.53 245 PRO B O 1
ATOM 4370 N N . PHE B 1 246 ? -3.891 3.281 18.797 1 49.59 246 PHE B N 1
ATOM 4371 C CA . PHE B 1 246 ? -3.188 4.008 19.844 1 49.59 246 PHE B CA 1
ATOM 4372 C C . PHE B 1 246 ? -1.883 4.594 19.312 1 49.59 246 PHE B C 1
ATOM 4374 O O . PHE B 1 246 ? -1.55 5.746 19.609 1 49.59 246 PHE B O 1
ATOM 4381 N N . VAL B 1 247 ? -1.305 3.801 18.609 1 51.19 247 VAL B N 1
ATOM 4382 C CA . VAL B 1 247 ? -0.014 4.227 18.078 1 51.19 247 VAL B CA 1
ATOM 4383 C C . VAL B 1 247 ? -0.213 5.391 17.109 1 51.19 247 VAL B C 1
ATOM 4385 O O . VAL B 1 247 ? 0.559 6.352 17.109 1 51.19 247 VAL B O 1
ATOM 4388 N N . GLN B 1 248 ? -1.245 5.262 16.453 1 50.88 248 GLN B N 1
ATOM 4389 C CA . GLN B 1 248 ? -1.504 6.281 15.445 1 50.88 248 GLN B CA 1
ATOM 4390 C C . GLN B 1 248 ? -1.927 7.598 16.078 1 50.88 248 GLN B C 1
ATOM 4392 O O . GLN B 1 248 ? -1.554 8.672 15.609 1 50.88 248 GLN B O 1
ATOM 4397 N N . PHE B 1 249 ? -2.623 7.363 17.203 1 51.09 249 PHE B N 1
ATOM 4398 C CA . PHE B 1 249 ? -3.037 8.555 17.938 1 51.09 249 PHE B CA 1
ATOM 4399 C C . PHE B 1 249 ? -1.828 9.305 18.5 1 51.09 249 PHE B C 1
ATOM 4401 O O . PHE B 1 249 ? -1.755 10.531 18.406 1 51.09 249 PHE B O 1
ATOM 4408 N N . VAL B 1 250 ? -0.992 8.625 19.031 1 51.03 250 VAL B N 1
ATOM 4409 C CA . VAL B 1 250 ? 0.205 9.25 19.578 1 51.03 250 VAL B CA 1
ATOM 4410 C C . VAL B 1 250 ? 1.007 9.914 18.469 1 51.03 250 VAL B C 1
ATOM 4412 O O . VAL B 1 250 ? 1.518 11.023 18.641 1 51.03 250 VAL B O 1
ATOM 4415 N N . GLU B 1 251 ? 0.97 9.297 17.406 1 51 251 GLU B N 1
ATOM 4416 C CA . GLU B 1 251 ? 1.73 9.773 16.25 1 51 251 GLU B CA 1
ATOM 4417 C C . GLU B 1 251 ? 1.164 11.086 15.727 1 51 251 GLU B C 1
ATOM 4419 O O . GLU B 1 251 ? 1.916 12.023 15.43 1 51 251 GLU B O 1
ATOM 4424 N N . LEU B 1 252 ? -0.052 11 15.609 1 49.62 252 LEU B N 1
ATOM 4425 C CA . LEU B 1 252 ? -0.695 12.203 15.094 1 49.62 252 LEU B CA 1
ATOM 4426 C C . LEU B 1 252 ? -0.544 13.359 16.078 1 49.62 252 LEU B C 1
ATOM 4428 O O . LEU B 1 252 ? -0.36 14.508 15.664 1 49.62 252 LEU B O 1
ATOM 4432 N N . LEU B 1 253 ? -0.554 12.945 17.297 1 49.62 253 LEU B N 1
ATOM 4433 C CA . LEU B 1 253 ? -0.338 13.945 18.328 1 49.62 253 LEU B CA 1
ATOM 4434 C C . LEU B 1 253 ? 1.032 14.594 18.188 1 49.62 253 LEU B C 1
ATOM 4436 O O . LEU B 1 253 ? 1.163 15.812 18.312 1 49.62 253 LEU B O 1
ATOM 4440 N N . ILE B 1 254 ? 1.871 13.805 17.828 1 49.19 254 ILE B N 1
ATOM 4441 C CA . ILE B 1 254 ? 3.242 14.289 17.719 1 49.19 254 ILE B CA 1
ATOM 4442 C C . ILE B 1 254 ? 3.365 15.203 16.5 1 49.19 254 ILE B C 1
ATOM 4444 O O . ILE B 1 254 ? 3.971 16.281 16.578 1 49.19 254 ILE B O 1
ATOM 4448 N N . ILE B 1 255 ? 2.771 14.758 15.469 1 49.53 255 ILE B N 1
ATOM 4449 C CA . ILE B 1 255 ? 2.852 15.523 14.227 1 49.53 255 ILE B CA 1
ATOM 4450 C C . ILE B 1 255 ? 2.15 16.875 14.414 1 49.53 255 ILE B C 1
ATOM 4452 O O . ILE B 1 255 ? 2.66 17.906 13.984 1 49.53 255 ILE B O 1
ATOM 4456 N N . PHE B 1 256 ? 1.115 16.828 15.094 1 49.31 256 PHE B N 1
ATOM 4457 C CA . PHE B 1 256 ? 0.356 18.047 15.289 1 49.31 256 PHE B CA 1
ATOM 4458 C C . PHE B 1 256 ? 1.073 18.984 16.25 1 49.31 256 PHE B C 1
ATOM 4460 O O . PHE B 1 256 ? 1.078 20.203 16.062 1 49.31 256 PHE B O 1
ATOM 4467 N N . CYS B 1 257 ? 1.548 18.359 17.234 1 49.59 257 CYS B N 1
ATOM 4468 C CA . CYS B 1 257 ? 2.332 19.188 18.141 1 49.59 257 CYS B CA 1
ATOM 4469 C C . CYS B 1 257 ? 3.484 19.859 17.406 1 49.59 257 CYS B C 1
ATOM 4471 O O . CYS B 1 257 ? 3.768 21.031 17.625 1 49.59 257 CYS B O 1
ATOM 4473 N N . TYR B 1 258 ? 3.936 19.047 16.516 1 46.62 258 TYR B N 1
ATOM 4474 C CA . TYR B 1 258 ? 5.031 19.578 15.719 1 46.62 258 TYR B CA 1
ATOM 4475 C C . TYR B 1 258 ? 4.535 20.688 14.805 1 46.62 258 TYR B C 1
ATOM 4477 O O . TYR B 1 258 ? 5.176 21.75 14.695 1 46.62 258 TYR B O 1
ATOM 4485 N N . GLN B 1 259 ? 3.492 20.438 14.195 1 44.53 259 GLN B N 1
ATOM 4486 C CA . GLN B 1 259 ? 2.932 21.438 13.281 1 44.53 259 GLN B CA 1
ATOM 4487 C C . GLN B 1 259 ? 2.494 22.688 14.023 1 44.53 259 GLN B C 1
ATOM 4489 O O . GLN B 1 259 ? 2.674 23.812 13.539 1 44.53 259 GLN B O 1
ATOM 4494 N N . SER B 1 260 ? 1.752 22.469 15.023 1 44.16 260 SER B N 1
ATOM 4495 C CA . SER B 1 260 ? 1.353 23.609 15.836 1 44.16 260 SER B CA 1
ATOM 4496 C C . SER B 1 260 ? 2.564 24.438 16.266 1 44.16 260 SER B C 1
ATOM 4498 O O . SER B 1 260 ? 2.502 25.656 16.328 1 44.16 260 SER B O 1
ATOM 4500 N N . PHE B 1 261 ? 3.473 23.703 16.578 1 43.16 261 PHE B N 1
ATOM 4501 C CA . PHE B 1 261 ? 4.703 24.391 16.953 1 43.16 261 PHE B CA 1
ATOM 4502 C C . PHE B 1 261 ? 5.332 25.078 15.75 1 43.16 261 PHE B C 1
ATOM 4504 O O . PHE B 1 261 ? 5.887 26.172 15.867 1 43.16 261 PHE B O 1
ATOM 4511 N N . GLN B 1 262 ? 5.363 24.328 14.711 1 39.25 262 GLN B N 1
ATOM 4512 C CA . GLN B 1 262 ? 5.859 24.969 13.492 1 39.25 262 GLN B CA 1
ATOM 4513 C C . GLN B 1 262 ? 5.023 26.188 13.125 1 39.25 262 GLN B C 1
ATOM 4515 O O . GLN B 1 262 ? 5.559 27.203 12.656 1 39.25 262 GLN B O 1
ATOM 4520 N N . LEU B 1 263 ? 3.797 26.047 13.117 1 35.81 263 LEU B N 1
ATOM 4521 C CA . LEU B 1 263 ? 2.947 27.203 12.852 1 35.81 263 LEU B CA 1
ATOM 4522 C C . LEU B 1 263 ? 3.174 28.297 13.891 1 35.81 263 LEU B C 1
ATOM 4524 O O . LEU B 1 263 ? 3.215 29.484 13.555 1 35.81 263 LEU B O 1
ATOM 4528 N N . GLU B 1 264 ? 3.041 27.969 15.055 1 36.62 264 GLU B N 1
ATOM 4529 C CA . GLU B 1 264 ? 3.396 29 16.016 1 36.62 264 GLU B CA 1
ATOM 4530 C C . GLU B 1 264 ? 4.887 29.328 15.953 1 36.62 264 GLU B C 1
ATOM 4532 O O . GLU B 1 264 ? 5.281 30.484 16.047 1 36.62 264 GLU B O 1
ATOM 4537 N N . GLY B 1 265 ? 5.754 28.375 16.047 1 34.34 265 GLY B N 1
ATOM 4538 C CA . GLY B 1 265 ? 7.195 28.5 15.891 1 34.34 265 GLY B CA 1
ATOM 4539 C C . GLY B 1 265 ? 7.633 28.719 14.453 1 34.34 265 GLY B C 1
ATOM 4540 O O . GLY B 1 265 ? 8.805 29 14.195 1 34.34 265 GLY B O 1
ATOM 4541 N N . GLY B 1 266 ? 7.109 28.219 13.453 1 33.84 266 GLY B N 1
ATOM 4542 C CA . GLY B 1 266 ? 7.43 28.578 12.078 1 33.84 266 GLY B CA 1
ATOM 4543 C C . GLY B 1 266 ? 7.484 30.062 11.844 1 33.84 266 GLY B C 1
ATOM 4544 O O . GLY B 1 266 ? 8.039 30.531 10.844 1 33.84 266 GLY B O 1
ATOM 4545 N N . MET B 1 267 ? 6.793 30.844 12.555 1 31.02 267 MET B N 1
ATOM 4546 C CA . MET B 1 267 ? 7.297 32.219 12.57 1 31.02 267 MET B CA 1
ATOM 4547 C C . MET B 1 267 ? 8.703 32.281 13.148 1 31.02 267 MET B C 1
ATOM 4549 O O . MET B 1 267 ? 9.562 33 12.625 1 31.02 267 MET B O 1
ATOM 4553 N N . TYR B 1 268 ? 8.977 31.562 14.203 1 31.08 268 TYR B N 1
ATOM 4554 C CA . TYR B 1 268 ? 10.312 31.594 14.789 1 31.08 268 TYR B CA 1
ATOM 4555 C C . TYR B 1 268 ? 11.219 30.578 14.117 1 31.08 268 TYR B C 1
ATOM 4557 O O . TYR B 1 268 ? 12.398 30.859 13.867 1 31.08 268 TYR B O 1
ATOM 4565 N N . LEU B 1 269 ? 10.883 29.406 13.852 1 29.78 269 LEU B N 1
ATOM 4566 C CA . LEU B 1 269 ? 11.75 28.469 13.148 1 29.78 269 LEU B CA 1
ATOM 4567 C C . LEU B 1 269 ? 11.922 28.875 11.688 1 29.78 269 LEU B C 1
ATOM 4569 O O . LEU B 1 269 ? 13.008 28.75 11.125 1 29.78 269 LEU B O 1
ATOM 4573 N N . MET B 1 270 ? 11 29.328 10.969 1 28.95 270 MET B N 1
ATOM 4574 C CA . MET B 1 270 ? 11.32 30.078 9.75 1 28.95 270 MET B CA 1
ATOM 4575 C C . MET B 1 270 ? 12.32 31.188 10.039 1 28.95 270 MET B C 1
ATOM 4577 O O . MET B 1 270 ? 13.227 31.438 9.25 1 28.95 270 MET B O 1
ATOM 4581 N N . LYS B 1 271 ? 12.211 31.906 11.125 1 33.34 271 LYS B N 1
ATOM 4582 C CA . LYS B 1 271 ? 13.242 32.844 11.539 1 33.34 271 LYS B CA 1
ATOM 4583 C C . LYS B 1 271 ? 14.539 32.125 11.898 1 33.34 271 LYS B C 1
ATOM 4585 O O . LYS B 1 271 ? 15.625 32.562 11.5 1 33.34 271 LYS B O 1
ATOM 4590 N N . SER B 1 272 ? 14.555 31.109 12.648 1 29.77 272 SER B N 1
ATOM 4591 C CA . SER B 1 272 ? 15.789 30.438 13.062 1 29.77 272 SER B CA 1
ATOM 4592 C C . SER B 1 272 ? 16.344 29.578 11.945 1 29.77 272 SER B C 1
ATOM 4594 O O . SER B 1 272 ? 17.562 29.453 11.797 1 29.77 272 SER B O 1
ATOM 4596 N N . LEU B 1 273 ? 15.641 28.734 11.289 1 28.8 273 LEU B N 1
ATOM 4597 C CA . LEU B 1 273 ? 16.188 28.031 10.133 1 28.8 273 LEU B CA 1
ATOM 4598 C C . LEU B 1 273 ? 16.594 29 9.039 1 28.8 273 LEU B C 1
ATOM 4600 O O . LEU B 1 273 ? 17.547 28.75 8.297 1 28.8 273 LEU B O 1
ATOM 4604 N N . LEU B 1 274 ? 15.961 30.031 8.891 1 27.08 274 LEU B N 1
ATOM 4605 C CA . LEU B 1 274 ? 16.547 31.125 8.117 1 27.08 274 LEU B CA 1
ATOM 4606 C C . LEU B 1 274 ? 17.828 31.625 8.766 1 27.08 274 LEU B C 1
ATOM 4608 O O . LEU B 1 274 ? 18.797 31.953 8.07 1 27.08 274 LEU B O 1
ATOM 4612 N N . VAL B 1 275 ? 17.875 31.781 10.062 1 28.2 275 VAL B N 1
ATOM 4613 C CA . VAL B 1 275 ? 19.109 32.25 10.688 1 28.2 275 VAL B CA 1
ATOM 4614 C C . VAL B 1 275 ? 20.156 31.141 10.633 1 28.2 275 VAL B C 1
ATOM 4616 O O . VAL B 1 275 ? 21.344 31.406 10.398 1 28.2 275 VAL B O 1
ATOM 4619 N N . PHE B 1 276 ? 19.812 29.938 10.922 1 27.34 276 PHE B N 1
ATOM 4620 C CA . PHE B 1 276 ? 20.922 28.984 10.852 1 27.34 276 PHE B CA 1
ATOM 4621 C C . PHE B 1 276 ? 21.375 28.812 9.406 1 27.34 276 PHE B C 1
ATOM 4623 O O . PHE B 1 276 ? 22.578 28.75 9.133 1 27.34 276 PHE B O 1
ATOM 4630 N N . ASN B 1 277 ? 20.5 28.531 8.492 1 28.16 277 ASN B N 1
ATOM 4631 C CA . ASN B 1 277 ? 21.094 28.422 7.164 1 28.16 277 ASN B CA 1
ATOM 4632 C C . ASN B 1 277 ? 21.5 29.797 6.617 1 28.16 277 ASN B C 1
ATOM 4634 O O . ASN B 1 277 ? 22.203 29.875 5.613 1 28.16 277 ASN B O 1
ATOM 4638 N N . PHE B 1 278 ? 20.734 30.797 7.016 1 26.12 278 PHE B N 1
ATOM 4639 C CA . PHE B 1 278 ? 21.25 32.062 6.551 1 26.12 278 PHE B CA 1
ATOM 4640 C C . PHE B 1 278 ? 22.594 32.375 7.211 1 26.12 278 PHE B C 1
ATOM 4642 O O . PHE B 1 278 ? 23.297 33.312 6.801 1 26.12 278 PHE B O 1
ATOM 4649 N N . LYS B 1 279 ? 22.797 32.125 8.477 1 29.7 279 LYS B N 1
ATOM 4650 C CA . LYS B 1 279 ? 24.156 32.406 8.93 1 29.7 279 LYS B CA 1
ATOM 4651 C C . LYS B 1 279 ? 25.188 31.688 8.078 1 29.7 279 LYS B C 1
ATOM 4653 O O . LYS B 1 279 ? 26.266 32.219 7.832 1 29.7 279 LYS B O 1
ATOM 4658 N N . VAL B 1 280 ? 25.031 30.422 7.723 1 27.41 280 VAL B N 1
ATOM 4659 C CA . VAL B 1 280 ? 26.172 29.906 6.977 1 27.41 280 VAL B CA 1
ATOM 4660 C C . VAL B 1 280 ? 26.25 30.562 5.609 1 27.41 280 VAL B C 1
ATOM 4662 O O . VAL B 1 280 ? 27.328 30.891 5.121 1 27.41 280 VAL B O 1
ATOM 4665 N N . LEU B 1 281 ? 25.094 30.609 4.922 1 24.11 281 LEU B N 1
ATOM 4666 C CA . LEU B 1 281 ? 25.453 31.156 3.617 1 24.11 281 LEU B CA 1
ATOM 4667 C C . LEU B 1 281 ? 25.547 32.688 3.68 1 24.11 281 LEU B C 1
ATOM 4669 O O . LEU B 1 281 ? 26.453 33.281 3.072 1 24.11 281 LEU B O 1
ATOM 4673 N N . PHE B 1 282 ? 24.484 33.562 3.758 1 23.75 282 PHE B N 1
ATOM 4674 C CA . PHE B 1 282 ? 24.75 35 3.666 1 23.75 282 PHE B CA 1
ATOM 4675 C C . PHE B 1 282 ? 24.672 35.656 5.043 1 23.75 282 PHE B C 1
ATOM 4677 O O . PHE B 1 282 ? 23.781 35.344 5.84 1 23.75 282 PHE B O 1
ATOM 4684 N N . PRO B 1 283 ? 25.719 36.188 5.746 1 23.86 283 PRO B N 1
ATOM 4685 C CA . PRO B 1 283 ? 25.828 37.062 6.898 1 23.86 283 PRO B CA 1
ATOM 4686 C C . PRO B 1 283 ? 24.797 38.219 6.859 1 23.86 283 PRO B C 1
ATOM 4688 O O . PRO B 1 283 ? 24.969 39.219 7.551 1 23.86 283 PRO B O 1
ATOM 4691 N N . LEU B 1 284 ? 23.75 38.281 5.969 1 22.86 284 LEU B N 1
ATOM 4692 C CA . LEU B 1 284 ? 23.125 39.594 5.887 1 22.86 284 LEU B CA 1
ATOM 4693 C C . LEU B 1 284 ? 22.484 39.969 7.215 1 22.86 284 LEU B C 1
ATOM 4695 O O . LEU B 1 284 ? 21.953 39.125 7.922 1 22.86 284 LEU B O 1
ATOM 4699 N N . GLN B 1 285 ? 22.734 41.156 7.832 1 22.33 285 GLN B N 1
ATOM 4700 C CA . GLN B 1 285 ? 22.266 42.062 8.875 1 22.33 285 GLN B CA 1
ATOM 4701 C C . GLN B 1 285 ? 20.734 42.156 8.883 1 22.33 285 GLN B C 1
ATOM 4703 O O . GLN B 1 285 ? 20.141 42.656 7.922 1 22.33 285 GLN B O 1
ATOM 4708 N N . PHE B 1 286 ? 20.078 41.281 9.148 1 24.14 286 PHE B N 1
ATOM 4709 C CA . PHE B 1 286 ? 18.641 41.406 9.297 1 24.14 286 PHE B CA 1
ATOM 4710 C C . PHE B 1 286 ? 18.297 42.594 10.172 1 24.14 286 PHE B C 1
ATOM 4712 O O . PHE B 1 286 ? 18.734 42.688 11.328 1 24.14 286 PHE B O 1
ATOM 4719 N N . VAL B 1 287 ? 18.109 43.812 9.586 1 22.14 287 VAL B N 1
ATOM 4720 C CA . VAL B 1 287 ? 17.594 45.062 10.141 1 22.14 287 VAL B CA 1
ATOM 4721 C C . VAL B 1 287 ? 16.25 44.781 10.82 1 22.14 287 VAL B C 1
ATOM 4723 O O . VAL B 1 287 ? 15.336 44.25 10.203 1 22.14 287 VAL B O 1
ATOM 4726 N N . CYS B 1 288 ? 16.25 44.469 12.055 1 22.88 288 CYS B N 1
ATOM 4727 C CA . CYS B 1 288 ? 15.195 44.594 13.047 1 22.88 288 CYS B CA 1
ATOM 4728 C C . CYS B 1 288 ? 14.406 45.875 12.828 1 22.88 288 CYS B C 1
ATOM 4730 O O . CYS B 1 288 ? 14.938 46.969 12.984 1 22.88 288 CYS B O 1
ATOM 4732 N N . PHE B 1 289 ? 13.664 46 11.688 1 21.5 289 PHE B N 1
ATOM 4733 C CA . PHE B 1 289 ? 12.852 47.219 11.633 1 21.5 289 PHE B CA 1
ATOM 4734 C C . PHE B 1 289 ? 12.102 47.406 12.945 1 21.5 289 PHE B C 1
ATOM 4736 O O . PHE B 1 289 ? 11.375 46.531 13.391 1 21.5 289 PHE B O 1
ATOM 4743 N N . GLU B 1 290 ? 12.672 48.062 13.938 1 22.39 290 GLU B N 1
ATOM 4744 C CA . GLU B 1 290 ? 12.133 48.781 15.078 1 22.39 290 GLU B CA 1
ATOM 4745 C C . GLU B 1 290 ? 10.906 49.594 14.688 1 22.39 290 GLU B C 1
ATOM 4747 O O . GLU B 1 290 ? 11.016 50.594 13.984 1 22.39 290 GLU B O 1
ATOM 4752 N N . VAL B 1 291 ? 9.766 48.938 14.203 1 23.27 291 VAL B N 1
ATOM 4753 C CA . VAL B 1 291 ? 8.594 49.781 14.156 1 23.27 291 VAL B CA 1
ATOM 4754 C C . VAL B 1 291 ? 8.469 50.562 15.469 1 23.27 291 VAL B C 1
ATOM 4756 O O . VAL B 1 291 ? 8.258 49.969 16.531 1 23.27 291 VAL B O 1
ATOM 4759 N N . ARG B 1 292 ? 9.281 51.594 15.656 1 23.59 292 ARG B N 1
ATOM 4760 C CA . ARG B 1 292 ? 9.125 52.719 16.578 1 23.59 292 ARG B CA 1
ATOM 4761 C C . ARG B 1 292 ? 7.727 53.312 16.5 1 23.59 292 ARG B C 1
ATOM 4763 O O . ARG B 1 292 ? 7.336 53.844 15.445 1 23.59 292 ARG B O 1
ATOM 4770 N N . SER B 1 293 ? 6.633 52.656 17.094 1 21.75 293 SER B N 1
ATOM 4771 C CA . SER B 1 293 ? 5.449 53.406 17.5 1 21.75 293 SER B CA 1
ATOM 4772 C C . SER B 1 293 ? 5.828 54.719 18.141 1 21.75 293 SER B C 1
ATOM 4774 O O . SER B 1 293 ? 6.402 54.75 19.234 1 21.75 293 SER B O 1
ATOM 4776 N N . GLU B 1 294 ? 6.473 55.594 17.516 1 22.19 294 GLU B N 1
ATOM 4777 C CA . GLU B 1 294 ? 6.531 56.969 18 1 22.19 294 GLU B CA 1
ATOM 4778 C C . GLU B 1 294 ? 5.129 57.531 18.25 1 22.19 294 GLU B C 1
ATOM 4780 O O . GLU B 1 294 ? 4.344 57.688 17.312 1 22.19 294 GLU B O 1
ATOM 4785 N N . CYS B 1 295 ? 4.422 57.062 19.406 1 21.97 295 CYS B N 1
ATOM 4786 C CA . CYS B 1 295 ? 3.457 57.875 20.141 1 21.97 295 CYS B CA 1
ATOM 4787 C C . CYS B 1 295 ? 3.918 59.312 20.266 1 21.97 295 CYS B C 1
ATOM 4789 O O . CYS B 1 295 ? 4.848 59.625 21 1 21.97 295 CYS B O 1
ATOM 4791 N N . GLY B 1 296 ? 4.195 60 19.172 1 20.62 296 GLY B N 1
ATOM 4792 C CA . GLY B 1 296 ? 4.273 61.438 19.266 1 20.62 296 GLY B CA 1
ATOM 4793 C C . GLY B 1 296 ? 3.176 62.031 20.125 1 20.62 296 GLY B C 1
ATOM 4794 O O . GLY B 1 296 ? 2.066 61.5 20.188 1 20.62 296 GLY B O 1
ATOM 4795 N N . THR B 1 297 ? 3.521 62.656 21.359 1 23.14 297 THR B N 1
ATOM 4796 C CA . THR B 1 297 ? 2.934 63.688 22.234 1 23.14 297 THR B CA 1
ATOM 4797 C C . THR B 1 297 ? 2.215 64.75 21.406 1 23.14 297 THR B C 1
ATOM 4799 O O . THR B 1 297 ? 2.844 65.5 20.641 1 23.14 297 THR B O 1
ATOM 4802 N N . PHE B 1 298 ? 1.177 64.375 20.688 1 21.86 298 PHE B N 1
ATOM 4803 C CA . PHE B 1 298 ? 0.383 65.562 20.391 1 21.86 298 PHE B CA 1
ATOM 4804 C C . PHE B 1 298 ? 0.217 66.438 21.625 1 21.86 298 PHE B C 1
ATOM 4806 O O . PHE B 1 298 ? 0.229 65.938 22.75 1 21.86 298 PHE B O 1
ATOM 4813 N N . LYS B 1 299 ? 0.409 67.688 21.734 1 21.84 299 LYS B N 1
ATOM 4814 C CA . LYS B 1 299 ? 0.667 68.812 22.609 1 21.84 299 LYS B CA 1
ATOM 4815 C C . LYS B 1 299 ? -0.304 68.812 23.797 1 21.84 299 LYS B C 1
ATOM 4817 O O . LYS B 1 299 ? -1.517 68.688 23.609 1 21.84 299 LYS B O 1
ATOM 4822 N N . ALA B 1 300 ? -0.52 68.188 24.922 1 22.77 300 ALA B N 1
ATOM 4823 C CA . ALA B 1 300 ? -1.415 69.062 25.688 1 22.77 300 ALA B CA 1
ATOM 4824 C C . ALA B 1 300 ? -0.913 70.5 25.719 1 22.77 300 ALA B C 1
ATOM 4826 O O . ALA B 1 300 ? -1.601 71.375 26.203 1 22.77 300 ALA B O 1
ATOM 4827 N N . LEU B 1 301 ? -0.222 71 24.531 1 20.17 301 LEU B N 1
ATOM 4828 C CA . LEU B 1 301 ? -0.416 72.438 24.594 1 20.17 301 LEU B CA 1
ATOM 4829 C C . LEU B 1 301 ? -1.824 72.812 24.141 1 20.17 301 LEU B C 1
ATOM 4831 O O . LEU B 1 301 ? -2.354 72.25 23.188 1 20.17 301 LEU B O 1
#

Solvent-accessible surface area (backbone atoms only — not comparable to full-atom values): 31462 Å² total; per-residue (Å²): 118,68,66,58,51,50,51,47,51,55,48,46,54,52,51,49,44,51,50,48,51,53,48,52,27,51,54,49,14,52,49,50,23,64,66,43,39,62,56,49,51,49,52,41,52,53,47,50,50,51,52,51,48,51,51,50,53,50,52,52,49,52,52,49,43,48,68,74,34,62,88,36,67,68,59,36,50,54,51,50,50,52,51,50,51,52,50,50,48,54,50,52,59,48,50,69,37,67,62,42,36,50,42,47,45,19,52,69,72,62,67,42,73,76,70,76,71,57,35,72,65,44,19,37,40,48,36,48,27,47,27,63,16,32,12,42,40,84,72,72,71,83,44,71,66,48,36,54,50,47,52,54,48,39,66,53,36,28,57,49,45,49,51,42,30,44,54,54,14,50,55,51,44,54,52,46,32,62,71,48,72,66,36,63,65,62,51,52,52,51,46,52,48,49,53,52,47,47,21,48,53,50,1,45,54,46,10,70,72,74,66,50,53,55,66,56,16,27,39,50,32,40,35,48,63,63,19,18,22,41,50,81,61,88,78,57,58,72,60,44,48,71,47,40,61,60,52,46,48,54,35,42,25,44,50,33,38,46,44,52,40,35,64,64,33,35,62,47,43,53,48,43,54,43,42,55,55,28,52,72,67,56,75,75,80,78,77,74,77,73,80,69,79,70,77,69,77,80,70,86,119,117,67,66,60,53,50,51,48,51,54,48,46,53,52,51,49,42,51,51,48,50,52,48,51,26,50,53,48,14,53,50,51,23,64,66,42,38,61,57,51,50,49,51,42,52,52,47,51,50,49,50,52,49,51,50,51,53,50,54,52,47,51,52,48,42,49,66,72,35,62,90,38,66,70,59,33,51,54,51,50,51,52,51,50,51,53,48,50,48,55,48,52,60,48,50,68,37,68,62,44,37,50,41,46,46,19,52,68,72,62,68,44,72,78,69,76,70,58,35,72,65,44,20,37,39,49,36,49,28,46,28,61,17,30,13,42,42,85,72,72,71,85,44,72,67,49,37,54,49,46,52,54,48,40,67,54,36,29,57,49,44,48,50,43,30,44,54,54,14,51,56,49,45,54,55,47,30,61,70,49,73,66,39,63,66,61,52,52,52,49,46,52,49,49,53,51,48,47,22,46,52,50,2,45,52,46,9,71,72,73,66,50,53,54,66,56,16,27,39,50,32,38,36,47,61,62,19,17,21,40,50,82,61,88,77,56,57,71,61,43,48,71,47,40,62,62,52,47,48,53,35,43,25,46,52,33,41,46,44,53,39,36,64,65,33,36,62,49,46,53,48,43,54,43,43,56,56,29,52,70,68,53,75,75,78,76,75,74,78,73,81,71,79,72,78,69,78,71,64,92,111

Nearest PDB structures (foldseek):
  9g9x-assembly1_B  TM=6.314E-01  e=5.750E-05  Homo sapiens
  8qz1-assembly1_A  TM=6.028E-01  e=2.858E-05  Homo sapiens
  4xdl-assembly2_C  TM=6.075E-01  e=3.881E-05  Homo sapiens
  8qz1-assembly1_B  TM=5.944E-01  e=3.259E-05  Homo sapiens
  4bw5-assembly2_C  TM=5.272E-01  e=1.319E-04  Homo sapiens

Foldseek 3Di:
DVVVVVVVVLVVVLVVLVVVLLVLLQVQLVVLLVPQQVVLVVLLVVLVVVVVVLVVVLVVQLVVLCVVCVPPPVSSVVSNVVSVVVSVVVVVVSCVDLSSVQCVCCVPPVVHHRDDCSDSLNSSVVSLLLLLQQPQVNDDGDDPVRVVVSVVSNVPSNVSVLVSLLSVLVVVLVVVCVVVVNPVVVVLVVLVVCLQVLLQVQLCVQCVVVVNDSVVSSVQSNCVLVSNNHNPDDDPSVVCSVVPNVSNSSSSSSVSNVVVCCVVCVVVVVVVVCVVVCVVPPPDDPPPPPPPPPPPPPPPD/DVVVVVVVVLVVVLVVLVVVLLVLLQVQLVVLLVPQQVVLVVLLVVLVVVVVVLVVVLVVQLVVLCVVCVPPPVSSVVSNVVSVVVSVVVVVVQCVDLSSVQCVCCVPPVVHHRDDCSDSLNSSVVSLLLLVQQCQVNDDGDDPVRVVVSVVSNVPSVVSVLVSLLSVLVVVLVVVCVVVVNPVVVVLVVLVVCLQVLLQVQLCVVCVVVVNDSVVSSVQSNCVLVSNNPNPDDDPSVVCSVVPNVSNSSSSSSVSNVVVCCVVCVVVVVVVVCVVVCVVPPPDDPPPPPPPPPPPPPDPD

Organism: Caenorhabditis remanei (NCBI:txid31234)

Sequence (602 aa):
MNSAFQLTRQGGLHVGLILLCILYVHVGALFFMYYESPEEERIHRKNTKKFASLRENFLSSVERVKLEDAYDERRVNESVSRLIDEYSKHMFQLFKNPVAANMFDCLFYAKSNYTPLWTTDSSLLFTATTIIPVGYGYIAPLTSTGRIVLCIYAAFGIPLALVMMSDVGKFFADAFVKFFHENITAFMVVLIFLLVAYSLIGGIAYSKVTGVSMIEGIYFSTITIFTIGYGDISFYADLVALFSPFVQFVELLIIFCYQSFQLEGGMYLMKSLLVFNFKVLFPLQFVCFEVRSECGTFKALMNSAFQLTRQGGLHVGLILLCILYVHVGALFFMYYESPEEERIHRKNTKKFASLRENFLSSVERVKLEDAYDERRVNESVSRLIDEYSKHMFQLFKNPVAANMFDCLFYAKSNYTPLWTTDSSLLFTATTIIPVGYGYIAPLTSTGRIVLCIYAAFGIPLALVMMSDVGKFFADAFVKFFHENITAFMVVLIFLLVAYSLIGGIAYSKVTGVSMIEGIYFSTITIFTIGYGDISFYADLVALFSPFVQFVELLIIFCYQSFQLEGGMYLMKSLLVFNFKVLFPLQFVCFEVRSECGTFKAL

Radius of gyration: 29.75 Å; Cα contacts (8 Å, |Δi|>4): 591; chains: 2; bounding box: 55×122×69 Å

pLDDT: mean 73.46, std 23.11, range [19.7, 97.62]

Secondary structure (DSSP, 8-state):
-HHHHHHHHHHHHHHHHHHHHHHHHHHHHHHHHHHHHHHHHHHHHHHHHHHHHHHHHHHHHHHHHHHHSTT-HHHHHHHHHHHHHHHHHHHHHHHTSHHHHHHHHIIIII-SPPPPSS-HHHHHHHHHHHHTT----SS---SHHHHHHHHHHHHHHHHHHHHHHHHHHHHHHHHHHHHTTT-HHHHHHHHHHHHHHHHHHHHHHHHHHH---HHHHHHHHHHHHTT-----S---HHHHHHHHHHHHHHHHHHHHHHHHHHHHHTTHHHHHHHHHHHHHS--------------------/-HHHHHHHHHHHHHHHHHHHHHHHHHHHHHHHHHHHHHHHHHHHHHHHHHHHHHHHHHHHHHHHHHHHSTT-HHHHHHHHHHHHHHHHHHHHHHHTSHHHHHHHHIIIII-SPPPPSS-HHHHHHHHHHHHTT----SS---SHHHHHHHHHHHHHHHHHHHHHHHHHHHHHHHHHHHHTTT-HHHHHHHHHHHHHHHHHHHHHHHHHHH---HHHHHHHHHHHHTT-----S---HHHHHHHHHHHHHHHHHHHHHHHHHHHHHTTHHHHHHHHHHHHHS--------------------

InterPro domains:
  IPR003280 Two pore domain potassium channel [PR01333] (129-157)
  IPR003280 Two pore domain potassium channel [PR01333] (226-235)
  IPR003280 Two pore domain potassium channel [PTHR11003] (13-261)
  IPR013099 Potassium channel domain [PF07885] (109-172)
  IPR013099 Potassium channel domain [PF07885] (194-257)